Protein AF-A0A5M3N1U2-F1 (afdb_monomer_lite)

Organism: Coniophora puteana (strain RWD-64-598) (NCBI:txid741705)

Sequence (709 aa):
MCRMTLAVAVQCENNKEIIERIQKLNESDQHHLMKAIEQVMTKIDSTTSRRDASETGMTEDDHYYLLQSERSQALTQKDTLEKVYQSLLEEHRTLQTNYDDAVSEKDDALAQLRDTQRHIDTLRSDKADVMMRAEIDRLRSELQKSEDNLAMAEAELDKNVSLVSDMKRRIDELQSKADEAVRLKDQVDEYRHAADKLQKTENVMEKYKKKLQESADLRQHVKSLENQNADLVDKNASLEEEYRKVAAFKPLMESYRSQISDMENKASTRNQELESLKFELEQCRTKLRITTEERTKDSEALELYQERVRELELMSTRPIPSAKPAEETKDESGNQTEMTEAELLGEHESFNLGGELDDAITGTTTTDLKLQIRKLERELEAVKKNEADASRILVLENMLEDANRMKARYESDYLSAHREKLVLQRDLEEIRSGKSLGDGAEAAIALRQRLNETVDELDTLHKAHTELEVQHETQSKELTIAKSDLNLVNKDQLDILSSLRESVNEDKAGLQTEIDRLQDQLKEIKEKNRMQLEQINALLLEKVNLQSDGIGQREKMLQRERDFGDLRASISGKDLPEDIKARLLAMHEDNLNLREQVKSAQEKLNKAKQLLKTQDKLYKEAQAKLASGILTDISELGAGGAQTKEEVERLKRVINEMTQRYAREQELMLSAIHSISMPRLRDGSLGSRAGPTAWLGQQRKNLGHALKR

Radius of gyration: 107.98 Å; chains: 1; bounding box: 199×145×326 Å

Structure (mmCIF, N/CA/C/O backbone):
data_AF-A0A5M3N1U2-F1
#
_entry.id   AF-A0A5M3N1U2-F1
#
loop_
_atom_site.group_PDB
_atom_site.id
_atom_site.type_symbol
_atom_site.label_atom_id
_atom_site.label_alt_id
_atom_site.label_comp_id
_atom_site.label_asym_id
_atom_site.label_entity_id
_atom_site.label_seq_id
_atom_site.pdbx_PDB_ins_code
_atom_site.Cartn_x
_atom_site.Cartn_y
_atom_site.Cartn_z
_atom_site.occupancy
_atom_site.B_iso_or_equiv
_atom_site.auth_seq_id
_atom_site.auth_comp_id
_atom_site.auth_asym_id
_atom_site.auth_atom_id
_atom_site.pdbx_PDB_model_num
ATOM 1 N N . MET A 1 1 ? 58.509 3.065 -141.464 1.00 53.53 1 MET A N 1
ATOM 2 C CA . MET A 1 1 ? 57.093 3.066 -141.903 1.00 53.53 1 MET A CA 1
ATOM 3 C C . MET A 1 1 ? 56.447 4.424 -141.644 1.00 53.53 1 MET A C 1
ATOM 5 O O . MET A 1 1 ? 56.924 5.365 -142.258 1.00 53.53 1 MET A O 1
ATOM 9 N N . CYS A 1 2 ? 55.466 4.582 -140.744 1.00 60.47 2 CYS A N 1
ATOM 10 C CA . CYS A 1 2 ? 54.511 5.711 -140.743 1.00 60.47 2 CYS A CA 1
ATOM 11 C C . CYS A 1 2 ? 55.105 7.130 -140.902 1.00 60.47 2 CYS A C 1
ATOM 13 O O . CYS A 1 2 ? 54.559 7.931 -141.653 1.00 60.47 2 CYS A O 1
ATOM 15 N N . ARG A 1 3 ? 56.249 7.439 -140.268 1.00 66.44 3 ARG A N 1
ATOM 16 C CA . ARG A 1 3 ? 56.920 8.752 -140.411 1.00 66.44 3 ARG A CA 1
ATOM 17 C C . ARG A 1 3 ? 57.450 9.041 -141.828 1.00 66.44 3 ARG A C 1
ATOM 19 O O . ARG A 1 3 ? 57.422 10.188 -142.251 1.00 66.44 3 ARG A O 1
ATOM 26 N N . MET A 1 4 ? 57.883 8.023 -142.580 1.00 65.94 4 MET A N 1
ATOM 27 C CA . MET A 1 4 ? 58.267 8.188 -143.994 1.00 65.94 4 MET A CA 1
ATOM 28 C C . MET A 1 4 ? 57.043 8.416 -144.880 1.00 65.94 4 MET A C 1
ATOM 30 O O . MET A 1 4 ? 57.079 9.271 -145.754 1.00 65.94 4 MET A O 1
ATOM 34 N N . THR A 1 5 ? 55.948 7.690 -144.631 1.00 68.88 5 THR A N 1
ATOM 35 C CA . THR A 1 5 ? 54.677 7.878 -145.347 1.00 68.88 5 THR A CA 1
ATOM 36 C C . THR A 1 5 ? 54.161 9.312 -145.186 1.00 68.88 5 THR A C 1
ATOM 38 O O . THR A 1 5 ? 53.691 9.903 -146.152 1.00 68.88 5 THR A O 1
ATOM 41 N N . LEU A 1 6 ? 54.327 9.892 -143.991 1.00 69.88 6 LEU A N 1
ATOM 42 C CA . LEU A 1 6 ? 54.026 11.296 -143.699 1.00 69.88 6 LEU A CA 1
ATOM 43 C C . LEU A 1 6 ? 54.898 12.279 -144.498 1.00 69.88 6 LEU A C 1
ATOM 45 O O . LEU A 1 6 ? 54.361 13.208 -145.091 1.00 69.88 6 LEU A O 1
ATOM 49 N N . ALA A 1 7 ? 56.216 12.064 -144.560 1.00 68.00 7 ALA A N 1
ATOM 50 C CA . ALA A 1 7 ? 57.114 12.925 -145.334 1.00 68.00 7 ALA A CA 1
ATOM 51 C C . ALA A 1 7 ? 56.817 12.874 -146.845 1.00 68.00 7 ALA A C 1
ATOM 53 O O . ALA A 1 7 ? 56.691 13.919 -147.480 1.00 68.00 7 ALA A O 1
ATOM 54 N N . VAL A 1 8 ? 56.606 11.672 -147.400 1.00 70.50 8 VAL A N 1
ATOM 55 C CA . VAL A 1 8 ? 56.216 11.490 -148.810 1.00 70.50 8 VAL A CA 1
ATOM 56 C C . VAL A 1 8 ? 54.889 12.194 -149.108 1.00 70.50 8 VAL A C 1
ATOM 58 O O . VAL A 1 8 ? 54.798 12.914 -150.096 1.00 70.50 8 VAL A O 1
ATOM 61 N N . ALA A 1 9 ? 53.885 12.073 -148.232 1.00 66.69 9 ALA A N 1
ATOM 62 C CA . ALA A 1 9 ? 52.587 12.729 -148.413 1.00 66.69 9 ALA A CA 1
ATOM 63 C C . ALA A 1 9 ? 52.666 14.270 -148.452 1.00 66.69 9 ALA A C 1
ATOM 65 O O . ALA A 1 9 ? 51.847 14.902 -149.115 1.00 66.69 9 ALA A O 1
ATOM 66 N N . VAL A 1 10 ? 53.653 14.882 -147.787 1.00 66.31 10 VAL A N 1
ATOM 67 C CA . VAL A 1 10 ? 53.887 16.341 -147.822 1.00 66.31 10 VAL A CA 1
ATOM 68 C C . VAL A 1 10 ? 54.634 16.782 -149.095 1.00 66.31 10 VAL A C 1
ATOM 70 O O . VAL A 1 10 ? 54.482 17.926 -149.523 1.00 66.31 10 VAL A O 1
ATOM 73 N N . GLN A 1 11 ? 55.391 15.884 -149.735 1.00 66.44 11 GLN A N 1
ATOM 74 C CA . GLN A 1 11 ? 56.151 16.143 -150.970 1.00 66.44 11 GLN A CA 1
ATOM 75 C C . GLN A 1 11 ? 55.405 15.799 -152.278 1.00 66.44 11 GLN A C 1
ATOM 77 O O . GLN A 1 11 ? 55.940 16.043 -153.357 1.00 66.44 11 GLN A O 1
ATOM 82 N N . CYS A 1 12 ? 54.175 15.280 -152.217 1.00 72.12 12 CYS A N 1
ATOM 83 C CA . CYS A 1 12 ? 53.344 15.035 -153.403 1.00 72.12 12 CYS A CA 1
ATOM 84 C C . CYS A 1 12 ? 52.827 16.333 -154.057 1.00 72.12 12 CYS A C 1
ATOM 86 O O . CYS A 1 12 ? 52.555 17.324 -153.381 1.00 72.12 12 CYS A O 1
ATOM 88 N N . GLU A 1 13 ? 52.566 16.298 -155.368 1.00 70.19 13 GLU A N 1
ATOM 89 C CA . GLU A 1 13 ? 52.073 17.452 -156.149 1.00 70.19 13 GLU A CA 1
ATOM 90 C C . GLU A 1 13 ? 50.703 17.985 -155.665 1.00 70.19 13 GLU A C 1
ATOM 92 O O . GLU A 1 13 ? 50.433 19.182 -155.751 1.00 70.19 13 GLU A O 1
ATOM 97 N N . ASN A 1 14 ? 49.877 17.131 -155.044 1.00 63.38 14 ASN A N 1
ATOM 98 C CA . ASN A 1 14 ? 48.603 17.500 -154.402 1.00 63.38 14 ASN A CA 1
ATOM 99 C C . ASN A 1 14 ? 48.749 17.975 -152.933 1.00 63.38 14 ASN A C 1
ATOM 101 O O . ASN A 1 14 ? 47.792 17.893 -152.158 1.00 63.38 14 ASN A O 1
ATOM 105 N N . ASN A 1 15 ? 49.920 18.478 -152.520 1.00 67.12 15 ASN A N 1
ATOM 106 C CA . ASN A 1 15 ? 50.201 18.866 -151.126 1.00 67.12 15 ASN A CA 1
ATOM 107 C C . ASN A 1 15 ? 49.144 19.793 -150.486 1.00 67.12 15 ASN A C 1
ATOM 109 O O . ASN A 1 15 ? 48.862 19.659 -149.295 1.00 67.12 15 ASN A O 1
ATOM 113 N N . LYS A 1 16 ? 48.501 20.674 -151.264 1.00 68.38 16 LYS A N 1
ATOM 114 C CA . LYS A 1 16 ? 47.466 21.608 -150.786 1.00 68.38 16 LYS A CA 1
ATOM 115 C C . LYS A 1 16 ? 46.272 20.906 -150.133 1.00 68.38 16 LYS A C 1
ATOM 117 O O . LYS A 1 16 ? 45.894 21.296 -149.034 1.00 68.38 16 LYS A O 1
ATOM 122 N N . GLU A 1 17 ? 45.725 19.847 -150.738 1.00 71.62 17 GLU A N 1
ATOM 123 C CA . GLU A 1 17 ? 44.604 19.104 -150.131 1.00 71.62 17 GLU A CA 1
ATOM 124 C C . GLU A 1 17 ? 45.004 18.412 -148.822 1.00 71.62 17 GLU A C 1
ATOM 126 O O . GLU A 1 17 ? 44.190 18.237 -147.916 1.00 71.62 17 GLU A O 1
ATOM 131 N N . ILE A 1 18 ? 46.256 17.958 -148.738 1.00 68.81 18 ILE A N 1
ATOM 132 C CA . ILE A 1 18 ? 46.769 17.219 -147.583 1.00 68.81 18 ILE A CA 1
ATOM 133 C C . ILE A 1 18 ? 46.996 18.193 -146.422 1.00 68.81 18 ILE A C 1
ATOM 135 O O . ILE A 1 18 ? 46.564 17.918 -145.305 1.00 68.81 18 ILE A O 1
ATOM 139 N N . ILE A 1 19 ? 47.561 19.373 -146.697 1.00 70.06 19 ILE A N 1
ATOM 140 C CA . ILE A 1 19 ? 47.695 20.468 -145.727 1.00 70.06 19 ILE A CA 1
ATOM 141 C C . ILE A 1 19 ? 46.314 20.949 -145.251 1.00 70.06 19 ILE A C 1
ATOM 143 O O . ILE A 1 19 ? 46.110 21.094 -144.049 1.00 70.06 19 ILE A O 1
ATOM 147 N N . GLU A 1 20 ? 45.338 21.120 -146.149 1.00 75.50 20 GLU A N 1
ATOM 148 C CA . GLU A 1 20 ? 43.981 21.552 -145.777 1.00 75.50 20 GLU A CA 1
ATOM 149 C C . GLU A 1 20 ? 43.231 20.501 -144.931 1.00 75.50 20 GLU A C 1
ATOM 151 O O . GLU A 1 20 ? 42.446 20.852 -144.049 1.00 75.50 20 GLU A O 1
ATOM 156 N N . ARG A 1 21 ? 43.489 19.201 -145.147 1.00 71.06 21 ARG A N 1
ATOM 157 C CA . ARG A 1 21 ? 42.991 18.125 -144.269 1.00 71.06 21 ARG A CA 1
ATOM 158 C C . ARG A 1 21 ? 43.683 18.130 -142.901 1.00 71.06 21 ARG A C 1
ATOM 160 O O . ARG A 1 21 ? 43.006 17.929 -141.899 1.00 71.06 21 ARG A O 1
ATOM 167 N N . ILE A 1 22 ? 44.990 18.401 -142.837 1.00 70.31 22 ILE A N 1
ATOM 168 C CA . ILE A 1 22 ? 45.738 18.515 -141.570 1.00 70.31 22 ILE A CA 1
ATOM 169 C C . ILE A 1 22 ? 45.249 19.722 -140.749 1.00 70.31 22 ILE A C 1
ATOM 171 O O . ILE A 1 22 ? 45.037 19.589 -139.548 1.00 70.31 22 ILE A O 1
ATOM 175 N N . GLN A 1 23 ? 44.975 20.863 -141.389 1.00 72.06 23 GLN A N 1
ATOM 176 C CA . GLN A 1 23 ? 44.434 22.065 -140.733 1.00 72.06 23 GLN A CA 1
ATOM 177 C C . GLN A 1 23 ? 43.015 21.890 -140.157 1.00 72.06 23 GLN A C 1
ATOM 179 O O . GLN A 1 23 ? 42.589 22.701 -139.339 1.00 72.06 23 GLN A O 1
ATOM 184 N N . LYS A 1 24 ? 42.284 20.839 -140.555 1.00 77.69 24 LYS A N 1
ATOM 185 C CA . LYS A 1 24 ? 40.948 20.494 -140.029 1.00 77.69 24 LYS A CA 1
ATOM 186 C C . LYS A 1 24 ? 40.991 19.497 -138.859 1.00 77.69 24 LYS A C 1
ATOM 188 O O . LYS A 1 24 ? 39.938 19.089 -138.377 1.00 77.69 24 LYS A O 1
ATOM 193 N N . LEU A 1 25 ? 42.185 19.095 -138.414 1.00 78.12 25 LEU A N 1
ATOM 194 C CA . LEU A 1 25 ? 42.403 18.194 -137.277 1.00 78.12 25 LEU A CA 1
ATOM 195 C C . LEU A 1 25 ? 42.622 18.984 -135.970 1.00 78.12 25 LEU A C 1
ATOM 197 O O . LEU A 1 25 ? 42.949 20.168 -136.012 1.00 78.12 25 LEU A O 1
ATOM 201 N N . ASN A 1 26 ? 42.478 18.344 -134.807 1.00 78.06 26 ASN A N 1
ATOM 202 C CA . ASN A 1 26 ? 42.688 18.984 -133.500 1.00 78.06 26 ASN A CA 1
ATOM 203 C C . ASN A 1 26 ? 44.134 19.489 -133.315 1.00 78.06 26 ASN A C 1
ATOM 205 O O . ASN A 1 26 ? 45.084 18.841 -133.756 1.00 78.06 26 ASN A O 1
ATOM 209 N N . GLU A 1 27 ? 44.316 20.592 -132.578 1.00 75.25 27 GLU A N 1
ATOM 210 C CA . GLU A 1 27 ? 45.625 21.236 -132.341 1.00 75.25 27 GLU A CA 1
ATOM 211 C C . GLU A 1 27 ? 46.684 20.283 -131.754 1.00 75.25 27 GLU A C 1
ATOM 213 O O . GLU A 1 27 ? 47.841 20.306 -132.177 1.00 75.25 27 GLU A O 1
ATOM 218 N N . SER A 1 28 ? 46.273 19.394 -130.836 1.00 77.25 28 SER A N 1
ATOM 219 C CA . SER A 1 28 ? 47.089 18.282 -130.312 1.00 77.25 28 SER A CA 1
ATOM 220 C C . SER A 1 28 ? 47.786 17.515 -131.434 1.00 77.25 28 SER A C 1
ATOM 222 O O . SER A 1 28 ? 48.995 17.275 -131.406 1.00 77.25 28 SER A O 1
ATOM 224 N N . ASP A 1 29 ? 47.013 17.133 -132.441 1.00 77.06 29 ASP A N 1
ATOM 225 C CA . ASP A 1 29 ? 47.415 16.142 -133.426 1.00 77.06 29 ASP A CA 1
ATOM 226 C C . ASP A 1 29 ? 48.164 16.833 -134.571 1.00 77.06 29 ASP A C 1
ATOM 228 O O . ASP A 1 29 ? 49.155 16.298 -135.072 1.00 77.06 29 ASP A O 1
ATOM 232 N N . GLN A 1 30 ? 47.793 18.084 -134.884 1.00 73.75 30 GLN A N 1
ATOM 233 C CA . GLN A 1 30 ? 48.606 18.989 -135.702 1.00 73.75 30 GLN A CA 1
ATOM 234 C C . GLN A 1 30 ? 50.018 19.160 -135.114 1.00 73.75 30 GLN A C 1
ATOM 236 O O . GLN A 1 30 ? 51.006 19.029 -135.838 1.00 73.75 30 GLN A O 1
ATOM 241 N N . HIS A 1 31 ? 50.144 19.386 -133.800 1.00 75.56 31 HIS A N 1
ATOM 242 C CA . HIS A 1 31 ? 51.443 19.572 -133.143 1.00 75.56 31 HIS A CA 1
ATOM 243 C C . HIS A 1 31 ? 52.302 18.292 -133.149 1.00 75.56 31 HIS A C 1
ATOM 245 O O . HIS A 1 31 ? 53.521 18.357 -133.347 1.00 75.56 31 HIS A O 1
ATOM 251 N N . HIS A 1 32 ? 51.676 17.118 -133.001 1.00 78.31 32 HIS A N 1
ATOM 252 C CA . HIS A 1 32 ? 52.353 15.827 -133.152 1.00 78.31 32 HIS A CA 1
ATOM 253 C C . HIS A 1 32 ? 52.799 15.560 -134.601 1.00 78.31 32 HIS A C 1
ATOM 255 O O . HIS A 1 32 ? 53.921 15.087 -134.804 1.00 78.31 32 HIS A O 1
ATOM 261 N N . LEU A 1 33 ? 51.986 15.905 -135.611 1.00 78.06 33 LEU A N 1
ATOM 262 C CA . LEU A 1 33 ? 52.391 15.835 -137.023 1.00 78.06 33 LEU A CA 1
ATOM 263 C C . LEU A 1 33 ? 53.558 16.783 -137.330 1.00 78.06 33 LEU A C 1
ATOM 265 O O . LEU A 1 33 ? 54.525 16.365 -137.964 1.00 78.06 33 LEU A O 1
ATOM 269 N N . MET A 1 34 ? 53.499 18.030 -136.855 1.00 77.75 34 MET A N 1
ATOM 270 C CA . MET A 1 34 ? 54.531 19.045 -137.090 1.00 77.75 34 MET A CA 1
ATOM 271 C C . MET A 1 34 ? 55.907 18.564 -136.606 1.00 77.75 34 MET A C 1
ATOM 273 O O . MET A 1 34 ? 56.852 18.497 -137.393 1.00 77.75 34 MET A O 1
ATOM 277 N N . LYS A 1 35 ? 55.991 18.101 -135.350 1.00 78.56 35 LYS A N 1
ATOM 278 C CA . LYS A 1 35 ? 57.215 17.513 -134.776 1.00 78.56 35 LYS A CA 1
ATOM 279 C C . LYS A 1 35 ? 57.673 16.245 -135.508 1.00 78.56 35 LYS A C 1
ATOM 281 O O . LYS A 1 35 ? 58.870 15.968 -135.567 1.00 78.56 35 LYS A O 1
ATOM 286 N N . ALA A 1 36 ? 56.753 15.461 -136.075 1.00 76.44 36 ALA A N 1
ATOM 287 C CA . ALA A 1 36 ? 57.100 14.274 -136.855 1.00 76.44 36 ALA A CA 1
ATOM 288 C C . ALA A 1 36 ? 57.699 14.610 -138.235 1.00 76.44 36 ALA A C 1
ATOM 290 O O . ALA A 1 36 ? 58.565 13.867 -138.696 1.00 76.44 36 ALA A O 1
ATOM 291 N N . ILE A 1 37 ? 57.273 15.709 -138.869 1.00 72.75 37 ILE A N 1
ATOM 292 C CA . ILE A 1 37 ? 57.802 16.202 -140.154 1.00 72.75 37 ILE A CA 1
ATOM 293 C C . ILE A 1 37 ? 59.180 16.855 -139.955 1.00 72.75 37 ILE A C 1
ATOM 295 O O . ILE A 1 37 ? 60.134 16.528 -140.663 1.00 72.75 37 ILE A O 1
ATOM 299 N N . GLU A 1 38 ? 59.311 17.717 -138.945 1.00 75.56 38 GLU A N 1
ATOM 300 C CA . GLU A 1 38 ? 60.553 18.416 -138.581 1.00 75.56 38 GLU A CA 1
ATOM 301 C C . GLU A 1 38 ? 61.714 17.439 -138.299 1.00 75.56 38 GLU A C 1
ATOM 303 O O . GLU A 1 38 ? 62.823 17.601 -138.815 1.00 75.56 38 GLU A O 1
ATOM 308 N N . GLN A 1 39 ? 61.437 16.346 -137.574 1.00 73.69 39 GLN A N 1
ATOM 309 C CA . GLN A 1 39 ? 62.396 15.266 -137.285 1.00 73.69 39 GLN A CA 1
ATOM 310 C C . GLN A 1 39 ? 62.784 14.396 -138.500 1.00 73.69 39 GLN A C 1
ATOM 312 O O . GLN A 1 39 ? 63.638 13.513 -138.362 1.00 73.69 39 GLN A O 1
ATOM 317 N N . VAL A 1 40 ? 62.153 14.591 -139.665 1.00 72.69 40 VAL A N 1
ATOM 318 C CA . VAL A 1 40 ? 62.513 13.911 -140.921 1.00 72.69 40 VAL A CA 1
ATOM 319 C C . VAL A 1 40 ? 63.254 14.856 -141.866 1.00 72.69 40 VAL A C 1
ATOM 321 O O . VAL A 1 40 ? 64.302 14.459 -142.370 1.00 72.69 40 VAL A O 1
ATOM 324 N N . MET A 1 41 ? 62.794 16.102 -142.043 1.00 66.88 41 MET A N 1
ATOM 325 C CA . MET A 1 41 ? 63.491 17.098 -142.878 1.00 66.88 41 MET A CA 1
ATOM 326 C C . MET A 1 41 ? 64.941 17.307 -142.417 1.00 66.88 41 MET A C 1
ATOM 328 O O . MET A 1 41 ? 65.874 17.127 -143.196 1.00 66.88 41 MET A O 1
ATOM 332 N N . THR A 1 42 ? 65.137 17.523 -141.112 1.00 72.12 42 THR A N 1
ATOM 333 C CA . THR A 1 42 ? 66.465 17.690 -140.485 1.00 72.12 42 THR A CA 1
ATOM 334 C C . THR A 1 42 ? 67.436 16.528 -140.731 1.00 72.12 42 THR A C 1
ATOM 336 O O . THR A 1 42 ? 68.648 16.732 -140.698 1.00 72.12 42 THR A O 1
ATOM 339 N N . LYS A 1 43 ? 66.936 15.313 -141.003 1.00 67.06 43 LYS A N 1
ATOM 340 C CA . LYS A 1 43 ? 67.769 14.144 -141.338 1.00 67.06 43 LYS A CA 1
ATOM 341 C C . LYS A 1 43 ? 68.099 14.034 -142.824 1.00 67.06 43 LYS A C 1
ATOM 343 O O . LYS A 1 43 ? 69.109 13.422 -143.162 1.00 67.06 43 LYS A O 1
ATOM 348 N N . ILE A 1 44 ? 67.273 14.602 -143.699 1.00 63.09 44 ILE A N 1
ATOM 349 C CA . ILE A 1 44 ? 67.529 14.635 -145.143 1.00 63.09 44 ILE A CA 1
ATOM 350 C C . ILE A 1 44 ? 68.638 15.656 -145.424 1.00 63.09 44 ILE A C 1
ATOM 352 O O . ILE A 1 44 ? 69.665 15.290 -145.997 1.00 63.09 44 ILE A O 1
ATOM 356 N N . ASP A 1 45 ? 68.513 16.880 -144.902 1.00 60.34 45 ASP A N 1
ATOM 357 C CA . ASP A 1 45 ? 69.524 17.935 -145.079 1.00 60.34 45 ASP A CA 1
ATOM 358 C C . ASP A 1 45 ? 70.906 17.514 -144.549 1.00 60.34 45 ASP A C 1
ATOM 360 O O . ASP A 1 45 ? 71.933 17.764 -145.186 1.00 60.34 45 ASP A O 1
ATOM 364 N N . SER A 1 46 ? 70.950 16.778 -143.428 1.00 58.12 46 SER A N 1
ATOM 365 C CA . SER A 1 46 ? 72.209 16.298 -142.838 1.00 58.12 46 SER A CA 1
ATOM 366 C C . SER A 1 46 ? 72.979 15.292 -143.704 1.00 58.12 46 SER A C 1
ATOM 368 O O . SER A 1 46 ? 74.155 15.047 -143.440 1.00 58.12 46 SER A O 1
ATOM 370 N N . THR A 1 47 ? 72.338 14.677 -144.707 1.00 54.19 47 THR A N 1
ATOM 371 C CA . THR A 1 47 ? 72.976 13.663 -145.571 1.00 54.19 47 THR A CA 1
ATOM 372 C C . THR A 1 47 ? 73.630 14.217 -146.838 1.00 54.19 47 THR A C 1
ATOM 374 O O . THR A 1 47 ? 74.421 13.506 -147.455 1.00 54.19 47 THR A O 1
ATOM 377 N N . THR A 1 48 ? 73.375 15.478 -147.198 1.00 51.72 48 THR A N 1
ATOM 378 C CA . THR A 1 48 ? 73.886 16.081 -148.443 1.00 51.72 48 THR A CA 1
ATOM 379 C C . THR A 1 48 ? 75.282 16.697 -148.272 1.00 51.72 48 THR A C 1
ATOM 381 O O . THR A 1 48 ? 76.159 16.501 -149.109 1.00 51.72 48 THR A O 1
ATOM 384 N N . SER A 1 49 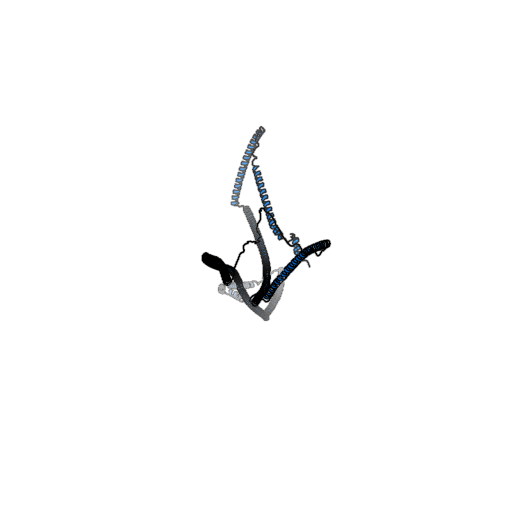? 75.539 17.391 -147.160 1.00 47.09 49 SER A N 1
ATOM 385 C CA . SER A 1 49 ? 76.724 18.255 -146.985 1.00 47.09 49 SER A CA 1
ATOM 386 C C . SER A 1 49 ? 77.980 17.546 -146.446 1.00 47.09 49 SER A C 1
ATOM 388 O O . SER A 1 49 ? 78.680 18.094 -145.594 1.00 47.09 49 SER A O 1
ATOM 390 N N . ARG A 1 50 ? 78.263 16.307 -146.878 1.00 44.59 50 ARG A N 1
ATOM 391 C CA . ARG A 1 50 ? 79.412 15.520 -146.365 1.00 44.59 50 ARG A CA 1
ATOM 392 C C . ARG A 1 50 ? 80.227 14.738 -147.402 1.00 44.59 50 ARG A C 1
ATOM 394 O O . ARG A 1 50 ? 80.983 13.841 -147.033 1.00 44.59 50 ARG A O 1
ATOM 401 N N . ARG A 1 51 ? 80.111 15.102 -148.679 1.00 42.59 51 ARG A N 1
ATOM 402 C CA . ARG A 1 51 ? 81.014 14.681 -149.759 1.00 42.59 51 ARG A CA 1
ATOM 403 C C . ARG A 1 51 ? 81.448 15.909 -150.548 1.00 42.59 51 ARG A C 1
ATOM 405 O O . ARG A 1 51 ? 80.647 16.470 -151.283 1.00 42.59 51 ARG A O 1
ATOM 412 N N . ASP A 1 52 ? 82.652 16.392 -150.273 1.00 36.69 52 ASP A N 1
ATOM 413 C CA . ASP A 1 52 ? 83.787 16.290 -151.200 1.00 36.69 52 ASP A CA 1
ATOM 414 C C . ASP A 1 52 ? 84.993 17.028 -150.597 1.00 36.69 52 ASP A C 1
ATOM 416 O O . ASP A 1 52 ? 84.856 18.085 -149.979 1.00 36.69 52 ASP A O 1
ATOM 420 N N . ALA A 1 53 ? 86.179 16.429 -150.713 1.00 39.41 53 ALA A N 1
ATOM 421 C CA . ALA A 1 53 ? 87.427 17.023 -150.244 1.00 39.41 53 ALA A CA 1
ATOM 422 C C . ALA A 1 53 ? 88.065 17.848 -151.369 1.00 39.41 53 ALA A C 1
ATOM 424 O O . ALA A 1 53 ? 88.057 17.432 -152.525 1.00 39.41 53 ALA A O 1
ATOM 425 N N . SER A 1 54 ? 88.643 18.999 -151.025 1.00 35.56 54 SER A N 1
ATOM 426 C CA . SER A 1 54 ? 89.378 19.849 -151.964 1.00 35.56 54 SER A CA 1
ATOM 427 C C . SER A 1 54 ? 90.871 19.783 -151.660 1.00 35.56 54 SER A C 1
ATOM 429 O O . SER A 1 54 ? 91.388 20.596 -150.896 1.00 35.56 54 SER A O 1
ATOM 431 N N . GLU A 1 55 ? 91.566 18.824 -152.266 1.00 38.38 55 GLU A N 1
ATOM 432 C CA . GLU A 1 55 ? 93.028 18.824 -152.305 1.00 38.38 55 GLU A CA 1
ATOM 433 C C . GLU A 1 55 ? 93.518 19.978 -153.194 1.00 38.38 55 GLU A C 1
ATOM 435 O O . GLU A 1 55 ? 93.240 20.027 -154.392 1.00 38.38 55 GLU A O 1
ATOM 440 N N . THR A 1 56 ? 94.279 20.908 -152.620 1.00 42.34 56 THR A N 1
ATOM 441 C CA . THR A 1 56 ? 95.064 21.900 -153.370 1.00 42.34 56 THR A CA 1
ATOM 442 C C . THR A 1 56 ? 96.498 21.839 -152.873 1.00 42.34 56 THR A C 1
ATOM 444 O O . THR A 1 56 ? 96.730 21.953 -151.671 1.00 42.34 56 THR A O 1
ATOM 447 N N . GLY A 1 57 ? 97.437 21.594 -153.790 1.00 43.03 57 GLY A N 1
ATOM 448 C CA . GLY A 1 57 ? 98.783 21.125 -153.460 1.00 43.03 57 GLY A CA 1
ATOM 449 C C . GLY A 1 57 ? 99.587 22.068 -152.564 1.00 43.03 57 GLY A C 1
ATOM 450 O O . GLY A 1 57 ? 99.744 23.246 -152.878 1.00 43.03 57 GLY A O 1
ATOM 451 N N . MET A 1 58 ? 100.145 21.496 -151.498 1.00 39.62 58 MET A N 1
ATOM 452 C CA . MET A 1 58 ? 101.122 22.115 -150.602 1.00 39.62 58 MET A CA 1
ATOM 453 C C . MET A 1 58 ? 102.453 21.357 -150.725 1.00 39.62 58 MET A C 1
ATOM 455 O O . MET A 1 58 ? 102.470 20.176 -151.080 1.00 39.62 58 MET A O 1
ATOM 459 N N . THR A 1 59 ? 103.570 22.041 -150.496 1.00 53.06 59 THR A N 1
ATOM 460 C CA . THR A 1 59 ? 104.928 21.508 -150.713 1.00 53.06 59 THR A CA 1
ATOM 461 C C . THR A 1 59 ? 105.363 20.505 -149.635 1.00 53.06 59 THR A C 1
ATOM 463 O O . THR A 1 59 ? 104.737 20.406 -148.585 1.00 53.06 59 THR A O 1
ATOM 466 N N . GLU A 1 60 ? 106.429 19.734 -149.889 1.00 57.25 60 GLU A N 1
ATOM 467 C CA . GLU A 1 60 ? 106.796 18.549 -149.083 1.00 57.25 60 GLU A CA 1
ATOM 468 C C . GLU A 1 60 ? 106.951 18.817 -147.567 1.00 57.25 60 GLU A C 1
ATOM 470 O O . GLU A 1 60 ? 106.570 17.962 -146.766 1.00 57.25 60 GLU A O 1
ATOM 475 N N . ASP A 1 61 ? 107.410 20.009 -147.158 1.00 56.84 61 ASP A N 1
ATOM 476 C CA . ASP A 1 61 ? 107.496 20.406 -145.740 1.00 56.84 61 ASP A CA 1
ATOM 477 C C . ASP A 1 61 ? 106.117 20.514 -145.053 1.00 56.84 61 ASP A C 1
ATOM 479 O O . ASP A 1 61 ? 105.954 20.066 -143.914 1.00 56.84 61 ASP A O 1
ATOM 483 N N . ASP A 1 62 ? 105.092 21.045 -145.733 1.00 57.50 62 ASP A N 1
ATOM 484 C CA . ASP A 1 62 ? 103.726 21.139 -145.189 1.00 57.50 62 ASP A CA 1
ATOM 485 C C . ASP A 1 62 ? 103.140 19.742 -144.928 1.00 57.50 62 ASP A C 1
ATOM 487 O O . ASP A 1 62 ? 102.422 19.512 -143.949 1.00 57.50 62 ASP A O 1
ATOM 491 N N . HIS A 1 63 ? 103.494 18.783 -145.787 1.00 62.41 63 HIS A N 1
ATOM 492 C CA . HIS A 1 63 ? 103.003 17.410 -145.734 1.00 62.41 63 HIS A CA 1
ATOM 493 C C . HIS A 1 63 ? 103.476 16.663 -144.473 1.00 62.41 63 HIS A C 1
ATOM 495 O O . HIS A 1 63 ? 102.753 15.803 -143.956 1.00 62.41 63 HIS A O 1
ATOM 501 N N . TYR A 1 64 ? 104.654 17.017 -143.942 1.00 73.19 64 TYR A N 1
ATOM 502 C CA . TYR A 1 64 ? 105.175 16.489 -142.678 1.00 73.19 64 TYR A CA 1
ATOM 503 C C . TYR A 1 64 ? 104.383 17.018 -141.470 1.00 73.19 64 TYR A C 1
ATOM 505 O O . TYR A 1 64 ? 103.973 16.241 -140.601 1.00 73.19 64 TYR A O 1
ATOM 513 N N . TYR A 1 65 ? 104.104 18.327 -141.431 1.00 73.12 65 TYR A N 1
ATOM 514 C CA . TYR A 1 65 ? 103.315 18.937 -140.355 1.00 73.12 65 TYR A CA 1
ATOM 515 C C . TYR A 1 65 ? 101.862 18.446 -140.344 1.00 73.12 65 TYR A C 1
ATOM 517 O O . TYR A 1 65 ? 101.321 18.187 -139.264 1.00 73.12 65 TYR A O 1
ATOM 525 N N . LEU A 1 66 ? 101.248 18.246 -141.517 1.00 73.94 66 LEU A N 1
ATOM 526 C CA . LEU A 1 66 ? 99.903 17.672 -141.618 1.00 73.94 66 LEU A CA 1
ATOM 527 C C . LEU A 1 66 ? 99.859 16.245 -141.052 1.00 73.94 66 LEU A C 1
ATOM 529 O O . LEU A 1 66 ? 99.042 15.956 -140.178 1.00 73.94 66 LEU A O 1
ATOM 533 N N . LEU A 1 67 ? 100.793 15.380 -141.461 1.00 73.56 67 LEU A N 1
ATOM 534 C CA . LEU A 1 67 ? 100.855 13.989 -141.004 1.00 73.56 67 LEU A CA 1
ATOM 535 C C . LEU A 1 67 ? 101.152 13.880 -139.494 1.00 73.56 67 LEU A C 1
ATOM 537 O O . LEU A 1 67 ? 100.628 12.998 -138.808 1.00 73.56 67 LEU A O 1
ATOM 541 N N . GLN A 1 68 ? 101.954 14.797 -138.938 1.00 77.12 68 GLN A N 1
ATOM 542 C CA . GLN A 1 68 ? 102.169 14.879 -137.491 1.00 77.12 68 GLN A CA 1
ATOM 543 C C . GLN A 1 68 ? 100.910 15.365 -136.742 1.00 77.12 68 GLN A C 1
ATOM 545 O O . GLN A 1 68 ? 100.628 14.864 -135.647 1.00 77.12 68 GLN A O 1
ATOM 550 N N . SER A 1 69 ? 100.126 16.273 -137.335 1.00 77.62 69 SER A N 1
ATOM 551 C CA . SER A 1 69 ? 98.824 16.704 -136.811 1.00 77.62 69 SER A CA 1
ATOM 552 C C . SER A 1 69 ? 97.821 15.547 -136.786 1.00 77.62 69 SER A C 1
ATOM 554 O O . SER A 1 69 ? 97.318 15.205 -135.713 1.00 77.62 69 SER A O 1
ATOM 556 N N . GLU A 1 70 ? 97.620 14.853 -137.911 1.00 79.00 70 GLU A N 1
ATOM 557 C CA . GLU A 1 70 ? 96.739 13.679 -138.004 1.00 79.00 70 GLU A CA 1
ATOM 558 C C . GLU A 1 70 ? 97.145 12.575 -137.023 1.00 79.00 70 GLU A C 1
ATOM 560 O O . GLU A 1 70 ? 96.296 12.017 -136.329 1.00 79.00 70 GLU A O 1
ATOM 565 N N . ARG A 1 71 ? 98.448 12.299 -136.873 1.00 78.88 71 ARG A N 1
ATOM 566 C CA . ARG A 1 71 ? 98.941 11.328 -135.885 1.00 78.88 71 ARG A CA 1
ATOM 567 C C . ARG A 1 71 ? 98.589 11.734 -134.448 1.00 78.88 71 ARG A C 1
ATOM 569 O O . ARG A 1 71 ? 98.266 10.865 -133.638 1.00 78.88 71 ARG A O 1
ATOM 576 N N . SER A 1 72 ? 98.630 13.027 -134.120 1.00 79.12 72 SER A N 1
ATOM 577 C CA . SER A 1 72 ? 98.205 13.535 -132.807 1.00 79.12 72 SER A CA 1
ATOM 578 C C . SER A 1 72 ? 96.685 13.435 -132.607 1.00 79.12 72 SER A C 1
ATOM 580 O O . SER A 1 72 ? 96.218 13.083 -131.519 1.00 79.12 72 SER A O 1
ATOM 582 N N . GLN A 1 73 ? 95.910 13.641 -133.674 1.00 82.69 73 GLN A N 1
ATOM 583 C CA . GLN A 1 73 ? 94.457 13.499 -133.671 1.00 82.69 73 GLN A CA 1
ATOM 584 C C . GLN A 1 73 ? 94.033 12.028 -133.533 1.00 82.69 73 GLN A C 1
ATOM 586 O O . GLN A 1 73 ? 93.150 11.716 -132.741 1.00 82.69 73 GLN A O 1
ATOM 591 N N . ALA A 1 74 ? 94.709 11.102 -134.215 1.00 80.12 74 ALA A N 1
ATOM 592 C CA . ALA A 1 74 ? 94.476 9.666 -134.083 1.00 80.12 74 ALA A CA 1
ATOM 593 C C . ALA A 1 74 ? 94.849 9.143 -132.683 1.00 80.12 74 ALA A C 1
ATOM 595 O O . ALA A 1 74 ? 94.139 8.308 -132.122 1.00 80.12 74 ALA A O 1
ATOM 596 N N . LEU A 1 75 ? 95.931 9.656 -132.082 1.00 84.94 75 LEU A N 1
ATOM 597 C CA . LEU A 1 75 ? 96.315 9.310 -130.708 1.00 84.94 75 LEU A CA 1
ATOM 598 C C . LEU A 1 75 ? 95.323 9.848 -129.669 1.00 84.94 75 LEU A C 1
ATOM 600 O O . LEU A 1 75 ? 94.964 9.111 -128.754 1.00 84.94 75 LEU A O 1
ATOM 604 N N . THR A 1 76 ? 94.839 11.084 -129.816 1.00 86.12 76 THR A N 1
ATOM 605 C CA . THR A 1 76 ? 93.805 11.631 -128.918 1.00 86.12 76 THR A CA 1
ATOM 606 C C . THR A 1 76 ? 92.459 10.930 -129.107 1.00 86.12 76 THR A C 1
ATOM 608 O O . THR A 1 76 ? 91.813 10.601 -128.117 1.00 86.12 76 THR A O 1
ATOM 611 N N . GLN A 1 77 ? 92.069 10.581 -130.339 1.00 85.44 77 GLN A N 1
ATOM 612 C CA . GLN A 1 77 ? 90.898 9.733 -130.592 1.00 85.44 77 GLN A CA 1
ATOM 613 C C . GLN A 1 77 ? 91.037 8.355 -129.925 1.00 85.44 77 GLN A C 1
ATOM 615 O O . GLN A 1 77 ? 90.111 7.931 -129.233 1.00 85.44 77 GLN A O 1
ATOM 620 N N . LYS A 1 78 ? 92.194 7.687 -130.049 1.00 86.19 78 LYS A N 1
ATOM 621 C CA . LYS A 1 78 ? 92.468 6.414 -129.359 1.00 86.19 78 LYS A CA 1
ATOM 622 C C . LYS A 1 78 ? 92.347 6.552 -127.840 1.00 86.19 78 LYS A C 1
ATOM 624 O O . LYS A 1 78 ? 91.660 5.748 -127.225 1.00 86.19 78 LYS A O 1
ATOM 629 N N . ASP A 1 79 ? 92.969 7.570 -127.251 1.00 87.50 79 ASP A N 1
ATOM 630 C CA . ASP A 1 79 ? 92.912 7.845 -125.809 1.00 87.50 79 ASP A CA 1
ATOM 631 C C . ASP A 1 79 ? 91.470 8.126 -125.333 1.00 87.50 79 ASP A C 1
ATOM 633 O O . ASP A 1 79 ? 91.043 7.591 -124.310 1.00 87.50 79 ASP A O 1
ATOM 637 N N . THR A 1 80 ? 90.660 8.863 -126.107 1.00 89.25 80 THR A N 1
ATOM 638 C CA . THR A 1 80 ? 89.226 9.027 -125.796 1.00 89.25 80 THR A CA 1
ATOM 639 C C . THR A 1 80 ? 88.428 7.728 -125.932 1.00 89.25 80 THR A C 1
ATOM 641 O O . THR A 1 80 ? 87.557 7.475 -125.104 1.00 89.25 80 THR A O 1
ATOM 644 N N . LEU A 1 81 ? 88.734 6.871 -126.913 1.00 84.81 81 LEU A N 1
ATOM 645 C CA . LEU A 1 81 ? 88.082 5.567 -127.075 1.00 84.81 81 LEU A CA 1
ATOM 646 C C . LEU A 1 81 ? 88.469 4.585 -125.963 1.00 84.81 81 LEU A C 1
ATOM 648 O O . LEU A 1 81 ? 87.603 3.871 -125.468 1.00 84.81 81 LEU A O 1
ATOM 652 N N . GLU A 1 82 ? 89.729 4.572 -125.525 1.00 88.69 82 GLU A N 1
ATOM 653 C CA . GLU A 1 82 ? 90.167 3.763 -124.382 1.00 88.69 82 GLU A CA 1
ATOM 654 C C . GLU A 1 82 ? 89.505 4.236 -123.082 1.00 88.69 82 GLU A C 1
ATOM 656 O O . GLU A 1 82 ? 89.058 3.398 -122.302 1.00 88.69 82 GLU A O 1
ATOM 661 N N . LYS A 1 83 ? 89.333 5.551 -122.886 1.00 90.44 83 LYS A N 1
ATOM 662 C CA . LYS A 1 83 ? 88.586 6.115 -121.746 1.00 90.44 83 LYS A CA 1
ATOM 663 C C . LYS A 1 83 ? 87.097 5.769 -121.780 1.00 90.44 83 LYS A C 1
ATOM 665 O O . LYS A 1 83 ? 86.565 5.345 -120.762 1.00 90.44 83 LYS A O 1
ATOM 670 N N . VAL A 1 84 ? 86.437 5.876 -122.937 1.00 92.19 84 VAL A N 1
ATOM 671 C CA . VAL A 1 84 ? 85.021 5.483 -123.100 1.00 92.19 84 VAL A CA 1
ATOM 672 C C . VAL A 1 84 ? 84.831 3.970 -122.933 1.00 92.19 84 VAL A C 1
ATOM 674 O O . VAL A 1 84 ? 83.834 3.531 -122.367 1.00 92.19 84 VAL A O 1
ATOM 677 N N . TYR A 1 85 ? 85.788 3.151 -123.374 1.00 89.94 85 TYR A N 1
ATOM 678 C CA . TYR A 1 85 ? 85.743 1.702 -123.161 1.00 89.94 85 TYR A CA 1
ATOM 679 C C . TYR A 1 85 ? 85.976 1.321 -121.689 1.00 89.94 85 TYR A C 1
ATOM 681 O O . TYR A 1 85 ? 85.340 0.397 -121.185 1.00 89.94 85 TYR A O 1
ATOM 689 N N . GLN A 1 86 ? 86.844 2.051 -120.979 1.00 90.94 86 GLN A N 1
ATOM 690 C CA . GLN A 1 86 ? 87.037 1.902 -119.533 1.00 90.94 86 GLN A CA 1
ATOM 691 C C . GLN A 1 86 ? 85.776 2.302 -118.756 1.00 90.94 86 GLN A C 1
ATOM 693 O O . GLN A 1 86 ? 85.300 1.498 -117.956 1.00 90.94 86 GLN A O 1
ATOM 698 N N . SER A 1 87 ? 85.174 3.463 -119.047 1.00 91.06 87 SER A N 1
ATOM 699 C CA . SER A 1 87 ? 83.936 3.886 -118.379 1.00 91.06 87 SER A CA 1
ATOM 700 C C . SER A 1 87 ? 82.774 2.934 -118.668 1.00 91.06 87 SER A C 1
ATOM 702 O O . SER A 1 87 ? 82.043 2.585 -117.751 1.00 91.06 87 SER A O 1
ATOM 704 N N . LEU A 1 88 ? 82.643 2.419 -119.897 1.00 91.25 88 LEU A N 1
ATOM 705 C CA . LEU A 1 88 ? 81.616 1.425 -120.237 1.00 91.25 88 LEU A CA 1
ATOM 706 C C . LEU A 1 88 ? 81.831 0.078 -119.511 1.00 91.25 88 LEU A C 1
ATOM 708 O O . LEU A 1 88 ? 80.866 -0.598 -119.158 1.00 91.25 88 LEU A O 1
ATOM 712 N N . LEU A 1 89 ? 83.084 -0.313 -119.246 1.00 92.69 89 LEU A N 1
ATOM 713 C CA . LEU A 1 89 ? 83.408 -1.477 -118.408 1.00 92.69 89 LEU A CA 1
ATOM 714 C C . LEU A 1 89 ? 83.098 -1.244 -116.922 1.00 92.69 89 LEU A C 1
ATOM 716 O O . LEU A 1 89 ? 82.740 -2.188 -116.219 1.00 92.69 89 LEU A O 1
ATOM 720 N N . GLU A 1 90 ? 83.239 -0.017 -116.429 1.00 92.31 90 GLU A N 1
ATOM 721 C CA . GLU A 1 90 ? 82.871 0.369 -115.061 1.00 92.31 90 GLU A CA 1
ATOM 722 C C . GLU A 1 90 ? 81.345 0.469 -114.895 1.00 92.31 90 GLU A C 1
ATOM 724 O O . GLU A 1 90 ? 80.795 -0.068 -113.930 1.00 92.31 90 GLU A O 1
ATOM 729 N N . GLU A 1 91 ? 80.640 1.030 -115.880 1.00 92.69 91 GLU A N 1
ATOM 730 C CA . GLU A 1 91 ? 79.175 1.015 -115.974 1.00 92.69 91 GLU A CA 1
ATOM 731 C C . GLU A 1 91 ? 78.633 -0.420 -116.036 1.00 92.69 91 GLU A C 1
ATOM 733 O O . GLU A 1 91 ? 77.734 -0.760 -115.275 1.00 92.69 91 GLU A O 1
ATOM 738 N N . HIS A 1 92 ? 79.209 -1.313 -116.851 1.00 91.88 92 HIS A N 1
ATOM 739 C CA . HIS A 1 92 ? 78.777 -2.716 -116.879 1.00 91.88 92 HIS A CA 1
ATOM 740 C C . HIS A 1 92 ? 79.022 -3.429 -115.537 1.00 91.88 92 HIS A C 1
ATOM 742 O O . HIS A 1 92 ? 78.198 -4.241 -115.114 1.00 91.88 92 HIS A O 1
ATOM 748 N N . ARG A 1 93 ? 80.134 -3.149 -114.843 1.00 93.12 93 ARG A N 1
ATOM 749 C CA . ARG A 1 93 ? 80.410 -3.739 -113.519 1.00 93.12 93 ARG A CA 1
ATOM 750 C C . ARG A 1 93 ? 79.419 -3.257 -112.466 1.00 93.12 93 ARG A C 1
ATOM 752 O O . ARG A 1 93 ? 78.860 -4.085 -111.760 1.00 93.12 93 ARG A O 1
ATOM 759 N N . THR A 1 94 ? 79.181 -1.949 -112.392 1.00 92.62 94 THR A N 1
ATOM 760 C CA . THR A 1 94 ? 78.226 -1.360 -111.437 1.00 92.62 94 THR A CA 1
ATOM 761 C C . THR A 1 94 ? 76.783 -1.757 -111.741 1.00 92.62 94 THR A C 1
ATOM 763 O O . THR A 1 94 ? 76.028 -2.069 -110.827 1.00 92.62 94 THR A O 1
ATOM 766 N N . LEU A 1 95 ? 76.392 -1.843 -113.016 1.00 92.31 95 LEU A N 1
ATOM 767 C CA . LEU A 1 95 ? 75.070 -2.340 -113.397 1.00 92.31 95 LEU A CA 1
ATOM 768 C C . LEU A 1 95 ? 74.893 -3.827 -113.046 1.00 92.31 95 LEU A C 1
ATOM 770 O O . LEU A 1 95 ? 73.792 -4.229 -112.677 1.00 92.31 95 LEU A O 1
ATOM 774 N N . GLN A 1 96 ? 75.962 -4.629 -113.119 1.00 92.88 96 GLN A N 1
ATOM 775 C CA . GLN A 1 96 ? 75.919 -6.034 -112.720 1.00 92.88 96 GLN A CA 1
ATOM 776 C C . GLN A 1 96 ? 75.858 -6.211 -111.196 1.00 92.88 96 GLN A C 1
ATOM 778 O O . GLN A 1 96 ? 75.024 -6.986 -110.741 1.00 92.88 96 GLN A O 1
ATOM 783 N N . THR A 1 97 ? 76.635 -5.463 -110.398 1.00 93.06 97 THR A N 1
ATOM 784 C CA . THR A 1 97 ? 76.489 -5.510 -108.928 1.00 93.06 97 THR A CA 1
ATOM 785 C C . THR A 1 97 ? 75.087 -5.086 -108.504 1.00 93.06 97 THR A C 1
ATOM 787 O O . THR A 1 97 ? 74.435 -5.812 -107.768 1.00 93.06 97 THR A O 1
ATOM 790 N N . ASN A 1 98 ? 74.559 -3.997 -109.076 1.00 94.06 98 ASN A N 1
ATOM 791 C CA . ASN A 1 98 ? 73.199 -3.534 -108.791 1.00 94.06 98 ASN A CA 1
ATOM 792 C C . ASN A 1 98 ? 72.119 -4.563 -109.190 1.00 94.06 98 ASN A C 1
ATOM 794 O O . ASN A 1 98 ? 71.037 -4.574 -108.606 1.00 94.06 98 ASN A O 1
ATOM 798 N N . TYR A 1 99 ? 72.379 -5.408 -110.196 1.00 93.50 99 TYR A N 1
ATOM 799 C CA . TYR A 1 99 ? 71.486 -6.506 -110.573 1.00 93.50 99 TYR A CA 1
ATOM 800 C C . TYR A 1 99 ? 71.551 -7.659 -109.565 1.00 93.50 99 TYR A C 1
ATOM 802 O O . TYR A 1 99 ? 70.504 -8.138 -109.132 1.00 93.50 99 TYR A O 1
ATOM 810 N N . ASP A 1 100 ? 72.755 -8.079 -109.172 1.00 92.81 100 ASP A N 1
ATOM 811 C CA . ASP A 1 100 ? 72.955 -9.160 -108.202 1.00 92.81 100 ASP A CA 1
ATOM 812 C C . ASP A 1 100 ? 72.400 -8.768 -106.811 1.00 92.81 100 ASP A C 1
ATOM 814 O O . ASP A 1 100 ? 71.694 -9.562 -106.183 1.00 92.81 100 ASP A O 1
ATOM 818 N N . ASP A 1 101 ? 72.596 -7.513 -106.387 1.00 93.62 101 ASP A N 1
ATOM 819 C CA . ASP A 1 101 ? 72.002 -6.931 -105.174 1.00 93.62 101 ASP A CA 1
ATOM 820 C C . ASP A 1 101 ? 70.460 -6.957 -105.238 1.00 93.62 101 ASP A C 1
ATOM 822 O O . ASP A 1 101 ? 69.802 -7.483 -104.337 1.00 93.62 101 ASP A O 1
ATOM 826 N N . ALA A 1 102 ? 69.863 -6.476 -106.337 1.00 90.81 102 ALA A N 1
ATOM 827 C CA . ALA A 1 102 ? 68.408 -6.480 -106.527 1.00 90.81 102 ALA A CA 1
ATOM 828 C C . ALA A 1 102 ? 67.809 -7.899 -106.623 1.00 90.81 102 ALA A C 1
ATOM 830 O O . ALA A 1 102 ? 66.649 -8.120 -106.259 1.00 90.81 102 ALA A O 1
ATOM 831 N N . VAL A 1 103 ? 68.579 -8.888 -107.096 1.00 93.19 103 VAL A N 1
ATOM 832 C CA . VAL A 1 103 ? 68.183 -10.303 -107.051 1.00 93.19 103 VAL A CA 1
ATOM 833 C C . VAL A 1 103 ? 68.150 -10.809 -105.607 1.00 93.19 103 VAL A C 1
ATOM 835 O O . VAL A 1 103 ? 67.167 -11.474 -105.256 1.00 93.19 103 VAL A O 1
ATOM 838 N N . SER A 1 104 ? 69.147 -10.449 -104.785 1.00 91.94 104 SER A N 1
ATOM 839 C CA . SER A 1 104 ? 69.203 -10.786 -103.355 1.00 91.94 104 SER A CA 1
ATOM 840 C C . SER A 1 104 ? 68.039 -10.168 -102.581 1.00 91.94 104 SER A C 1
ATOM 842 O O . SER A 1 104 ? 67.280 -10.907 -101.957 1.00 91.94 104 SER A O 1
ATOM 844 N N . GLU A 1 105 ? 67.808 -8.853 -102.702 1.00 93.44 105 GLU A N 1
ATOM 845 C CA . GLU A 1 105 ? 66.678 -8.167 -102.047 1.00 93.44 105 GLU A CA 1
ATOM 846 C C . GLU A 1 105 ? 65.330 -8.826 -102.388 1.00 93.44 105 GLU A C 1
ATOM 848 O O . GLU A 1 105 ? 64.470 -9.021 -101.523 1.00 93.44 105 GLU A O 1
ATOM 853 N N . LYS A 1 106 ? 65.152 -9.226 -103.654 1.00 92.38 106 LYS A N 1
ATOM 854 C CA . LYS A 1 106 ? 63.946 -9.915 -104.129 1.00 92.38 106 LYS A CA 1
ATOM 855 C C . LYS A 1 106 ? 63.788 -11.313 -103.516 1.00 92.38 106 LYS A C 1
ATOM 857 O O . LYS A 1 106 ? 62.659 -11.717 -103.237 1.00 92.38 106 LYS A O 1
ATOM 862 N N . ASP A 1 107 ? 64.869 -12.068 -103.317 1.00 92.00 107 ASP A N 1
ATOM 863 C CA . ASP A 1 107 ? 64.792 -13.402 -102.703 1.00 92.00 107 ASP A CA 1
ATOM 864 C C . ASP A 1 107 ? 64.647 -13.345 -101.173 1.00 92.00 107 ASP A C 1
ATOM 866 O O . ASP A 1 107 ? 63.869 -14.128 -100.620 1.00 92.00 107 ASP A O 1
ATOM 870 N N . ASP A 1 108 ? 65.258 -12.364 -100.503 1.00 92.38 108 ASP A N 1
ATOM 871 C CA . ASP A 1 108 ? 65.032 -12.081 -99.079 1.00 92.38 108 ASP A CA 1
ATOM 872 C C . ASP A 1 108 ? 63.577 -11.661 -98.808 1.00 92.38 108 ASP A C 1
ATOM 874 O O . ASP A 1 108 ? 62.928 -12.183 -97.894 1.00 92.38 108 ASP A O 1
ATOM 878 N N . ALA A 1 109 ? 63.006 -10.787 -99.645 1.00 90.56 109 ALA A N 1
ATOM 879 C CA . ALA A 1 109 ? 61.593 -10.413 -99.560 1.00 90.56 109 ALA A CA 1
ATOM 880 C C . ALA A 1 109 ? 60.655 -11.624 -99.760 1.00 90.56 109 ALA A C 1
ATOM 882 O O . ALA A 1 109 ? 59.648 -11.763 -99.059 1.00 90.56 109 ALA A O 1
ATOM 883 N N . LEU A 1 110 ? 60.997 -12.544 -100.672 1.00 91.31 110 LEU A N 1
ATOM 884 C CA . LEU A 1 110 ? 60.252 -13.793 -100.875 1.00 91.31 110 LEU A CA 1
ATOM 885 C C . LEU A 1 110 ? 60.410 -14.784 -99.710 1.00 91.31 110 LEU A C 1
ATOM 887 O O . LEU A 1 110 ? 59.482 -15.556 -99.451 1.00 91.31 110 LEU A O 1
ATOM 891 N N . ALA A 1 111 ? 61.538 -14.781 -98.997 1.00 91.62 111 ALA A N 1
ATOM 892 C CA . ALA A 1 111 ? 61.712 -15.562 -97.774 1.00 91.62 111 ALA A CA 1
ATOM 893 C C . ALA A 1 111 ? 60.818 -15.023 -96.642 1.00 91.62 111 ALA A C 1
ATOM 895 O O . ALA A 1 111 ? 60.016 -15.774 -96.082 1.00 91.62 111 ALA A O 1
ATOM 896 N N . GLN A 1 112 ? 60.856 -13.710 -96.388 1.00 91.94 112 GLN A N 1
ATOM 897 C CA . GLN A 1 112 ? 60.017 -13.055 -95.374 1.00 91.94 112 GLN A CA 1
ATOM 898 C C . GLN A 1 112 ? 58.514 -13.238 -95.649 1.00 91.94 112 GLN A C 1
ATOM 900 O O . GLN A 1 112 ? 57.737 -13.491 -94.723 1.00 91.94 112 GLN A O 1
ATOM 905 N N . LEU A 1 113 ? 58.089 -13.191 -96.918 1.00 87.94 113 LEU A N 1
ATOM 906 C CA . LEU A 1 113 ? 56.701 -13.464 -97.306 1.00 87.94 113 LEU A CA 1
ATOM 907 C C . LEU A 1 113 ? 56.273 -14.904 -96.966 1.00 87.94 113 LEU A C 1
ATOM 909 O O . LEU A 1 113 ? 55.164 -15.122 -96.484 1.00 87.94 113 LEU A O 1
ATOM 913 N N . ARG A 1 114 ? 57.149 -15.894 -97.180 1.00 89.44 114 ARG A N 1
ATOM 914 C CA . ARG A 1 114 ? 56.855 -17.307 -96.877 1.00 89.44 114 ARG A CA 1
ATOM 915 C C . ARG A 1 114 ? 56.772 -17.575 -95.378 1.00 89.44 114 ARG A C 1
ATOM 917 O O . ARG A 1 114 ? 55.903 -18.332 -94.951 1.00 89.44 114 ARG A O 1
ATOM 924 N N . ASP A 1 115 ? 57.639 -16.963 -94.576 1.00 86.44 115 ASP A N 1
ATOM 925 C CA . ASP A 1 115 ? 57.630 -17.169 -93.124 1.00 86.44 115 ASP A CA 1
ATOM 926 C C . ASP A 1 115 ? 56.501 -16.403 -92.424 1.00 86.44 115 ASP A C 1
ATOM 928 O O . ASP A 1 115 ? 55.880 -16.938 -91.504 1.00 86.44 115 ASP A O 1
ATOM 932 N N . THR A 1 116 ? 56.120 -15.221 -92.922 1.00 84.69 116 THR A N 1
ATOM 933 C CA . THR A 1 116 ? 54.890 -14.546 -92.470 1.00 84.69 116 THR A CA 1
ATOM 934 C C . THR A 1 116 ? 53.628 -15.324 -92.856 1.00 84.69 116 THR A C 1
ATOM 936 O O . THR A 1 116 ? 52.738 -15.462 -92.018 1.00 84.69 116 THR A O 1
ATOM 939 N N . GLN A 1 117 ? 53.565 -15.923 -94.053 1.00 84.38 117 GLN A N 1
ATOM 940 C CA . GLN A 1 117 ? 52.487 -16.852 -94.432 1.00 84.38 117 GLN A CA 1
ATOM 941 C C . GLN A 1 117 ? 52.424 -18.068 -93.496 1.00 84.38 117 GLN A C 1
ATOM 943 O O . GLN A 1 117 ? 51.378 -18.318 -92.903 1.00 84.38 117 GLN A O 1
ATOM 948 N N . ARG A 1 118 ? 53.548 -18.761 -93.261 1.00 83.19 118 ARG A N 1
ATOM 949 C CA . ARG A 1 118 ? 53.630 -19.888 -92.308 1.00 83.19 118 ARG A CA 1
ATOM 950 C C . ARG A 1 118 ? 53.173 -19.504 -90.901 1.00 83.19 118 ARG A C 1
ATOM 952 O O . ARG A 1 118 ? 52.497 -20.294 -90.243 1.00 83.19 118 ARG A O 1
ATOM 959 N N . HIS A 1 119 ? 53.528 -18.310 -90.427 1.00 79.31 119 HIS A N 1
ATOM 960 C CA . HIS A 1 119 ? 53.094 -17.824 -89.119 1.00 79.31 119 HIS A CA 1
ATOM 961 C C . HIS A 1 119 ? 51.580 -17.565 -89.084 1.00 79.31 119 HIS A C 1
ATOM 963 O O . HIS A 1 119 ? 50.910 -18.007 -88.153 1.00 79.31 119 HIS A O 1
ATOM 969 N N . ILE A 1 120 ? 51.023 -16.940 -90.128 1.00 77.31 120 ILE A N 1
ATOM 970 C CA . ILE A 1 120 ? 49.576 -16.733 -90.285 1.00 77.31 120 ILE A CA 1
ATOM 971 C C . ILE A 1 120 ? 48.828 -18.070 -90.341 1.00 77.31 120 ILE A C 1
ATOM 973 O O . ILE A 1 120 ? 47.816 -18.213 -89.662 1.00 77.31 120 ILE A O 1
ATOM 977 N N . ASP A 1 121 ? 49.328 -19.062 -91.075 1.00 76.81 121 ASP A N 1
ATOM 978 C CA . ASP A 1 121 ? 48.706 -20.389 -91.176 1.00 76.81 121 ASP A CA 1
ATOM 979 C C . ASP A 1 121 ? 48.841 -21.199 -89.872 1.00 76.81 121 ASP A C 1
ATOM 981 O O . ASP A 1 121 ? 47.967 -21.996 -89.538 1.00 76.81 121 ASP A O 1
ATOM 985 N N . THR A 1 122 ? 49.886 -20.945 -89.076 1.00 74.38 122 THR A N 1
ATOM 986 C CA . THR A 1 122 ? 50.034 -21.512 -87.723 1.00 74.38 122 THR A CA 1
ATOM 987 C C . THR A 1 122 ? 49.058 -20.870 -86.731 1.00 74.38 122 THR A C 1
ATOM 989 O O . THR A 1 122 ? 48.475 -21.574 -85.909 1.00 74.38 122 THR A O 1
ATOM 992 N N . LEU A 1 123 ? 48.833 -19.553 -86.818 1.00 66.38 123 LEU A N 1
ATOM 993 C CA . LEU A 1 123 ? 47.823 -18.844 -86.020 1.00 66.38 123 LEU A CA 1
ATOM 994 C C . LEU A 1 123 ? 46.392 -19.225 -86.433 1.00 66.38 123 LEU A C 1
ATOM 996 O O . LEU A 1 123 ? 45.534 -19.392 -85.574 1.00 66.38 123 LEU A O 1
ATOM 1000 N N . ARG A 1 124 ? 46.156 -19.435 -87.734 1.00 65.19 124 ARG A N 1
ATOM 1001 C CA . ARG A 1 124 ? 44.917 -19.988 -88.311 1.00 65.19 124 ARG A CA 1
ATOM 1002 C C . ARG A 1 124 ? 44.789 -21.506 -88.163 1.00 65.19 124 ARG A C 1
ATOM 1004 O O . ARG A 1 124 ? 43.901 -22.095 -88.770 1.00 65.19 124 ARG A O 1
ATOM 1011 N N . SER A 1 125 ? 45.648 -22.159 -87.381 1.00 67.81 125 SER A N 1
ATOM 1012 C CA . SER A 1 125 ? 45.461 -23.571 -87.062 1.00 67.81 125 SER A CA 1
ATOM 1013 C C . SER A 1 125 ? 44.127 -23.733 -86.338 1.00 67.81 125 SER A C 1
ATOM 1015 O O . SER A 1 125 ? 43.987 -23.270 -85.204 1.00 67.81 125 SER A O 1
ATOM 1017 N N . ASP A 1 126 ? 43.157 -24.403 -86.973 1.00 67.44 126 ASP A N 1
ATOM 1018 C CA . ASP A 1 126 ? 41.781 -24.551 -86.468 1.00 67.44 126 ASP A CA 1
ATOM 1019 C C . ASP A 1 126 ? 41.739 -25.022 -85.008 1.00 67.44 126 ASP A C 1
ATOM 1021 O O . ASP A 1 126 ? 40.842 -24.665 -84.253 1.00 67.44 126 ASP A O 1
ATOM 1025 N N . LYS A 1 127 ? 42.746 -25.790 -84.573 1.00 76.94 127 LYS A N 1
ATOM 1026 C CA . LYS A 1 127 ? 42.889 -26.251 -83.190 1.00 76.94 127 LYS A CA 1
ATOM 1027 C C . LYS A 1 127 ? 43.048 -25.105 -82.182 1.00 76.94 127 LYS A C 1
ATOM 1029 O O . LYS A 1 127 ? 42.476 -25.194 -81.099 1.00 76.94 127 LYS A O 1
ATOM 1034 N N . ALA A 1 128 ? 43.808 -24.057 -82.503 1.00 79.25 128 ALA A N 1
ATOM 1035 C CA . ALA A 1 128 ? 43.971 -22.895 -81.628 1.00 79.25 128 ALA A CA 1
ATOM 1036 C C . ALA A 1 128 ? 42.656 -22.108 -81.528 1.00 79.25 128 ALA A C 1
ATOM 1038 O O . ALA A 1 128 ? 42.192 -21.814 -80.427 1.00 79.25 128 ALA A O 1
ATOM 1039 N N . ASP A 1 129 ? 42.012 -21.866 -82.669 1.00 82.75 129 ASP A N 1
ATOM 1040 C CA . ASP A 1 129 ? 40.731 -21.162 -82.759 1.00 82.75 129 ASP A CA 1
ATOM 1041 C C . ASP A 1 129 ? 39.597 -21.931 -82.053 1.00 82.75 129 ASP A C 1
ATOM 1043 O O . ASP A 1 129 ? 38.809 -21.345 -81.313 1.00 82.75 129 ASP A O 1
ATOM 1047 N N . VAL A 1 130 ? 39.548 -23.260 -82.200 1.00 86.88 130 VAL A N 1
ATOM 1048 C CA . VAL A 1 130 ? 38.609 -24.145 -81.487 1.00 86.88 130 VAL A CA 1
ATOM 1049 C C . VAL A 1 130 ? 38.880 -24.160 -79.983 1.00 86.88 130 VAL A C 1
ATOM 1051 O O . VAL A 1 130 ? 37.926 -24.118 -79.211 1.00 86.88 130 VAL A O 1
ATOM 1054 N N . MET A 1 131 ? 40.142 -24.170 -79.537 1.00 86.81 131 MET A N 1
ATOM 1055 C CA . MET A 1 131 ? 40.464 -24.086 -78.105 1.00 86.81 131 MET A CA 1
ATOM 1056 C C . MET A 1 131 ? 40.086 -22.722 -77.508 1.00 86.81 131 MET A C 1
ATOM 1058 O O . MET A 1 131 ? 39.521 -22.684 -76.417 1.00 86.81 131 MET A O 1
ATOM 1062 N N . MET A 1 132 ? 40.309 -21.615 -78.225 1.00 86.38 132 MET A N 1
ATOM 1063 C CA . MET A 1 132 ? 39.866 -20.286 -77.785 1.00 86.38 132 MET A CA 1
ATOM 1064 C C . MET A 1 132 ? 38.337 -20.173 -77.742 1.00 86.38 132 MET A C 1
ATOM 1066 O O . MET A 1 132 ? 37.798 -19.643 -76.775 1.00 86.38 132 MET A O 1
ATOM 1070 N N . ARG A 1 133 ? 37.619 -20.713 -78.737 1.00 89.94 133 ARG A N 1
ATOM 1071 C CA . ARG A 1 133 ? 36.144 -20.772 -78.735 1.00 89.94 133 ARG A CA 1
ATOM 1072 C C . ARG A 1 133 ? 35.614 -21.612 -77.574 1.00 89.94 133 ARG A C 1
ATOM 1074 O O . ARG A 1 133 ? 34.722 -21.158 -76.868 1.00 89.94 133 ARG A O 1
ATOM 1081 N N . ALA A 1 134 ? 36.205 -22.782 -77.334 1.00 92.19 134 ALA A N 1
ATOM 1082 C CA . ALA A 1 134 ? 35.838 -23.643 -76.215 1.00 92.19 134 ALA A CA 1
ATOM 1083 C C . ALA A 1 134 ? 36.045 -22.950 -74.859 1.00 92.19 134 ALA A C 1
ATOM 1085 O O . ALA A 1 134 ? 35.174 -23.055 -74.001 1.00 92.19 134 ALA A O 1
ATOM 1086 N N . GLU A 1 135 ? 37.138 -22.202 -74.670 1.00 93.56 135 GLU A N 1
ATOM 1087 C CA . GLU A 1 135 ? 37.359 -21.435 -73.436 1.00 93.56 135 GLU A CA 1
ATOM 1088 C C . GLU A 1 135 ? 36.413 -20.23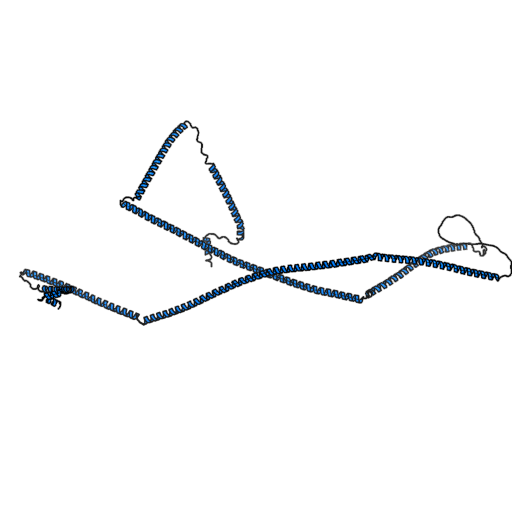0 -73.320 1.00 93.56 135 GLU A C 1
ATOM 1090 O O . GLU A 1 135 ? 35.885 -19.976 -72.243 1.00 93.56 135 GLU A O 1
ATOM 1095 N N . ILE A 1 136 ? 36.112 -19.529 -74.420 1.00 94.38 136 ILE A N 1
ATOM 1096 C CA . ILE A 1 136 ? 35.097 -18.461 -74.442 1.00 94.38 136 ILE A CA 1
ATOM 1097 C C . ILE A 1 136 ? 33.722 -19.006 -74.030 1.00 94.38 136 ILE A C 1
ATOM 1099 O O . ILE A 1 136 ? 33.040 -18.386 -73.216 1.00 94.38 136 ILE A O 1
ATOM 1103 N N . ASP A 1 137 ? 33.314 -20.167 -74.542 1.00 95.38 137 ASP A N 1
ATOM 1104 C CA . ASP A 1 137 ? 32.027 -20.779 -74.197 1.00 95.38 137 ASP A CA 1
ATOM 1105 C C . ASP A 1 137 ? 32.035 -21.410 -72.788 1.00 95.38 137 ASP A C 1
ATOM 1107 O O . ASP A 1 137 ? 31.011 -21.384 -72.097 1.00 95.38 137 ASP A O 1
ATOM 1111 N N . ARG A 1 138 ? 33.198 -21.868 -72.297 1.00 96.06 138 ARG A N 1
ATOM 1112 C CA . ARG A 1 138 ? 33.412 -22.258 -70.891 1.00 96.06 138 ARG A CA 1
ATOM 1113 C C . ARG A 1 138 ? 33.204 -21.060 -69.961 1.00 96.06 138 ARG A C 1
ATOM 1115 O O . ARG A 1 138 ? 32.371 -21.137 -69.061 1.00 96.06 138 ARG A O 1
ATOM 1122 N N . LEU A 1 139 ? 33.878 -19.940 -70.232 1.00 95.62 139 LEU A N 1
ATOM 1123 C CA . LEU A 1 139 ? 33.775 -18.693 -69.468 1.00 95.62 139 LEU A CA 1
ATOM 1124 C C . LEU A 1 139 ? 32.370 -18.080 -69.539 1.00 95.62 139 LEU A C 1
ATOM 1126 O O . LEU A 1 139 ? 31.882 -17.588 -68.529 1.00 95.62 139 LEU A O 1
ATOM 1130 N N . ARG A 1 140 ? 31.674 -18.166 -70.681 1.00 96.56 140 ARG A N 1
ATOM 1131 C CA . ARG A 1 140 ? 30.249 -17.791 -70.792 1.00 96.56 140 ARG A CA 1
ATOM 1132 C C . ARG A 1 140 ? 29.357 -18.653 -69.902 1.00 96.56 140 ARG A C 1
ATOM 1134 O O . ARG A 1 140 ? 28.473 -18.123 -69.239 1.00 96.56 140 ARG A O 1
ATOM 1141 N N . SER A 1 141 ? 29.586 -19.968 -69.858 1.00 96.50 141 SER A N 1
ATOM 1142 C CA . SER A 1 141 ? 28.831 -20.866 -68.976 1.00 96.50 141 SER A CA 1
ATOM 1143 C C . SER A 1 141 ? 29.130 -20.617 -67.495 1.00 96.50 141 SER A C 1
ATOM 1145 O O . SER A 1 141 ? 28.233 -20.757 -66.669 1.00 96.50 141 SER A O 1
ATOM 1147 N N . GLU A 1 142 ? 30.365 -20.257 -67.143 1.00 95.62 142 GLU A N 1
ATOM 1148 C CA . GLU A 1 142 ? 30.733 -19.875 -65.774 1.00 95.62 142 GLU A CA 1
ATOM 1149 C C . GLU A 1 142 ? 30.156 -18.512 -65.379 1.00 95.62 142 GLU A C 1
ATOM 1151 O O . GLU A 1 142 ? 29.624 -18.394 -64.276 1.00 95.62 142 GLU A O 1
ATOM 1156 N N . LEU A 1 143 ? 30.170 -17.529 -66.287 1.00 96.44 143 LEU A N 1
ATOM 1157 C CA . LEU A 1 143 ? 29.534 -16.228 -66.090 1.00 96.44 143 LEU A CA 1
ATOM 1158 C C . LEU A 1 143 ? 28.028 -16.389 -65.858 1.00 96.44 143 LEU A C 1
ATOM 1160 O O . LEU A 1 143 ? 27.561 -15.989 -64.797 1.00 96.44 143 LEU A O 1
ATOM 1164 N N . GLN A 1 144 ? 27.309 -17.075 -66.756 1.00 97.38 144 GLN A N 1
ATOM 1165 C CA . GLN A 1 144 ? 25.872 -17.339 -66.601 1.00 97.38 144 GLN A CA 1
ATOM 1166 C C . GLN A 1 144 ? 25.570 -18.020 -65.260 1.00 97.38 144 GLN A C 1
ATOM 1168 O O . GLN A 1 144 ? 24.698 -17.571 -64.532 1.00 97.38 144 GLN A O 1
ATOM 1173 N N . LYS A 1 145 ? 26.337 -19.049 -64.866 1.00 97.69 145 LYS A N 1
ATOM 1174 C CA . LYS A 1 145 ? 26.168 -19.694 -63.550 1.00 97.69 145 LYS A CA 1
ATOM 1175 C C . LYS A 1 145 ? 26.431 -18.740 -62.384 1.00 97.69 145 LYS A C 1
ATOM 1177 O O . LYS A 1 145 ? 25.805 -18.885 -61.340 1.00 97.69 145 LYS A O 1
ATOM 1182 N N . SER A 1 146 ? 27.370 -17.803 -62.515 1.00 95.44 146 SER A N 1
ATOM 1183 C CA . SER A 1 146 ? 27.628 -16.793 -61.482 1.00 95.44 146 SER A CA 1
ATOM 1184 C C . SER A 1 146 ? 26.512 -15.747 -61.402 1.00 95.44 146 SER A C 1
ATOM 1186 O O . SER A 1 146 ? 26.147 -15.355 -60.299 1.00 95.44 146 SER A O 1
ATOM 1188 N N . GLU A 1 147 ? 25.918 -15.374 -62.538 1.00 96.94 147 GLU A N 1
ATOM 1189 C CA . GLU A 1 147 ? 24.768 -14.468 -62.638 1.00 96.94 147 GLU A CA 1
ATOM 1190 C C . GLU A 1 147 ? 23.489 -15.136 -62.103 1.00 96.94 147 GLU A C 1
ATOM 1192 O O . GLU A 1 147 ? 22.791 -14.542 -61.287 1.00 96.94 147 GLU A O 1
ATOM 1197 N N . ASP A 1 148 ? 23.237 -16.403 -62.453 1.00 97.56 148 ASP A N 1
ATOM 1198 C CA . ASP A 1 148 ? 22.138 -17.218 -61.917 1.00 97.56 148 ASP A CA 1
ATOM 1199 C C . ASP A 1 148 ? 22.256 -17.366 -60.385 1.00 97.56 148 ASP A C 1
ATOM 1201 O O . ASP A 1 148 ? 21.288 -17.155 -59.653 1.00 97.56 148 ASP A O 1
ATOM 1205 N N . ASN A 1 149 ? 23.459 -17.682 -59.881 1.00 97.50 149 ASN A N 1
ATOM 1206 C CA . ASN A 1 149 ? 23.731 -17.781 -58.442 1.00 97.50 149 ASN A CA 1
ATOM 1207 C C . ASN A 1 149 ? 23.587 -16.427 -57.725 1.00 97.50 149 ASN A C 1
ATOM 1209 O O . ASN A 1 149 ? 23.095 -16.391 -56.596 1.00 97.50 149 ASN A O 1
ATOM 1213 N N . LEU A 1 150 ? 24.001 -15.321 -58.356 1.00 96.56 150 LEU A N 1
ATOM 1214 C CA . LEU A 1 150 ? 23.832 -13.973 -57.812 1.00 96.56 150 LEU A CA 1
ATOM 1215 C C . LEU A 1 150 ? 22.347 -13.609 -57.725 1.00 96.56 150 LEU A C 1
ATOM 1217 O O . LEU A 1 150 ? 21.891 -13.227 -56.653 1.00 96.56 150 LEU A O 1
ATOM 1221 N N . ALA A 1 151 ? 21.576 -13.830 -58.791 1.00 97.44 151 ALA A N 1
ATOM 1222 C CA . ALA A 1 151 ? 20.134 -13.590 -58.807 1.00 97.44 151 ALA A CA 1
ATOM 1223 C C . ALA A 1 151 ? 19.385 -14.459 -57.777 1.00 97.44 151 ALA A C 1
ATOM 1225 O O . ALA A 1 151 ? 18.430 -13.999 -57.150 1.00 97.44 151 ALA A O 1
ATOM 1226 N N . MET A 1 152 ? 19.831 -15.701 -57.543 1.00 97.19 152 MET A N 1
ATOM 1227 C CA . MET A 1 152 ? 19.321 -16.530 -56.443 1.00 97.19 152 MET A CA 1
ATOM 1228 C C . MET A 1 152 ? 19.652 -15.935 -55.067 1.00 97.19 152 MET A C 1
ATOM 1230 O O . MET A 1 152 ? 18.764 -15.864 -54.218 1.00 97.19 152 MET A O 1
ATOM 1234 N N . ALA A 1 153 ? 20.888 -15.476 -54.849 1.00 95.94 153 ALA A N 1
ATOM 1235 C CA . ALA A 1 153 ? 21.311 -14.863 -53.590 1.00 95.94 153 ALA A CA 1
ATOM 1236 C C . ALA A 1 153 ? 20.602 -13.522 -53.315 1.00 95.94 153 ALA A C 1
ATOM 1238 O O . ALA A 1 153 ? 20.200 -13.266 -52.182 1.00 95.94 153 ALA A O 1
ATOM 1239 N N . GLU A 1 154 ? 20.379 -12.697 -54.340 1.00 97.00 154 GLU A N 1
ATOM 1240 C CA . GLU A 1 154 ? 19.579 -11.467 -54.266 1.00 97.00 154 GLU A CA 1
ATOM 1241 C C . GLU A 1 154 ? 18.112 -11.789 -53.936 1.00 97.00 154 GLU A C 1
ATOM 1243 O O . GLU A 1 154 ? 17.550 -11.237 -52.990 1.00 97.00 154 GLU A O 1
ATOM 1248 N N . ALA A 1 155 ? 17.516 -12.779 -54.609 1.00 97.50 155 ALA A N 1
ATOM 1249 C CA . ALA A 1 155 ? 16.158 -13.235 -54.318 1.00 97.50 155 ALA A CA 1
ATOM 1250 C C . ALA A 1 155 ? 16.012 -13.945 -52.956 1.00 97.50 155 ALA A C 1
ATOM 1252 O O . ALA A 1 155 ? 14.889 -14.156 -52.493 1.00 97.50 155 ALA A O 1
ATOM 1253 N N . GLU A 1 156 ? 17.094 -14.378 -52.308 1.00 97.88 156 GLU A N 1
ATOM 1254 C CA . GLU A 1 156 ? 17.091 -14.816 -50.905 1.00 97.88 156 GLU A CA 1
ATOM 1255 C C . GLU A 1 156 ? 17.315 -13.648 -49.940 1.00 97.88 156 GLU A C 1
ATOM 1257 O O . GLU A 1 156 ? 16.663 -13.592 -48.894 1.00 97.88 156 GLU A O 1
ATOM 1262 N N . LEU A 1 157 ? 18.160 -12.678 -50.296 1.00 96.75 157 LEU A N 1
ATOM 1263 C CA . LEU A 1 157 ? 18.351 -11.447 -49.536 1.00 96.75 157 LEU A CA 1
ATOM 1264 C C . LEU A 1 157 ? 17.035 -10.667 -49.410 1.00 96.75 157 LEU A C 1
ATOM 1266 O O . LEU A 1 157 ? 16.665 -10.316 -48.292 1.00 96.75 157 LEU A O 1
ATOM 1270 N N . ASP A 1 158 ? 16.281 -10.493 -50.496 1.00 97.75 158 ASP A N 1
ATOM 1271 C CA . ASP A 1 158 ? 14.977 -9.815 -50.483 1.00 97.75 158 ASP A CA 1
ATOM 1272 C C . ASP A 1 158 ? 13.962 -10.513 -49.563 1.00 97.75 158 ASP A C 1
ATOM 1274 O O . ASP A 1 158 ? 13.298 -9.856 -48.758 1.00 97.75 158 ASP A O 1
ATOM 1278 N N . LYS A 1 159 ? 13.884 -11.853 -49.601 1.00 98.00 159 LYS A N 1
ATOM 1279 C CA . LYS A 1 159 ? 13.019 -12.639 -48.694 1.00 98.00 159 LYS A CA 1
ATOM 1280 C C . LYS A 1 159 ? 13.419 -12.446 -47.231 1.00 98.00 159 LYS A C 1
ATOM 1282 O O . LYS A 1 159 ? 12.555 -12.305 -46.363 1.00 98.00 159 LYS A O 1
ATOM 1287 N N . ASN A 1 160 ? 14.723 -12.424 -46.954 1.00 96.62 160 ASN A N 1
ATOM 1288 C CA . ASN A 1 160 ? 15.255 -12.181 -45.616 1.00 96.62 160 ASN A CA 1
ATOM 1289 C C . ASN A 1 160 ? 14.983 -10.737 -45.158 1.00 96.62 160 ASN A C 1
ATOM 1291 O O . ASN A 1 160 ? 14.612 -10.527 -44.005 1.00 96.62 160 ASN A O 1
ATOM 1295 N N . VAL A 1 161 ? 15.077 -9.747 -46.051 1.00 98.06 161 VAL A N 1
ATOM 1296 C CA . VAL A 1 161 ? 14.719 -8.345 -45.778 1.00 98.06 161 VAL A CA 1
ATOM 1297 C C . VAL A 1 161 ? 13.223 -8.204 -45.484 1.00 98.06 161 VAL A C 1
ATOM 1299 O O . VAL A 1 161 ? 12.871 -7.561 -44.491 1.00 98.06 161 VAL A O 1
ATOM 1302 N N . SER A 1 162 ? 12.336 -8.849 -46.254 1.00 97.88 162 SER A N 1
ATOM 1303 C CA . SER A 1 162 ? 10.896 -8.845 -45.958 1.00 97.88 162 SER A CA 1
ATOM 1304 C C . SER A 1 162 ? 10.579 -9.543 -44.634 1.00 97.88 162 SER A C 1
ATOM 1306 O O . SER A 1 162 ? 9.834 -8.998 -43.823 1.00 97.88 162 SER A O 1
ATOM 1308 N N . LEU A 1 163 ? 11.214 -10.687 -44.347 1.00 98.19 163 LEU A N 1
ATOM 1309 C CA . LEU A 1 163 ? 11.033 -11.405 -43.083 1.00 98.19 163 LEU A CA 1
ATOM 1310 C C . LEU A 1 163 ? 11.509 -10.572 -41.882 1.00 98.19 163 LEU A C 1
ATOM 1312 O O . LEU A 1 163 ? 10.821 -10.506 -40.867 1.00 98.19 163 LEU A O 1
ATOM 1316 N N . VAL A 1 164 ? 12.649 -9.885 -41.997 1.00 97.69 164 VAL A N 1
ATOM 1317 C CA . VAL A 1 164 ? 13.139 -8.954 -40.967 1.00 97.69 164 VAL A CA 1
ATOM 1318 C C . VAL A 1 164 ? 12.207 -7.747 -40.809 1.00 97.69 164 VAL A C 1
ATOM 1320 O O . VAL A 1 164 ? 12.051 -7.252 -39.694 1.00 97.69 164 VAL A O 1
ATOM 1323 N N . SER A 1 165 ? 11.560 -7.279 -41.881 1.00 97.88 165 SER A N 1
ATOM 1324 C CA . SER A 1 165 ? 10.559 -6.207 -41.814 1.00 97.88 165 SER A CA 1
ATOM 1325 C C . SER A 1 165 ? 9.298 -6.646 -41.057 1.00 97.88 165 SER A C 1
ATOM 1327 O O . SER A 1 165 ? 8.899 -5.969 -40.108 1.00 97.88 165 SER A O 1
ATOM 1329 N N . ASP A 1 166 ? 8.730 -7.811 -41.383 1.00 97.88 166 ASP A N 1
ATOM 1330 C CA . ASP A 1 166 ? 7.567 -8.358 -40.671 1.00 97.88 166 ASP A CA 1
ATOM 1331 C C . ASP A 1 166 ? 7.885 -8.707 -39.210 1.00 97.88 166 ASP A C 1
ATOM 1333 O O . ASP A 1 166 ? 7.073 -8.438 -38.324 1.00 97.88 166 ASP A O 1
ATOM 1337 N N . MET A 1 167 ? 9.078 -9.240 -38.920 1.00 97.06 167 MET A N 1
ATOM 1338 C CA . MET A 1 167 ? 9.500 -9.517 -37.541 1.00 97.06 167 MET A CA 1
ATOM 1339 C C . MET A 1 167 ? 9.689 -8.233 -36.725 1.00 97.06 167 MET A C 1
ATOM 1341 O O . MET A 1 167 ? 9.293 -8.206 -35.562 1.00 97.06 167 MET A O 1
ATOM 1345 N N . LYS A 1 168 ? 10.211 -7.149 -37.319 1.00 97.44 168 LYS A N 1
ATOM 1346 C CA . LYS A 1 168 ? 10.255 -5.824 -36.670 1.00 97.44 168 LYS A CA 1
ATOM 1347 C C . LYS A 1 168 ? 8.853 -5.294 -36.391 1.00 97.44 168 LYS A C 1
ATOM 1349 O O . LYS A 1 168 ? 8.541 -5.031 -35.236 1.00 97.44 168 LYS A O 1
ATOM 1354 N N . ARG A 1 169 ? 7.971 -5.277 -37.398 1.00 98.00 169 ARG A N 1
ATOM 1355 C CA . ARG A 1 169 ? 6.564 -4.879 -37.223 1.00 98.00 169 ARG A CA 1
ATOM 1356 C C . ARG A 1 169 ? 5.870 -5.705 -36.136 1.00 98.00 169 ARG A C 1
ATOM 1358 O O . ARG A 1 169 ? 5.066 -5.173 -35.376 1.00 98.00 169 ARG A O 1
ATOM 1365 N N . ARG A 1 170 ? 6.197 -6.997 -36.016 1.00 98.00 170 ARG A N 1
ATOM 1366 C CA . ARG A 1 170 ? 5.665 -7.857 -34.955 1.00 98.00 170 ARG A CA 1
ATOM 1367 C C . ARG A 1 170 ? 6.251 -7.554 -33.573 1.00 98.00 170 ARG A C 1
ATOM 1369 O O . ARG A 1 170 ? 5.529 -7.692 -32.590 1.00 98.00 170 ARG A O 1
ATOM 1376 N N . ILE A 1 171 ? 7.513 -7.139 -33.479 1.00 97.38 171 ILE A N 1
ATOM 1377 C CA . ILE A 1 171 ? 8.099 -6.624 -32.234 1.00 97.38 171 ILE A CA 1
ATOM 1378 C C . ILE A 1 171 ? 7.382 -5.331 -31.824 1.00 97.38 171 ILE A C 1
ATOM 1380 O O . ILE A 1 171 ? 6.946 -5.240 -30.681 1.00 97.38 171 ILE A O 1
ATOM 1384 N N . ASP A 1 172 ? 7.145 -4.403 -32.754 1.00 97.81 172 ASP A N 1
ATOM 1385 C CA . ASP A 1 172 ? 6.421 -3.150 -32.488 1.00 97.81 172 ASP A CA 1
ATOM 1386 C C . ASP A 1 172 ? 4.967 -3.413 -32.025 1.00 97.81 172 ASP A C 1
ATOM 1388 O O . ASP A 1 172 ? 4.503 -2.848 -31.032 1.00 97.81 172 ASP A O 1
ATOM 1392 N N . GLU A 1 173 ? 4.258 -4.349 -32.676 1.00 97.81 173 GLU A N 1
ATOM 1393 C CA . GLU A 1 173 ? 2.923 -4.824 -32.262 1.00 97.81 173 GLU A CA 1
ATOM 1394 C C . GLU A 1 173 ? 2.899 -5.462 -30.861 1.00 97.81 173 GLU A C 1
ATOM 1396 O O . GLU A 1 173 ? 1.859 -5.442 -30.196 1.00 97.81 173 GLU A O 1
ATOM 1401 N N . LEU A 1 174 ? 3.995 -6.099 -30.437 1.00 97.12 174 LEU A N 1
ATOM 1402 C CA . LEU A 1 174 ? 4.115 -6.726 -29.119 1.00 97.12 174 LEU A CA 1
ATOM 1403 C C . LEU A 1 174 ? 4.521 -5.707 -28.050 1.00 97.12 174 LEU A C 1
ATOM 1405 O O . LEU A 1 174 ? 3.962 -5.749 -26.956 1.00 97.12 174 LEU A O 1
ATOM 1409 N N . GLN A 1 175 ? 5.404 -4.760 -28.377 1.00 97.62 175 GLN A N 1
ATOM 1410 C CA . GLN A 1 175 ? 5.779 -3.656 -27.496 1.00 97.62 175 GLN A CA 1
ATOM 1411 C C . GLN A 1 175 ? 4.557 -2.795 -27.166 1.00 97.62 175 GLN A C 1
ATOM 1413 O O . GLN A 1 175 ? 4.230 -2.639 -25.995 1.00 97.62 175 GLN A O 1
ATOM 1418 N N . SER A 1 176 ? 3.784 -2.375 -28.175 1.00 97.44 176 SER A N 1
ATOM 1419 C CA . SER A 1 176 ? 2.554 -1.599 -27.960 1.00 97.44 176 SER A CA 1
ATOM 1420 C C . SER A 1 176 ? 1.533 -2.312 -27.059 1.00 97.44 176 SER A C 1
ATOM 1422 O O . SER A 1 176 ? 0.760 -1.644 -26.373 1.00 97.44 176 SER A O 1
ATOM 1424 N N . LYS A 1 177 ? 1.519 -3.653 -27.038 1.00 97.69 177 LYS A N 1
ATOM 1425 C CA . LYS A 1 177 ? 0.662 -4.454 -26.144 1.00 97.69 177 LYS A CA 1
ATOM 1426 C C . LYS A 1 177 ? 1.251 -4.620 -24.748 1.00 97.69 177 LYS A C 1
ATOM 1428 O O . LYS A 1 177 ? 0.488 -4.716 -23.793 1.00 97.69 177 LYS A O 1
ATOM 1433 N N . ALA A 1 178 ? 2.575 -4.648 -24.614 1.00 96.56 178 ALA A N 1
ATOM 1434 C CA . ALA A 1 178 ? 3.239 -4.585 -23.317 1.00 96.56 178 ALA A CA 1
ATOM 1435 C C . ALA A 1 178 ? 2.983 -3.222 -22.651 1.00 96.56 178 ALA A C 1
ATOM 1437 O O . ALA A 1 178 ? 2.577 -3.182 -21.492 1.00 96.56 178 ALA A O 1
ATOM 1438 N N . ASP A 1 179 ? 3.106 -2.130 -23.408 1.00 96.88 179 ASP A N 1
ATOM 1439 C CA . ASP A 1 179 ? 2.824 -0.766 -22.950 1.00 96.88 179 ASP A CA 1
ATOM 1440 C C . ASP A 1 179 ? 1.346 -0.606 -22.542 1.00 96.88 179 ASP A C 1
ATOM 1442 O O . ASP A 1 179 ? 1.041 -0.051 -21.484 1.00 96.88 179 ASP A O 1
ATOM 1446 N N . GLU A 1 180 ? 0.408 -1.158 -23.325 1.00 97.50 180 GLU A N 1
ATOM 1447 C CA . GLU A 1 180 ? -1.012 -1.196 -22.950 1.00 97.50 180 GLU A CA 1
ATOM 1448 C C . GLU A 1 180 ? -1.263 -2.051 -21.696 1.00 97.50 180 GLU A C 1
ATOM 1450 O O . GLU A 1 180 ? -2.032 -1.639 -20.827 1.00 97.50 180 GLU A O 1
ATOM 1455 N N . ALA A 1 181 ? -0.605 -3.206 -21.556 1.00 96.38 181 ALA A N 1
ATOM 1456 C CA . ALA A 1 181 ? -0.740 -4.062 -20.378 1.00 96.38 181 ALA A CA 1
ATOM 1457 C C . ALA A 1 181 ? -0.197 -3.397 -19.100 1.00 96.38 181 ALA A C 1
ATOM 1459 O O . ALA A 1 181 ? -0.811 -3.539 -18.041 1.00 96.38 181 ALA A O 1
ATOM 1460 N N . VAL A 1 182 ? 0.897 -2.629 -19.192 1.00 97.62 182 VAL A N 1
ATOM 1461 C CA . VAL A 1 182 ? 1.389 -1.776 -18.095 1.00 97.62 182 VAL A CA 1
ATOM 1462 C C . VAL A 1 182 ? 0.347 -0.710 -17.758 1.00 97.62 182 VAL A C 1
ATOM 1464 O O . VAL A 1 182 ? -0.115 -0.655 -16.622 1.00 97.62 182 VAL A O 1
ATOM 1467 N N . ARG A 1 183 ? -0.138 0.044 -18.754 1.00 97.44 183 ARG A N 1
ATOM 1468 C CA . ARG A 1 183 ? -1.157 1.088 -18.554 1.00 97.44 183 ARG A CA 1
ATOM 1469 C C . ARG A 1 183 ? -2.455 0.548 -17.928 1.00 97.44 183 ARG A C 1
ATOM 1471 O O . ARG A 1 183 ? -3.086 1.232 -17.127 1.00 97.44 183 ARG A O 1
ATOM 1478 N N . LEU A 1 184 ? -2.871 -0.669 -18.286 1.00 97.00 184 LEU A N 1
ATOM 1479 C CA . LEU A 1 184 ? -4.034 -1.344 -17.696 1.00 97.00 184 LEU A CA 1
ATOM 1480 C C . LEU A 1 184 ? -3.761 -1.838 -16.269 1.00 97.00 184 LEU A C 1
ATOM 1482 O O . LEU A 1 184 ? -4.654 -1.755 -15.426 1.00 97.00 184 LEU A O 1
ATOM 1486 N N . LYS A 1 185 ? -2.545 -2.315 -15.973 1.00 97.94 185 LYS A N 1
ATOM 1487 C CA . LYS A 1 185 ? -2.131 -2.665 -14.608 1.00 97.94 185 LYS A CA 1
ATOM 1488 C C . LYS A 1 185 ? -2.163 -1.433 -13.700 1.00 97.94 185 LYS A C 1
ATOM 1490 O O . LYS A 1 185 ? -2.753 -1.508 -12.626 1.00 97.94 185 LYS A O 1
ATOM 1495 N N . ASP A 1 186 ? -1.614 -0.308 -14.153 1.00 97.75 186 ASP A N 1
ATOM 1496 C CA . ASP A 1 186 ? -1.602 0.943 -13.390 1.00 97.75 186 ASP A CA 1
ATOM 1497 C C . ASP A 1 186 ? -3.036 1.397 -13.060 1.00 97.75 186 ASP A C 1
ATOM 1499 O O . ASP A 1 186 ? -3.334 1.711 -11.910 1.00 97.75 186 ASP A O 1
ATOM 1503 N N . GLN A 1 187 ? -3.969 1.308 -14.020 1.00 97.69 187 GLN A N 1
ATOM 1504 C CA . GLN A 1 187 ? -5.394 1.568 -13.767 1.00 97.69 187 GLN A CA 1
ATOM 1505 C C . GLN A 1 187 ? -6.021 0.585 -12.761 1.00 97.69 187 GLN A C 1
ATOM 1507 O O . GLN A 1 187 ? -6.833 0.989 -11.930 1.00 97.69 187 GLN A O 1
ATOM 1512 N N . VAL A 1 188 ? -5.659 -0.702 -12.790 1.00 97.31 188 VAL A N 1
ATOM 1513 C CA . VAL A 1 188 ? -6.125 -1.682 -11.789 1.00 97.31 188 VAL A CA 1
ATOM 1514 C C . VAL A 1 188 ? -5.599 -1.345 -10.390 1.00 97.31 188 VAL A C 1
ATOM 1516 O O . VAL A 1 188 ? -6.349 -1.464 -9.420 1.00 97.31 188 VAL A O 1
ATOM 1519 N N . ASP A 1 189 ? -4.353 -0.889 -10.269 1.00 97.44 189 ASP A N 1
ATOM 1520 C CA . ASP A 1 189 ? -3.758 -0.488 -8.991 1.00 97.44 189 ASP A CA 1
ATOM 1521 C C . ASP A 1 189 ? -4.317 0.867 -8.489 1.00 97.44 189 ASP A C 1
ATOM 1523 O O . ASP A 1 189 ? -4.595 1.012 -7.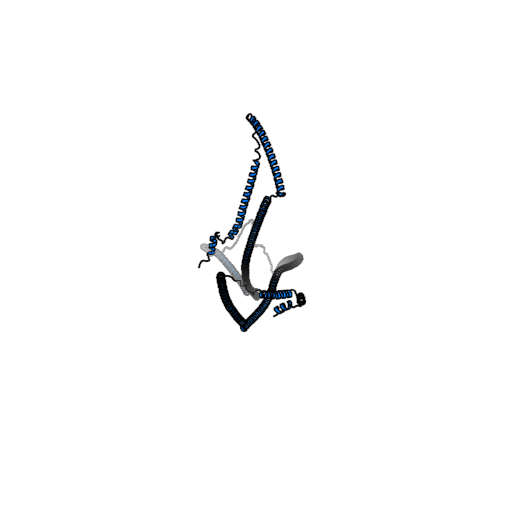294 1.00 97.44 189 ASP A O 1
ATOM 1527 N N . GLU A 1 190 ? -4.655 1.808 -9.381 1.00 97.06 190 GLU A N 1
ATOM 1528 C CA . GLU A 1 190 ? -5.473 2.990 -9.054 1.00 97.06 190 GLU A CA 1
ATOM 1529 C C . GLU A 1 190 ? -6.857 2.600 -8.505 1.00 97.06 190 GLU A C 1
ATOM 1531 O O . GLU A 1 190 ? -7.274 3.109 -7.456 1.00 97.06 190 GLU A O 1
ATOM 1536 N N . TYR A 1 191 ? -7.567 1.674 -9.164 1.00 96.94 191 TYR A N 1
ATOM 1537 C CA . TYR A 1 191 ? -8.879 1.203 -8.705 1.00 96.94 191 TYR A CA 1
ATOM 1538 C C . TYR A 1 191 ? -8.799 0.436 -7.378 1.00 96.94 191 TYR A C 1
ATOM 1540 O O . TYR A 1 191 ? -9.682 0.606 -6.535 1.00 96.94 191 TYR A O 1
ATOM 1548 N N . ARG A 1 192 ? -7.732 -0.338 -7.132 1.00 97.94 192 ARG A N 1
ATOM 1549 C CA . ARG A 1 192 ? -7.456 -0.955 -5.820 1.00 97.94 192 ARG A CA 1
ATOM 1550 C C . ARG A 1 192 ? -7.293 0.107 -4.737 1.00 97.94 192 ARG A C 1
ATOM 1552 O O . ARG A 1 192 ? -7.989 0.057 -3.727 1.00 97.94 192 ARG A O 1
ATOM 1559 N N . HIS A 1 193 ? -6.473 1.130 -4.972 1.00 96.88 193 HIS A N 1
ATOM 1560 C CA . HIS A 1 193 ? -6.310 2.231 -4.020 1.00 96.88 193 HIS A CA 1
ATOM 1561 C C . HIS A 1 193 ? -7.574 3.087 -3.839 1.00 96.88 193 HIS A C 1
ATOM 1563 O O . HIS A 1 193 ? -7.747 3.699 -2.782 1.00 96.88 193 HIS A O 1
ATOM 1569 N N . ALA A 1 194 ? -8.467 3.149 -4.830 1.00 96.81 194 ALA A N 1
ATOM 1570 C CA . ALA A 1 194 ? -9.791 3.749 -4.678 1.00 96.81 194 ALA A CA 1
ATOM 1571 C C . ALA A 1 194 ? -10.712 2.878 -3.802 1.00 96.81 194 ALA A C 1
ATOM 1573 O O . ALA A 1 194 ? -11.351 3.404 -2.889 1.00 96.81 194 ALA A O 1
ATOM 1574 N N . ALA A 1 195 ? -10.720 1.558 -4.013 1.00 95.94 195 ALA A N 1
ATOM 1575 C CA . ALA A 1 195 ? -11.465 0.602 -3.196 1.00 95.94 195 ALA A CA 1
ATOM 1576 C C . ALA A 1 195 ? -10.979 0.593 -1.734 1.00 95.94 195 ALA A C 1
ATOM 1578 O O . ALA A 1 195 ? -11.801 0.711 -0.831 1.00 95.94 195 ALA A O 1
ATOM 1579 N N . ASP A 1 196 ? -9.663 0.589 -1.489 1.00 97.31 196 ASP A N 1
ATOM 1580 C CA . ASP A 1 196 ? -9.069 0.707 -0.147 1.00 97.31 196 ASP A CA 1
ATOM 1581 C C . ASP A 1 196 ? -9.559 1.958 0.596 1.00 97.31 196 ASP A C 1
ATOM 1583 O O . ASP A 1 196 ? -9.829 1.922 1.799 1.00 97.31 196 ASP A O 1
ATOM 1587 N N . LYS A 1 197 ? -9.631 3.099 -0.105 1.00 97.56 197 LYS A N 1
ATOM 1588 C CA . LYS A 1 197 ? -10.115 4.370 0.455 1.00 97.56 197 LYS A CA 1
ATOM 1589 C C . LYS A 1 197 ? -11.608 4.289 0.766 1.00 97.56 197 LYS A C 1
ATOM 1591 O O . LYS A 1 197 ? -12.008 4.718 1.846 1.00 97.56 197 LYS A O 1
ATOM 1596 N N . LEU A 1 198 ? -12.404 3.715 -0.137 1.00 96.06 198 LEU A N 1
ATOM 1597 C CA . LEU A 1 198 ? -13.846 3.552 0.042 1.00 96.06 198 LEU A CA 1
ATOM 1598 C C . LEU A 1 198 ? -14.172 2.584 1.187 1.00 96.06 198 LEU A C 1
ATOM 1600 O O . LEU A 1 198 ? -14.980 2.912 2.046 1.00 96.06 198 LEU A O 1
ATOM 1604 N N . GLN A 1 199 ? -13.478 1.452 1.292 1.00 97.31 199 GLN A N 1
ATOM 1605 C CA . GLN A 1 199 ? -13.652 0.519 2.406 1.00 97.31 199 GLN A CA 1
ATOM 1606 C C . GLN A 1 199 ? -13.215 1.147 3.743 1.00 97.31 199 GLN A C 1
ATOM 1608 O O . GLN A 1 199 ? -13.809 0.880 4.790 1.00 97.31 199 GLN A O 1
ATOM 1613 N N . LYS A 1 200 ? -12.209 2.035 3.747 1.00 96.75 200 LYS A N 1
ATOM 1614 C CA . LYS A 1 200 ? -11.834 2.817 4.941 1.00 96.75 200 LYS A CA 1
ATOM 1615 C C . LYS A 1 200 ? -12.916 3.832 5.329 1.00 96.75 200 LYS A C 1
ATOM 1617 O O . LYS A 1 200 ? -13.184 3.966 6.523 1.00 96.75 200 LYS A O 1
ATOM 1622 N N . THR A 1 201 ? -13.569 4.509 4.379 1.00 94.31 201 THR A N 1
ATOM 1623 C CA . THR A 1 201 ? -14.697 5.409 4.694 1.00 94.31 201 THR A CA 1
ATOM 1624 C C . THR A 1 201 ? -15.956 4.642 5.099 1.00 94.31 201 THR A C 1
ATOM 1626 O O . THR A 1 201 ? -16.632 5.060 6.035 1.00 94.31 201 THR A O 1
ATOM 1629 N N . GLU A 1 202 ? -16.229 3.484 4.502 1.00 95.12 202 GLU A N 1
ATOM 1630 C CA . GLU A 1 202 ? -17.308 2.566 4.884 1.00 95.12 202 GLU A CA 1
ATOM 1631 C C . GLU A 1 202 ? -17.141 2.064 6.327 1.00 95.12 202 GLU A C 1
ATOM 1633 O O . GLU A 1 202 ? -18.042 2.235 7.144 1.00 95.12 202 GLU A O 1
ATOM 1638 N N . ASN A 1 203 ? -15.948 1.589 6.702 1.00 95.38 203 ASN A N 1
ATOM 1639 C CA . ASN A 1 203 ? -15.613 1.223 8.086 1.00 95.38 203 ASN A CA 1
ATOM 1640 C C . ASN A 1 203 ? -15.775 2.383 9.090 1.00 95.38 203 ASN A C 1
ATOM 1642 O O . ASN A 1 203 ? -15.967 2.151 10.287 1.00 95.38 203 ASN A O 1
ATOM 1646 N N . VAL A 1 204 ? -15.668 3.635 8.638 1.00 97.19 204 VAL A N 1
ATOM 1647 C CA . VAL A 1 204 ? -15.933 4.827 9.458 1.00 97.19 204 VAL A CA 1
ATOM 1648 C C . VAL A 1 204 ? -17.437 5.114 9.533 1.00 97.19 204 VAL A C 1
ATOM 1650 O O . VAL A 1 204 ? -17.942 5.366 10.627 1.00 97.19 204 VAL A O 1
ATOM 1653 N N . MET A 1 205 ? -18.175 5.004 8.424 1.00 95.12 205 MET A N 1
ATOM 1654 C CA . MET A 1 205 ? -19.637 5.132 8.408 1.00 95.12 205 MET A CA 1
ATOM 1655 C C . MET A 1 205 ? -20.317 4.063 9.269 1.00 95.12 205 MET A C 1
ATOM 1657 O O . MET A 1 205 ? -21.200 4.403 10.051 1.00 95.12 205 MET A O 1
ATOM 1661 N N . GLU A 1 206 ? -19.869 2.808 9.217 1.00 96.44 206 GLU A N 1
ATOM 1662 C CA . GLU A 1 206 ? -20.420 1.714 10.025 1.00 96.44 206 GLU A CA 1
ATOM 1663 C C . GLU A 1 206 ? -20.208 1.969 11.531 1.00 96.44 206 GLU A C 1
ATOM 1665 O O . GLU A 1 206 ? -21.109 1.750 12.340 1.00 96.44 206 GLU A O 1
ATOM 1670 N N . LYS A 1 207 ? -19.068 2.564 11.921 1.00 97.06 207 LYS A N 1
ATOM 1671 C CA . LYS A 1 207 ? -18.819 3.020 13.304 1.00 97.06 207 LYS A CA 1
ATOM 1672 C C . LYS A 1 207 ? -19.731 4.179 13.720 1.00 97.06 207 LYS A C 1
ATOM 1674 O O . LYS A 1 207 ? -20.197 4.192 14.858 1.00 97.06 207 LYS A O 1
ATOM 1679 N N . TYR A 1 208 ? -20.009 5.140 12.836 1.00 96.00 208 TYR A N 1
ATOM 1680 C CA . TYR A 1 208 ? -20.965 6.220 13.122 1.00 96.00 208 TYR A CA 1
ATOM 1681 C C . TYR A 1 208 ? -22.411 5.710 13.206 1.00 96.00 208 TYR A C 1
ATOM 1683 O O . TYR A 1 208 ? -23.138 6.094 14.118 1.00 96.00 208 TYR A O 1
ATOM 1691 N N . LYS A 1 209 ? -22.804 4.798 12.313 1.00 97.25 209 LYS A N 1
ATOM 1692 C CA . LYS A 1 209 ? -24.097 4.101 12.299 1.00 97.25 209 LYS A CA 1
ATOM 1693 C C . LYS A 1 209 ? -24.305 3.283 13.576 1.00 97.25 209 LYS A C 1
ATOM 1695 O O . LYS A 1 209 ? -25.344 3.433 14.213 1.00 97.25 209 LYS A O 1
ATOM 1700 N N . LYS A 1 210 ? -23.297 2.519 14.022 1.00 97.50 210 LYS A N 1
ATOM 1701 C CA . LYS A 1 210 ? -23.341 1.804 15.308 1.00 97.50 210 LYS A CA 1
ATOM 1702 C C . LYS A 1 210 ? -23.504 2.766 16.486 1.00 97.50 210 LYS A C 1
ATOM 1704 O O . LYS A 1 210 ? -24.404 2.565 17.289 1.00 97.50 210 LYS A O 1
ATOM 1709 N N . LYS A 1 211 ? -22.731 3.859 16.546 1.00 96.75 211 LYS A N 1
ATOM 1710 C CA . LYS A 1 211 ? -22.896 4.896 17.586 1.00 96.75 211 LYS A CA 1
ATOM 1711 C C . LYS A 1 211 ? -24.273 5.563 17.564 1.00 96.75 211 LYS A C 1
ATOM 1713 O O . LYS A 1 211 ? -24.793 5.920 18.617 1.00 96.75 211 LYS A O 1
ATOM 1718 N N . LEU A 1 212 ? -24.869 5.750 16.386 1.00 95.12 212 LEU A N 1
ATOM 1719 C CA . LEU A 1 212 ? -26.216 6.307 16.254 1.00 95.12 212 LEU A CA 1
ATOM 1720 C C . LEU A 1 212 ? -27.284 5.328 16.766 1.00 95.12 212 LEU A C 1
ATOM 1722 O O . LEU A 1 212 ? -28.218 5.772 17.434 1.00 95.12 212 LEU A O 1
ATOM 1726 N N . GLN A 1 213 ? -27.105 4.026 16.512 1.00 96.94 213 GLN A N 1
ATOM 1727 C CA . GLN A 1 213 ? -27.939 2.953 17.059 1.00 96.94 213 GLN A CA 1
ATOM 1728 C C . GLN A 1 213 ? -27.791 2.857 18.584 1.00 96.94 213 GLN A C 1
ATOM 1730 O O . GLN A 1 213 ? -28.777 3.038 19.283 1.00 96.94 213 GLN A O 1
ATOM 1735 N N . GLU A 1 214 ? -26.565 2.740 19.107 1.00 96.31 214 GLU A N 1
ATOM 1736 C CA . GLU A 1 214 ? -26.266 2.752 20.551 1.00 96.31 214 GLU A CA 1
ATOM 1737 C C . GLU A 1 214 ? -26.885 3.985 21.243 1.00 96.31 214 GLU A C 1
ATOM 1739 O O . GLU A 1 214 ? -27.462 3.893 22.323 1.00 96.31 214 GLU A O 1
ATOM 1744 N N . SER A 1 215 ? -26.840 5.151 20.590 1.00 95.50 215 SER A N 1
ATOM 1745 C CA . SER A 1 215 ? -27.475 6.384 21.069 1.00 95.50 215 SER A CA 1
ATOM 1746 C C . SER A 1 215 ? -29.013 6.347 21.015 1.00 95.50 215 SER A C 1
ATOM 1748 O O . SER A 1 215 ? -29.668 6.996 21.833 1.00 95.50 215 SER A O 1
ATOM 1750 N N . ALA A 1 216 ? -29.613 5.618 20.070 1.00 96.38 216 ALA A N 1
ATOM 1751 C CA . ALA A 1 216 ? -31.058 5.405 19.996 1.00 96.38 216 ALA A CA 1
ATOM 1752 C C . ALA A 1 216 ? -31.540 4.399 21.050 1.00 96.38 216 ALA A C 1
ATOM 1754 O O . ALA A 1 216 ? -32.538 4.667 21.717 1.00 96.38 216 ALA A O 1
ATOM 1755 N N . ASP A 1 217 ? -30.796 3.315 21.256 1.00 96.81 217 ASP A N 1
ATOM 1756 C CA . ASP A 1 217 ? -31.071 2.293 22.267 1.00 96.81 217 ASP A CA 1
ATOM 1757 C C . ASP A 1 217 ? -30.964 2.895 23.677 1.00 96.81 217 ASP A C 1
ATOM 1759 O O . ASP A 1 217 ? -31.872 2.742 24.492 1.00 96.81 217 ASP A O 1
ATOM 1763 N N . LEU A 1 218 ? -29.939 3.722 23.933 1.00 95.69 218 LEU A N 1
ATOM 1764 C CA . LEU A 1 218 ? -29.831 4.514 25.164 1.00 95.69 218 LEU A CA 1
ATOM 1765 C C . LEU A 1 218 ? -31.033 5.450 25.375 1.00 95.69 218 LEU A C 1
ATOM 1767 O O . LEU A 1 218 ? -31.528 5.546 26.495 1.00 95.69 218 LEU A O 1
ATOM 1771 N N . ARG A 1 219 ? -31.556 6.106 24.326 1.00 96.56 219 ARG A N 1
ATOM 1772 C CA . ARG A 1 219 ? -32.791 6.913 24.439 1.00 96.56 219 ARG A CA 1
ATOM 1773 C C . ARG A 1 219 ? -34.019 6.057 24.765 1.00 96.56 219 ARG A C 1
ATOM 1775 O O . ARG A 1 219 ? -34.880 6.515 25.513 1.00 96.56 219 ARG A O 1
ATOM 1782 N N . GLN A 1 220 ? -34.109 4.832 24.243 1.00 97.38 220 GLN A N 1
ATOM 1783 C CA . GLN A 1 220 ? -35.188 3.900 24.592 1.00 97.38 220 GLN A CA 1
ATOM 1784 C C . GLN A 1 220 ? -35.062 3.407 26.040 1.00 97.38 220 GLN A C 1
ATOM 1786 O O . GLN A 1 220 ? -36.064 3.374 26.750 1.00 97.38 220 GLN A O 1
ATOM 1791 N N . HIS A 1 221 ? -33.852 3.092 26.511 1.00 95.62 221 HIS A N 1
ATOM 1792 C CA . HIS A 1 221 ? -33.605 2.722 27.907 1.00 95.62 221 HIS A CA 1
ATOM 1793 C C . HIS A 1 221 ? -33.919 3.868 28.875 1.00 95.62 221 HIS A C 1
ATOM 1795 O O . HIS A 1 221 ? -34.617 3.637 29.858 1.00 95.62 221 HIS A O 1
ATOM 1801 N N . VAL A 1 222 ? -33.498 5.104 28.573 1.00 96.62 222 VAL A N 1
ATOM 1802 C CA . VAL A 1 222 ? -33.873 6.294 29.361 1.00 96.62 222 VAL A CA 1
ATOM 1803 C C . VAL A 1 222 ? -35.393 6.433 29.425 1.00 96.62 222 VAL A C 1
ATOM 1805 O O . VAL A 1 222 ? -35.936 6.472 30.523 1.00 96.62 222 VAL A O 1
ATOM 1808 N N . LYS A 1 223 ? -36.099 6.369 28.288 1.00 97.50 223 LYS A N 1
ATOM 1809 C CA . LYS A 1 223 ? -37.569 6.437 28.271 1.00 97.50 223 LYS A CA 1
ATOM 1810 C C . LYS A 1 223 ? -38.240 5.285 29.036 1.00 97.50 223 LYS A C 1
ATOM 1812 O O . LYS A 1 223 ? -39.280 5.474 29.661 1.00 97.50 223 LYS A O 1
ATOM 1817 N N . SER A 1 224 ? -37.657 4.087 29.014 1.00 97.50 224 SER A N 1
ATOM 1818 C CA . SER A 1 224 ? -38.148 2.950 29.800 1.00 97.50 224 SER A CA 1
ATOM 1819 C C . SER A 1 224 ? -37.974 3.171 31.305 1.00 97.50 224 SER A C 1
ATOM 1821 O O . SER A 1 224 ? -38.853 2.786 32.071 1.00 97.50 224 SER A O 1
ATOM 1823 N N . LEU A 1 225 ? -36.872 3.794 31.731 1.00 95.75 225 LEU A N 1
ATOM 1824 C CA . LEU A 1 225 ? -36.630 4.158 33.130 1.00 95.75 225 LEU A CA 1
ATOM 1825 C C . LEU A 1 225 ? -37.514 5.335 33.570 1.00 95.75 225 LEU A C 1
ATOM 1827 O O . LEU A 1 225 ? -38.030 5.314 34.681 1.00 95.75 225 LEU A O 1
ATOM 1831 N N . GLU A 1 226 ? -37.754 6.321 32.700 1.00 96.06 226 GLU A N 1
ATOM 1832 C CA . GLU A 1 226 ? -38.713 7.412 32.929 1.00 96.06 226 GLU A CA 1
ATOM 1833 C C . GLU A 1 226 ? -40.130 6.864 33.157 1.00 96.06 226 GLU A C 1
ATOM 1835 O O . GLU A 1 226 ? -40.765 7.213 34.152 1.00 96.06 226 GLU A O 1
ATOM 1840 N N . ASN A 1 227 ? -40.591 5.941 32.303 1.00 96.88 227 ASN A N 1
ATOM 1841 C CA . ASN A 1 227 ? -41.871 5.250 32.479 1.00 96.88 227 ASN A CA 1
ATOM 1842 C C . ASN A 1 227 ? -41.921 4.453 33.797 1.00 96.88 227 ASN A C 1
ATOM 1844 O O . ASN A 1 227 ? -42.883 4.576 34.547 1.00 96.88 227 ASN A O 1
ATOM 1848 N N . GLN A 1 228 ? -40.887 3.663 34.111 1.00 97.31 228 GLN A N 1
ATOM 1849 C CA . GLN A 1 228 ? -40.828 2.891 35.363 1.00 97.31 228 GLN A CA 1
ATOM 1850 C C . GLN A 1 228 ? -40.807 3.788 36.608 1.00 97.31 228 GLN A C 1
ATOM 1852 O O . GLN A 1 228 ? -41.370 3.425 37.638 1.00 97.31 228 GLN A O 1
ATOM 1857 N N . ASN A 1 229 ? -40.182 4.964 36.525 1.00 94.81 229 ASN A N 1
ATOM 1858 C CA . ASN A 1 229 ? -40.173 5.937 37.610 1.00 94.81 229 ASN A CA 1
ATOM 1859 C C . ASN A 1 229 ? -41.553 6.599 37.778 1.00 94.81 229 ASN A C 1
ATOM 1861 O O . ASN A 1 229 ? -42.013 6.752 38.905 1.00 94.81 229 ASN A O 1
ATOM 1865 N N . ALA A 1 230 ? -42.258 6.907 36.682 1.00 96.75 230 ALA A N 1
ATOM 1866 C CA . ALA A 1 230 ? -43.650 7.362 36.733 1.00 96.75 230 ALA A CA 1
ATOM 1867 C C . ALA A 1 230 ? -44.573 6.299 37.361 1.00 96.75 230 ALA A C 1
ATOM 1869 O O . ALA A 1 230 ? -45.277 6.596 38.323 1.00 96.75 230 ALA A O 1
ATOM 1870 N N . ASP A 1 231 ? -44.473 5.039 36.922 1.00 97.44 231 ASP A N 1
ATOM 1871 C CA . ASP A 1 231 ? -45.183 3.897 37.515 1.00 97.44 231 ASP A CA 1
ATOM 1872 C C . ASP A 1 231 ? -44.921 3.755 39.029 1.00 97.44 231 ASP A C 1
ATOM 1874 O O . ASP A 1 231 ? -45.800 3.319 39.773 1.00 97.44 231 ASP A O 1
ATOM 1878 N N . LEU A 1 232 ? -43.699 4.046 39.492 1.00 96.00 232 LEU A N 1
ATOM 1879 C CA . LEU A 1 232 ? -43.329 4.003 40.911 1.00 96.00 232 LEU A CA 1
ATOM 1880 C C . LEU A 1 232 ? -43.866 5.209 41.690 1.00 96.00 232 LEU A C 1
ATOM 1882 O O . LEU A 1 232 ? -44.303 5.031 42.826 1.00 96.00 232 LEU A O 1
ATOM 1886 N N . VAL A 1 233 ? -43.884 6.402 41.092 1.00 97.25 233 VAL A N 1
ATOM 1887 C CA . VAL A 1 233 ? -44.499 7.603 41.679 1.00 97.25 233 VAL A CA 1
ATOM 1888 C C . VAL A 1 233 ? -46.009 7.414 41.837 1.00 97.25 233 VAL A C 1
ATOM 1890 O O . VAL A 1 233 ? -46.524 7.655 42.926 1.00 97.25 233 VAL A O 1
ATOM 1893 N N . ASP A 1 234 ? -46.703 6.897 40.820 1.00 96.31 234 ASP A N 1
ATOM 1894 C CA . ASP A 1 234 ? -48.145 6.621 40.884 1.00 96.31 234 ASP A CA 1
ATOM 1895 C C . ASP A 1 234 ? -48.471 5.545 41.937 1.00 96.31 234 ASP A C 1
ATOM 1897 O O . ASP A 1 234 ? -49.398 5.708 42.738 1.00 96.31 234 ASP A O 1
ATOM 1901 N N . LYS A 1 235 ? -47.666 4.474 42.018 1.00 96.50 235 LYS A N 1
ATOM 1902 C CA . LYS A 1 235 ? -47.790 3.458 43.081 1.00 96.50 235 LYS A CA 1
ATOM 1903 C C . LYS A 1 235 ? -47.555 4.062 44.463 1.00 96.50 235 LYS A C 1
ATOM 1905 O O . LYS A 1 235 ? -48.357 3.818 45.363 1.00 96.50 235 LYS A O 1
ATOM 1910 N N . ASN A 1 236 ? -46.520 4.881 44.641 1.00 93.62 236 ASN A N 1
ATOM 1911 C CA . ASN A 1 236 ? -46.246 5.528 45.923 1.00 93.62 236 ASN A CA 1
ATOM 1912 C C . ASN A 1 236 ? -47.372 6.501 46.315 1.00 93.62 236 ASN A C 1
ATOM 1914 O O . ASN A 1 236 ? -47.837 6.461 47.449 1.00 93.62 236 ASN A O 1
ATOM 1918 N N . ALA A 1 237 ? -47.907 7.281 45.371 1.00 96.06 237 ALA A N 1
ATOM 1919 C CA . ALA A 1 237 ? -49.072 8.134 45.600 1.00 96.06 237 ALA A CA 1
ATOM 1920 C C . ALA A 1 237 ? -50.324 7.326 45.999 1.00 96.06 237 ALA A C 1
ATOM 1922 O O . ALA A 1 237 ? -51.063 7.744 46.895 1.00 96.06 237 ALA A O 1
ATOM 1923 N N . SER A 1 238 ? -50.546 6.143 45.406 1.00 95.19 238 SER A N 1
ATOM 1924 C CA . SER A 1 238 ? -51.634 5.248 45.835 1.00 95.19 238 SER A CA 1
ATOM 1925 C C . SER A 1 238 ? -51.414 4.669 47.239 1.00 95.19 238 SER A C 1
ATOM 1927 O O . SER A 1 238 ? -52.360 4.614 48.023 1.00 95.19 238 SER A O 1
ATOM 1929 N N . LEU A 1 239 ? -50.172 4.335 47.605 1.00 95.06 239 LEU A N 1
ATOM 1930 C CA . LEU A 1 239 ? -49.822 3.849 48.943 1.00 95.06 239 LEU A CA 1
ATOM 1931 C C . LEU A 1 239 ? -49.916 4.960 50.000 1.00 95.06 239 LEU A C 1
ATOM 1933 O O . LEU A 1 239 ? -50.360 4.704 51.114 1.00 95.06 239 LEU A O 1
ATOM 1937 N N . GLU A 1 240 ? -49.578 6.207 49.664 1.00 93.88 240 GLU A N 1
ATOM 1938 C CA . GLU A 1 240 ? -49.790 7.373 50.533 1.00 93.88 240 GLU A CA 1
ATOM 1939 C C . GLU A 1 240 ? -51.280 7.691 50.734 1.00 93.88 240 GLU A C 1
ATOM 1941 O O . GLU A 1 240 ? -51.685 8.151 51.804 1.00 93.88 240 GLU A O 1
ATOM 1946 N N . GLU A 1 241 ? -52.110 7.448 49.719 1.00 94.81 241 GLU A N 1
ATOM 1947 C CA . GLU A 1 241 ? -53.567 7.560 49.795 1.00 94.81 241 GLU A CA 1
ATOM 1948 C C . GLU A 1 241 ? -54.177 6.447 50.668 1.00 94.81 241 GLU A C 1
ATOM 1950 O O . GLU A 1 241 ? -55.017 6.720 51.527 1.00 94.81 241 GLU A O 1
ATOM 1955 N N . GLU A 1 242 ? -53.721 5.201 50.525 1.00 93.75 242 GLU A N 1
ATOM 1956 C CA . GLU A 1 242 ? -54.092 4.101 51.425 1.00 93.75 242 GLU A CA 1
ATOM 1957 C C . GLU A 1 242 ? -53.603 4.333 52.858 1.00 93.75 242 GLU A C 1
ATOM 1959 O O . GLU A 1 242 ? -54.374 4.167 53.805 1.00 93.75 242 GLU A O 1
ATOM 1964 N N . TYR A 1 243 ? -52.375 4.822 53.041 1.00 93.19 243 TYR A N 1
ATOM 1965 C CA . TYR A 1 243 ? -51.851 5.183 54.354 1.00 93.19 243 TYR A CA 1
ATOM 1966 C C . TYR A 1 243 ? -52.654 6.321 54.998 1.00 93.19 243 TYR A C 1
ATOM 1968 O O . TYR A 1 243 ? -52.930 6.259 56.196 1.00 93.19 243 TYR A O 1
ATOM 1976 N N . ARG A 1 244 ? -53.114 7.322 54.230 1.00 93.50 244 ARG A N 1
ATOM 1977 C CA . ARG A 1 244 ? -54.032 8.362 54.736 1.00 93.50 244 ARG A CA 1
ATOM 1978 C C . ARG A 1 244 ? -55.391 7.792 55.151 1.00 93.50 244 ARG A C 1
ATOM 1980 O O . ARG A 1 244 ? -55.885 8.168 56.214 1.00 93.50 244 ARG A O 1
ATOM 1987 N N . LYS A 1 245 ? -55.956 6.835 54.405 1.00 93.75 245 LYS A N 1
ATOM 1988 C CA . LYS A 1 245 ? -57.185 6.114 54.806 1.00 93.75 245 LYS A CA 1
ATOM 1989 C C . LYS A 1 245 ? -56.977 5.319 56.101 1.00 93.75 245 LYS A C 1
ATOM 1991 O O . LYS A 1 245 ? -57.774 5.445 57.025 1.00 93.75 245 LYS A O 1
ATOM 1996 N N . VAL A 1 246 ? -55.881 4.566 56.221 1.00 91.44 246 VAL A N 1
ATOM 1997 C CA . VAL A 1 246 ? -55.533 3.818 57.447 1.00 91.44 246 VAL A CA 1
ATOM 1998 C C . VAL A 1 246 ? -55.273 4.762 58.629 1.00 91.44 246 VAL A C 1
ATOM 2000 O O . VAL A 1 246 ? -55.723 4.500 59.745 1.00 91.44 246 VAL A O 1
ATOM 2003 N N . ALA A 1 247 ? -54.609 5.897 58.403 1.00 90.69 247 ALA A N 1
ATOM 2004 C CA . ALA A 1 247 ? -54.386 6.916 59.425 1.00 90.69 247 ALA A CA 1
ATOM 2005 C C . ALA A 1 247 ? -55.700 7.548 59.918 1.00 90.69 247 ALA A C 1
ATOM 2007 O O . ALA A 1 247 ? -55.832 7.783 61.118 1.00 90.69 247 ALA A O 1
ATOM 2008 N N . ALA A 1 248 ? -56.694 7.741 59.043 1.00 90.75 248 ALA A N 1
ATOM 2009 C CA . ALA A 1 248 ? -58.023 8.224 59.425 1.00 90.75 248 ALA A CA 1
ATOM 2010 C C . ALA A 1 248 ? -58.787 7.252 60.351 1.00 90.75 248 ALA A C 1
ATOM 2012 O O . ALA A 1 248 ? -59.641 7.692 61.120 1.00 90.75 248 ALA A O 1
ATOM 2013 N N . PHE A 1 249 ? -58.446 5.957 60.358 1.00 91.19 249 PHE A N 1
ATOM 2014 C CA . PHE A 1 249 ? -58.990 4.985 61.315 1.00 91.19 249 PHE A CA 1
ATOM 2015 C C . PHE A 1 249 ? -58.247 4.944 62.664 1.00 91.19 249 PHE A C 1
ATOM 2017 O O . PHE A 1 249 ? -58.788 4.389 63.623 1.00 91.19 249 PHE A O 1
ATOM 2024 N N . LYS A 1 250 ? -57.055 5.553 62.807 1.00 91.81 250 LYS A N 1
ATOM 2025 C CA . LYS A 1 250 ? -56.327 5.571 64.096 1.00 91.81 250 LYS A CA 1
ATOM 2026 C C . LYS A 1 250 ? -57.136 6.199 65.247 1.00 91.81 250 LYS A C 1
ATOM 2028 O O . LYS A 1 250 ? -57.181 5.566 66.298 1.00 91.81 250 LYS A O 1
ATOM 2033 N N . PRO A 1 251 ? -57.823 7.353 65.092 1.00 90.94 251 PRO A N 1
ATOM 2034 C CA . PRO A 1 251 ? -58.666 7.910 66.155 1.00 90.94 251 PRO A CA 1
ATOM 2035 C C . PRO A 1 251 ? -59.821 6.988 66.569 1.00 90.94 251 PRO A C 1
ATOM 2037 O O . PRO A 1 251 ? -60.178 6.944 67.743 1.00 90.94 251 PRO A O 1
ATOM 2040 N N . LEU A 1 252 ? -60.381 6.217 65.628 1.00 90.00 252 LEU A N 1
ATOM 2041 C CA . LEU A 1 252 ? -61.436 5.245 65.921 1.00 90.00 252 LEU A CA 1
ATOM 2042 C C . LEU A 1 252 ? -60.884 4.031 66.684 1.00 90.00 252 LEU A C 1
ATOM 2044 O O . LEU A 1 252 ? -61.478 3.618 67.676 1.00 90.00 252 LEU A O 1
ATOM 2048 N N . MET A 1 253 ? -59.724 3.500 66.282 1.00 90.31 253 MET A N 1
ATOM 2049 C CA . MET A 1 253 ? -59.059 2.423 67.028 1.00 90.31 253 MET A CA 1
ATOM 2050 C C . MET A 1 253 ? -58.617 2.866 68.427 1.00 90.31 253 MET A C 1
ATOM 2052 O O . MET A 1 253 ? -58.742 2.090 69.370 1.00 90.31 253 MET A O 1
ATOM 2056 N N . GLU A 1 254 ? -58.154 4.108 68.588 1.00 93.00 254 GLU A N 1
ATOM 2057 C CA . GLU A 1 254 ? -57.806 4.656 69.902 1.00 93.00 254 GLU A CA 1
ATOM 2058 C C . GLU A 1 254 ? -59.054 4.889 70.766 1.00 93.00 254 GLU A C 1
ATOM 2060 O O . GLU A 1 254 ? -59.039 4.597 71.959 1.00 93.00 254 GLU A O 1
ATOM 2065 N N . SER A 1 255 ? -60.176 5.306 70.166 1.00 93.12 255 SER A N 1
ATOM 2066 C CA . SER A 1 255 ? -61.465 5.359 70.863 1.00 93.12 255 SER A CA 1
ATOM 2067 C C . SER A 1 255 ? -61.924 3.973 71.323 1.00 93.12 255 SER A C 1
ATOM 2069 O O . SER A 1 255 ? -62.353 3.838 72.466 1.00 93.12 255 SER A O 1
ATOM 2071 N N . TYR A 1 256 ? -61.786 2.927 70.499 1.00 93.31 256 TYR A N 1
ATOM 2072 C CA . TYR A 1 256 ? -62.099 1.558 70.925 1.00 93.31 256 TYR A CA 1
ATOM 2073 C C . TYR A 1 256 ? -61.139 1.041 72.005 1.00 93.31 256 TYR A C 1
ATOM 2075 O O . TYR A 1 256 ? -61.601 0.440 72.970 1.00 93.31 256 TYR A O 1
ATOM 2083 N N . ARG A 1 257 ? -59.831 1.322 71.914 1.00 94.62 257 ARG A N 1
ATOM 2084 C CA . ARG A 1 257 ? -58.853 1.016 72.976 1.00 94.62 257 ARG A CA 1
ATOM 2085 C C . ARG A 1 257 ? -59.228 1.697 74.295 1.00 94.62 257 ARG A C 1
ATOM 2087 O O . ARG A 1 257 ? -59.235 1.045 75.335 1.00 94.62 257 ARG A O 1
ATOM 2094 N N . SER A 1 258 ? -59.578 2.981 74.242 1.00 94.44 258 SER A N 1
ATOM 2095 C CA . SER A 1 258 ? -60.037 3.741 75.404 1.00 94.44 258 SER A CA 1
ATOM 2096 C C . SER A 1 258 ? -61.330 3.157 75.976 1.00 94.44 258 SER A C 1
ATOM 2098 O O . SER A 1 258 ? -61.380 2.927 77.176 1.00 94.44 258 SER A O 1
ATOM 2100 N N . GLN A 1 259 ? -62.325 2.826 75.143 1.00 94.69 259 GLN A N 1
ATOM 2101 C CA . GLN A 1 259 ? -63.577 2.184 75.571 1.00 94.69 259 GLN A CA 1
ATOM 2102 C C . GLN A 1 259 ? -63.357 0.804 76.209 1.00 94.69 259 GLN A C 1
ATOM 2104 O O . GLN A 1 259 ? -64.022 0.485 77.192 1.00 94.69 259 GLN A O 1
ATOM 2109 N N . ILE A 1 260 ? -62.428 -0.002 75.683 1.00 94.12 260 ILE A N 1
ATOM 2110 C CA . ILE A 1 260 ? -62.044 -1.294 76.272 1.00 94.12 260 ILE A CA 1
ATOM 2111 C C . ILE A 1 260 ? -61.443 -1.068 77.660 1.00 94.12 260 ILE A C 1
ATOM 2113 O O . ILE A 1 260 ? -61.970 -1.614 78.625 1.00 94.12 260 ILE A O 1
ATOM 2117 N N . SER A 1 261 ? -60.441 -0.191 77.790 1.00 94.62 261 SER A N 1
ATOM 2118 C CA . SER A 1 261 ? -59.824 0.115 79.088 1.00 94.62 261 SER A CA 1
ATOM 2119 C C . SER A 1 261 ? -60.836 0.685 80.091 1.00 94.62 261 SER A C 1
ATOM 2121 O O . SER A 1 261 ? -60.862 0.288 81.252 1.00 94.62 261 SER A O 1
ATOM 2123 N N . ASP A 1 262 ? -61.749 1.546 79.642 1.00 93.69 262 ASP A N 1
ATOM 2124 C CA . ASP A 1 262 ? -62.867 2.062 80.435 1.00 93.69 262 ASP A CA 1
ATOM 2125 C C . ASP A 1 262 ? -63.788 0.949 80.961 1.00 93.69 262 ASP A C 1
ATOM 2127 O O . ASP A 1 262 ? -64.284 1.032 82.085 1.00 93.69 262 ASP A O 1
ATOM 2131 N N . MET A 1 263 ? -64.056 -0.073 80.146 1.00 92.31 263 MET A N 1
ATOM 2132 C CA . MET A 1 263 ? -64.898 -1.215 80.511 1.00 92.31 263 MET A CA 1
ATOM 2133 C C . MET A 1 263 ? -64.161 -2.216 81.405 1.00 92.31 263 MET A C 1
ATOM 2135 O O . MET A 1 263 ? -64.767 -2.730 82.341 1.00 92.31 263 MET A O 1
ATOM 2139 N N . GLU A 1 264 ? -62.865 -2.438 81.184 1.00 93.75 264 GLU A N 1
ATOM 2140 C CA . GLU A 1 264 ? -61.986 -3.220 82.063 1.00 93.75 264 GLU A CA 1
ATOM 2141 C C . GLU A 1 264 ? -61.872 -2.566 83.448 1.00 93.75 264 GLU A C 1
ATOM 2143 O O . GLU A 1 264 ? -62.058 -3.235 84.465 1.00 93.75 264 GLU A O 1
ATOM 2148 N N . ASN A 1 265 ? -61.684 -1.243 83.501 1.00 94.56 265 ASN A N 1
ATOM 2149 C CA . ASN A 1 265 ? -61.693 -0.465 84.739 1.00 94.56 265 ASN A CA 1
ATOM 2150 C C . ASN A 1 265 ? -63.044 -0.589 85.464 1.00 94.56 265 ASN A C 1
ATOM 2152 O O . ASN A 1 265 ? -63.075 -0.946 86.640 1.00 94.56 265 ASN A O 1
ATOM 2156 N N . LYS A 1 266 ? -64.173 -0.388 84.765 1.00 94.50 266 LYS A N 1
ATOM 2157 C CA . LYS A 1 266 ? -65.525 -0.550 85.344 1.00 94.50 266 LYS A CA 1
ATOM 2158 C C . LYS A 1 266 ? -65.782 -1.978 85.835 1.00 94.50 266 LYS A C 1
ATOM 2160 O O . LYS A 1 266 ? -66.417 -2.146 86.875 1.00 94.50 266 LYS A O 1
ATOM 2165 N N . ALA A 1 267 ? -65.295 -2.997 85.126 1.00 92.25 267 ALA A N 1
ATOM 2166 C CA . ALA A 1 267 ? -65.393 -4.394 85.545 1.00 92.25 267 ALA A CA 1
ATOM 2167 C C . ALA A 1 267 ? -64.543 -4.676 86.795 1.00 92.25 267 ALA A C 1
ATOM 2169 O O . ALA A 1 267 ? -65.023 -5.337 87.714 1.00 92.25 267 ALA A O 1
ATOM 2170 N N . SER A 1 268 ? -63.331 -4.118 86.869 1.00 94.25 268 SER A N 1
ATOM 2171 C CA . SER A 1 268 ? -62.451 -4.195 88.040 1.00 94.25 268 SER A CA 1
ATOM 2172 C C . SER A 1 268 ? -63.095 -3.549 89.274 1.00 94.25 268 SER A C 1
ATOM 2174 O O . SER A 1 268 ? -63.249 -4.211 90.301 1.00 94.25 268 SER A O 1
ATOM 2176 N N . THR A 1 269 ? -63.598 -2.312 89.156 1.00 94.56 269 THR A N 1
ATOM 2177 C CA . THR A 1 269 ? -64.333 -1.636 90.241 1.00 94.56 269 THR A CA 1
ATOM 2178 C C . THR A 1 269 ? -65.578 -2.421 90.655 1.00 94.56 269 THR A C 1
ATOM 2180 O O . THR A 1 269 ? -65.814 -2.610 91.843 1.00 94.56 269 THR A O 1
ATOM 2183 N N . ARG A 1 270 ? -66.349 -2.965 89.703 1.00 91.06 270 ARG A N 1
ATOM 2184 C CA . ARG A 1 270 ? -67.518 -3.809 90.009 1.00 91.06 270 ARG A CA 1
ATOM 2185 C C . ARG A 1 270 ? -67.153 -5.121 90.698 1.00 91.06 270 ARG A C 1
ATOM 2187 O O . ARG A 1 270 ? -67.924 -5.588 91.531 1.00 91.06 270 ARG A O 1
ATOM 2194 N N . ASN A 1 271 ? -65.999 -5.709 90.391 1.00 94.00 271 ASN A N 1
ATOM 2195 C CA . ASN A 1 271 ? -65.518 -6.883 91.110 1.00 94.00 271 ASN A CA 1
ATOM 2196 C C . ASN A 1 271 ? -65.101 -6.529 92.550 1.00 94.00 271 ASN A C 1
ATOM 2198 O O . ASN A 1 271 ? -65.475 -7.251 93.469 1.00 94.00 271 ASN A O 1
ATOM 2202 N N . GLN A 1 272 ? -64.437 -5.387 92.758 1.00 94.81 272 GLN A N 1
ATOM 2203 C CA . GLN A 1 272 ? -64.107 -4.865 94.094 1.00 94.81 272 GLN A CA 1
ATOM 2204 C C . GLN A 1 272 ? -65.368 -4.549 94.922 1.00 94.81 272 GLN A C 1
ATOM 2206 O O . GLN A 1 272 ? -65.457 -4.950 96.080 1.00 94.81 272 GLN A O 1
ATOM 2211 N N . GLU A 1 273 ? -66.383 -3.908 94.326 1.00 94.31 273 GLU A N 1
ATOM 2212 C CA . GLU A 1 273 ? -67.701 -3.692 94.950 1.00 94.31 273 GLU A CA 1
ATOM 2213 C C . GLU A 1 273 ? -68.354 -5.029 95.354 1.00 94.31 273 GLU A C 1
ATOM 2215 O O . GLU A 1 273 ? -68.843 -5.177 96.476 1.00 94.31 273 GLU A O 1
ATOM 2220 N N . LEU A 1 274 ? -68.323 -6.037 94.472 1.00 93.06 274 LEU A N 1
ATOM 2221 C CA . LEU A 1 274 ? -68.842 -7.379 94.761 1.00 93.06 274 LEU A CA 1
ATOM 2222 C C . LEU A 1 274 ? -68.034 -8.116 95.838 1.00 93.06 274 LEU A C 1
ATOM 2224 O O . LEU A 1 274 ? -68.607 -8.923 96.565 1.00 93.06 274 LEU A O 1
ATOM 2228 N N . GLU A 1 275 ? -66.729 -7.885 95.950 1.00 94.81 275 GLU A N 1
ATOM 2229 C CA . GLU A 1 275 ? -65.880 -8.452 97.003 1.00 94.81 275 GLU A CA 1
ATOM 2230 C C . GLU A 1 275 ? -66.137 -7.793 98.365 1.00 94.81 275 GLU A C 1
ATOM 2232 O O . GLU A 1 275 ? -66.298 -8.522 99.346 1.00 94.81 275 GLU A O 1
ATOM 2237 N N . SER A 1 276 ? -66.319 -6.466 98.421 1.00 94.38 276 SER A N 1
ATOM 2238 C CA . SER A 1 276 ? -66.777 -5.765 99.636 1.00 94.38 276 SER A CA 1
ATOM 2239 C C . SER A 1 276 ? -68.136 -6.289 100.099 1.00 94.38 276 SER A C 1
ATOM 2241 O O . SER A 1 276 ? -68.278 -6.727 101.238 1.00 94.38 276 SER A O 1
ATOM 2243 N N . LEU A 1 277 ? -69.119 -6.363 99.193 1.00 92.62 277 LEU A N 1
ATOM 2244 C CA . LEU A 1 277 ? -70.462 -6.848 99.520 1.00 92.62 277 LEU A CA 1
ATOM 2245 C C . LEU A 1 277 ? -70.479 -8.327 99.942 1.00 92.62 277 LEU A C 1
ATOM 2247 O O . LEU A 1 277 ? -71.255 -8.694 100.823 1.00 92.62 277 LEU A O 1
ATOM 2251 N N . LYS A 1 278 ? -69.618 -9.186 99.372 1.00 93.69 278 LYS A N 1
ATOM 2252 C CA . LYS A 1 278 ? -69.431 -10.570 99.857 1.00 93.69 278 LYS A CA 1
ATOM 2253 C C . LYS A 1 278 ? -68.862 -10.587 101.278 1.00 93.69 278 LYS A C 1
ATOM 2255 O O . LYS A 1 278 ? -69.354 -11.350 102.104 1.00 93.69 278 LYS A O 1
ATOM 2260 N N . PHE A 1 279 ? -67.855 -9.760 101.566 1.00 94.56 279 PHE A N 1
ATOM 2261 C CA . PHE A 1 279 ? -67.238 -9.670 102.891 1.00 94.56 279 PHE A CA 1
ATOM 2262 C C . PHE A 1 279 ? -68.218 -9.138 103.947 1.00 94.56 279 PHE A C 1
ATOM 2264 O O . PHE A 1 279 ? -68.351 -9.732 105.014 1.00 94.56 279 PHE A O 1
ATOM 2271 N N . GLU A 1 280 ? -68.968 -8.079 103.637 1.00 93.50 280 GLU A N 1
ATOM 2272 C CA . GLU A 1 280 ? -70.032 -7.539 104.492 1.00 93.50 280 GLU A CA 1
ATOM 2273 C C . GLU A 1 280 ? -71.132 -8.577 104.752 1.00 93.50 280 GLU A C 1
ATOM 2275 O O . GLU A 1 280 ? -71.547 -8.774 105.894 1.00 93.50 280 GLU A O 1
ATOM 2280 N N . LEU A 1 281 ? -71.569 -9.298 103.714 1.00 90.38 281 LEU A N 1
ATOM 2281 C CA . LEU A 1 281 ? -72.581 -10.347 103.829 1.00 90.38 281 LEU A CA 1
ATOM 2282 C C . LEU A 1 281 ? -72.092 -11.528 104.683 1.00 90.38 281 LEU A C 1
ATOM 2284 O O . LEU A 1 281 ? -72.861 -12.048 105.493 1.00 90.38 281 LEU A O 1
ATOM 2288 N N . GLU A 1 282 ? -70.823 -11.924 104.570 1.00 93.31 282 GLU A N 1
ATOM 2289 C CA . GLU A 1 282 ? -70.233 -12.976 105.408 1.00 93.31 282 GLU A CA 1
ATOM 2290 C C . GLU A 1 282 ? -69.975 -12.499 106.851 1.00 93.31 282 GLU A C 1
ATOM 2292 O O . GLU A 1 282 ? -70.156 -13.256 107.809 1.00 93.31 282 GLU A O 1
ATOM 2297 N N . GLN A 1 283 ? -69.678 -11.212 107.051 1.00 93.62 283 GLN A N 1
ATOM 2298 C CA . GLN A 1 283 ? -69.643 -10.600 108.380 1.00 93.62 283 GLN A CA 1
ATOM 2299 C C . GLN A 1 283 ? -71.045 -10.576 109.020 1.00 93.62 283 GLN A C 1
ATOM 2301 O O . GLN A 1 283 ? -71.197 -10.857 110.209 1.00 93.62 283 GLN A O 1
ATOM 2306 N N . CYS A 1 284 ? -72.093 -10.304 108.239 1.00 88.81 284 CYS A N 1
ATOM 2307 C CA . CYS A 1 284 ? -73.480 -10.388 108.697 1.00 88.81 284 CYS A CA 1
ATOM 2308 C C . CYS A 1 284 ? -73.907 -11.834 108.996 1.00 88.81 284 CYS A C 1
ATOM 2310 O O . CYS A 1 284 ? -74.570 -12.064 110.005 1.00 88.81 284 CYS A O 1
ATOM 2312 N N . ARG A 1 285 ? -73.489 -12.821 108.190 1.00 92.56 285 ARG A N 1
ATOM 2313 C CA . ARG A 1 285 ? -73.710 -14.254 108.469 1.00 92.56 285 ARG A CA 1
ATOM 2314 C C . ARG A 1 285 ? -73.014 -14.720 109.741 1.00 92.56 285 ARG A C 1
ATOM 2316 O O . ARG A 1 285 ? -73.631 -15.419 110.536 1.00 92.56 285 ARG A O 1
ATOM 2323 N N . THR A 1 286 ? -71.757 -14.339 109.954 1.00 91.81 286 THR A N 1
ATOM 2324 C CA . THR A 1 286 ? -71.006 -14.730 111.157 1.00 91.81 286 THR A CA 1
ATOM 2325 C C . THR A 1 286 ? -71.567 -14.065 112.414 1.00 91.81 286 THR A C 1
ATOM 2327 O O . THR A 1 286 ? -71.744 -14.756 113.414 1.00 91.81 286 THR A O 1
ATOM 2330 N N . LYS A 1 287 ? -71.964 -12.785 112.350 1.00 93.75 287 LYS A N 1
ATOM 2331 C CA . LYS A 1 287 ? -72.740 -12.116 113.413 1.00 93.75 287 LYS A CA 1
ATOM 2332 C C . LYS A 1 287 ? -74.071 -12.822 113.687 1.00 93.75 287 LYS A C 1
ATOM 2334 O O . LYS A 1 287 ? -74.366 -13.113 114.840 1.00 93.75 287 LYS A O 1
ATOM 2339 N N . LEU A 1 288 ? -74.842 -13.156 112.648 1.00 89.50 288 LEU A N 1
ATOM 2340 C CA . LEU A 1 288 ? -76.100 -13.891 112.800 1.00 89.50 288 LEU A CA 1
ATOM 2341 C C . LEU A 1 288 ? -75.866 -15.249 113.475 1.00 89.50 288 LEU A C 1
ATOM 2343 O O . LEU A 1 288 ? -76.535 -15.533 114.464 1.00 89.50 288 LEU A O 1
ATOM 2347 N N . ARG A 1 289 ? -74.875 -16.027 113.010 1.00 92.88 289 ARG A N 1
ATOM 2348 C CA . ARG A 1 289 ? -74.475 -17.314 113.600 1.00 92.88 289 ARG A CA 1
ATOM 2349 C C . ARG A 1 289 ? -74.168 -17.177 115.093 1.00 92.88 289 ARG A C 1
ATOM 2351 O O . ARG A 1 289 ? -74.720 -17.938 115.882 1.00 92.88 289 ARG A O 1
ATOM 2358 N N . ILE A 1 290 ? -73.356 -16.189 115.477 1.00 92.25 290 ILE A N 1
ATOM 2359 C CA . ILE A 1 290 ? -73.034 -15.907 116.885 1.00 92.25 290 ILE A CA 1
ATOM 2360 C C . ILE A 1 290 ? -74.319 -15.618 117.672 1.00 92.25 290 ILE A C 1
ATOM 2362 O O . ILE A 1 290 ? -74.587 -16.315 118.642 1.00 92.25 290 ILE A O 1
ATOM 2366 N N . THR A 1 291 ? -75.183 -14.709 117.204 1.00 89.69 291 THR A N 1
ATOM 2367 C CA . THR A 1 291 ? -76.441 -14.406 117.917 1.00 89.69 291 THR A CA 1
ATOM 2368 C C . THR A 1 291 ? -77.443 -15.566 117.953 1.00 89.69 291 THR A C 1
ATOM 2370 O O . THR A 1 291 ? -78.283 -15.620 118.849 1.00 89.69 291 THR A O 1
ATOM 2373 N N . THR A 1 292 ? -77.378 -16.520 117.016 1.00 89.69 292 THR A N 1
ATOM 2374 C CA . THR A 1 292 ? -78.155 -17.766 117.112 1.00 89.69 292 THR A CA 1
ATOM 2375 C C . THR A 1 292 ? -77.543 -18.757 118.098 1.00 89.69 292 THR A C 1
ATOM 2377 O O . THR A 1 292 ? -78.296 -19.387 118.827 1.00 89.69 292 THR A O 1
ATOM 2380 N N . GLU A 1 293 ? -76.212 -18.853 118.179 1.00 90.75 293 GLU A N 1
ATOM 2381 C CA . GLU A 1 293 ? -75.496 -19.685 119.161 1.00 90.75 293 GLU A CA 1
ATOM 2382 C C . GLU A 1 293 ? -75.590 -19.122 120.589 1.00 90.75 293 GLU A C 1
ATOM 2384 O O . GLU A 1 293 ? -75.531 -19.874 121.556 1.00 90.75 293 GLU A O 1
ATOM 2389 N N . GLU A 1 294 ? -75.737 -17.806 120.739 1.00 89.50 294 GLU A N 1
ATOM 2390 C CA . GLU A 1 294 ? -76.097 -17.146 121.998 1.00 89.50 294 GLU A CA 1
ATOM 2391 C C . GLU A 1 294 ? -77.543 -17.485 122.373 1.00 89.50 294 GLU A C 1
ATOM 2393 O O . GLU A 1 294 ? -77.780 -18.015 123.451 1.00 89.50 294 GLU A O 1
ATOM 2398 N N . ARG A 1 295 ? -78.502 -17.326 121.449 1.00 88.62 295 ARG A N 1
ATOM 2399 C CA . ARG A 1 295 ? -79.909 -17.689 121.698 1.00 88.62 295 ARG A CA 1
ATOM 2400 C C . ARG A 1 295 ? -80.135 -19.170 122.006 1.00 88.62 295 ARG A C 1
ATOM 2402 O O . ARG A 1 295 ? -81.054 -19.468 122.763 1.00 88.62 295 ARG A O 1
ATOM 2409 N N . THR A 1 296 ? -79.358 -20.097 121.438 1.00 90.12 296 THR A N 1
ATOM 2410 C CA . THR A 1 296 ? -79.458 -21.514 121.829 1.00 90.12 296 THR A CA 1
ATOM 2411 C C . THR A 1 296 ? -78.914 -21.732 123.233 1.00 90.12 296 THR A C 1
ATOM 2413 O O . THR A 1 296 ? -79.602 -22.370 124.017 1.00 90.12 296 THR A O 1
ATOM 2416 N N . LYS A 1 297 ? -77.782 -21.118 123.609 1.00 90.25 297 LYS A N 1
ATOM 2417 C CA . LYS A 1 297 ? -77.270 -21.163 124.994 1.00 90.25 297 LYS A CA 1
ATOM 2418 C C . LYS A 1 297 ? -78.238 -20.530 125.993 1.00 90.25 297 LYS A C 1
ATOM 2420 O O . LYS A 1 297 ? -78.418 -21.070 127.076 1.00 90.25 297 LYS A O 1
ATOM 2425 N N . ASP A 1 298 ? -78.889 -19.425 125.632 1.00 87.44 298 ASP A N 1
ATOM 2426 C CA . ASP A 1 298 ? -79.926 -18.795 126.456 1.00 87.44 298 ASP A CA 1
ATOM 2427 C C . ASP A 1 298 ? -81.158 -19.708 126.598 1.00 87.44 298 ASP A C 1
ATOM 2429 O O . ASP A 1 298 ? -81.743 -19.786 127.676 1.00 87.44 298 ASP A O 1
ATOM 2433 N N . SER A 1 299 ? -81.540 -20.437 125.539 1.00 89.69 299 SER A N 1
ATOM 2434 C CA . SER A 1 299 ? -82.617 -21.441 125.586 1.00 89.69 299 SER A CA 1
ATOM 2435 C C . SER A 1 299 ? -82.234 -22.640 126.454 1.00 89.69 299 SER A C 1
ATOM 2437 O O . SER A 1 299 ? -83.003 -23.019 127.328 1.00 89.69 299 SER A O 1
ATOM 2439 N N . GLU A 1 300 ? -81.030 -23.186 126.277 1.00 87.44 300 GLU A N 1
ATOM 2440 C CA . GLU A 1 300 ? -80.461 -24.271 127.087 1.00 87.44 300 GLU A CA 1
ATOM 2441 C C . GLU A 1 300 ? -80.369 -23.860 128.567 1.00 87.44 300 GLU A C 1
ATOM 2443 O O . GLU A 1 300 ? -80.758 -24.618 129.452 1.00 87.44 300 GLU A O 1
ATOM 2448 N N . ALA A 1 301 ? -79.942 -22.627 128.857 1.00 85.38 301 ALA A N 1
ATOM 2449 C CA . ALA A 1 301 ? -79.924 -22.073 130.208 1.00 85.38 301 ALA A CA 1
ATOM 2450 C C . ALA A 1 301 ? -81.340 -21.899 130.782 1.00 85.38 301 ALA A C 1
ATOM 2452 O O . ALA A 1 301 ? -81.572 -22.231 131.943 1.00 85.38 301 ALA A O 1
ATOM 2453 N N . LEU A 1 302 ? -82.310 -21.427 129.990 1.00 84.31 302 LEU A N 1
ATOM 2454 C CA . LEU A 1 302 ? -83.717 -21.341 130.399 1.00 84.31 302 LEU A CA 1
ATOM 2455 C C . LEU A 1 302 ? -84.350 -22.720 130.628 1.00 84.31 302 LEU A C 1
ATOM 2457 O O . LEU A 1 302 ? -85.171 -22.860 131.534 1.00 84.31 302 LEU A O 1
ATOM 2461 N N . GLU A 1 303 ? -83.975 -23.734 129.852 1.00 83.62 303 GLU A N 1
ATOM 2462 C CA . GLU A 1 303 ? -84.394 -25.124 130.048 1.00 83.62 303 GLU A CA 1
ATOM 2463 C C . GLU A 1 303 ? -83.790 -25.694 131.338 1.00 83.62 303 GLU A C 1
ATOM 2465 O O . GLU A 1 303 ? -84.543 -26.182 132.181 1.00 83.62 303 GLU A O 1
ATOM 2470 N N . LEU A 1 304 ? -82.487 -25.503 131.577 1.00 84.06 304 LEU A N 1
ATOM 2471 C CA . LEU A 1 304 ? -81.821 -25.857 132.837 1.00 84.06 304 LEU A CA 1
ATOM 2472 C C . LEU A 1 304 ? -82.430 -25.130 134.048 1.00 84.06 304 LEU A C 1
ATOM 2474 O O . LEU A 1 304 ? -82.628 -25.743 135.096 1.00 84.06 304 LEU A O 1
ATOM 2478 N N . TYR A 1 305 ? -82.788 -23.846 133.930 1.00 81.25 305 TYR A N 1
ATOM 2479 C CA . TYR A 1 305 ? -83.492 -23.125 134.997 1.00 81.25 305 TYR A CA 1
ATOM 2480 C C . TYR A 1 305 ? -84.915 -23.659 135.219 1.00 81.25 305 TYR A C 1
ATOM 2482 O O . TYR A 1 305 ? -85.352 -23.747 136.366 1.00 81.25 305 TYR A O 1
ATOM 2490 N N . GLN A 1 306 ? -85.636 -24.061 134.168 1.00 83.56 306 GLN A N 1
ATOM 2491 C CA . GLN A 1 306 ? -86.944 -24.711 134.312 1.00 83.56 306 GLN A CA 1
ATOM 2492 C C . GLN A 1 306 ? -86.836 -26.098 134.952 1.00 83.56 306 GLN A C 1
ATOM 2494 O O . GLN A 1 306 ? -87.667 -26.442 135.789 1.00 83.56 306 GLN A O 1
ATOM 2499 N N . GLU A 1 307 ? -85.828 -26.896 134.600 1.00 77.69 307 GLU A N 1
ATOM 2500 C CA . GLU A 1 307 ? -85.552 -28.169 135.271 1.00 77.69 307 GLU A CA 1
ATOM 2501 C C . GLU A 1 307 ? -85.193 -27.942 136.739 1.00 77.69 307 GLU A C 1
ATOM 2503 O O . GLU A 1 307 ? -85.784 -28.578 137.608 1.00 77.69 307 GLU A O 1
ATOM 2508 N N . ARG A 1 308 ? -84.355 -26.943 137.039 1.00 74.88 308 ARG A N 1
ATOM 2509 C CA . ARG A 1 308 ? -84.018 -26.558 138.414 1.00 74.88 308 ARG A CA 1
ATOM 2510 C C . ARG A 1 308 ? -85.237 -26.110 139.227 1.00 74.88 308 ARG A C 1
ATOM 2512 O O . ARG A 1 308 ? -85.297 -26.373 140.426 1.00 74.88 308 ARG A O 1
ATOM 2519 N N . VAL A 1 309 ? -86.226 -25.472 138.597 1.00 73.62 309 VAL A N 1
ATOM 2520 C CA . VAL A 1 309 ? -87.519 -25.158 139.231 1.00 73.62 309 VAL A CA 1
ATOM 2521 C C . VAL A 1 309 ? -88.350 -26.426 139.462 1.00 73.62 309 VAL A C 1
ATOM 2523 O O . VAL A 1 309 ? -88.854 -26.601 140.567 1.00 73.62 309 VAL A O 1
ATOM 2526 N N . ARG A 1 310 ? -88.426 -27.357 138.500 1.00 73.81 310 ARG A N 1
ATOM 2527 C CA . ARG A 1 310 ? -89.124 -28.650 138.684 1.00 73.81 310 ARG A CA 1
ATOM 2528 C C . ARG A 1 310 ? -88.494 -29.503 139.792 1.00 73.81 310 ARG A C 1
ATOM 2530 O O . ARG A 1 310 ? -89.218 -30.135 140.555 1.00 73.81 310 ARG A O 1
ATOM 2537 N N . GLU A 1 311 ? -87.165 -29.499 139.924 1.00 63.34 311 GLU A N 1
ATOM 2538 C CA . GLU A 1 311 ? -86.457 -30.137 141.046 1.00 63.34 311 GLU A CA 1
ATOM 2539 C C . GLU A 1 311 ? -86.886 -29.544 142.399 1.00 63.34 311 GLU A C 1
ATOM 2541 O O . GLU A 1 311 ? -87.147 -30.285 143.348 1.00 63.34 311 GLU A O 1
ATOM 2546 N N . LEU A 1 312 ? -87.011 -28.213 142.483 1.00 55.25 312 LEU A N 1
ATOM 2547 C CA . LEU A 1 312 ? -87.469 -27.512 143.688 1.00 55.25 312 LEU A CA 1
ATOM 2548 C C . LEU A 1 312 ? -88.955 -27.775 143.995 1.00 55.25 312 LEU A C 1
ATOM 2550 O O . LEU A 1 312 ? -89.322 -27.892 145.164 1.00 55.25 312 LEU A O 1
ATOM 2554 N N . GLU A 1 313 ? -89.806 -27.930 142.977 1.00 54.00 313 GLU A N 1
ATOM 2555 C CA . GLU A 1 313 ? -91.220 -28.312 143.138 1.00 54.00 313 GLU A CA 1
ATOM 2556 C C . GLU A 1 313 ? -91.396 -29.753 143.661 1.00 54.00 313 GLU A C 1
ATOM 2558 O O . GLU A 1 313 ? -92.385 -30.052 144.333 1.00 54.00 313 GLU A O 1
ATOM 2563 N N . LEU A 1 314 ? -90.424 -30.639 143.414 1.00 49.19 314 LEU A N 1
ATOM 2564 C CA . LEU A 1 314 ? -90.427 -32.042 143.852 1.00 49.19 314 LEU A CA 1
ATOM 2565 C C . LEU A 1 314 ? -89.868 -32.277 145.271 1.00 49.19 314 LEU A C 1
ATOM 2567 O O . LEU A 1 314 ? -89.980 -33.392 145.786 1.00 49.19 314 LEU A O 1
ATOM 2571 N N . MET A 1 315 ? -89.299 -31.261 145.934 1.00 44.88 315 MET A N 1
ATOM 2572 C CA . MET A 1 315 ? -88.614 -31.405 147.231 1.00 44.88 315 MET A CA 1
ATOM 2573 C C . MET A 1 315 ? -89.127 -30.431 148.307 1.00 44.88 315 MET A C 1
ATOM 2575 O O . MET A 1 315 ? -88.462 -29.456 148.650 1.00 44.88 315 MET A O 1
ATOM 2579 N N . SER A 1 316 ? -90.285 -30.726 148.917 1.00 32.06 316 SER A N 1
ATOM 2580 C CA . SER A 1 316 ? -90.842 -29.899 150.005 1.00 32.06 316 SER A CA 1
ATOM 2581 C C . SER A 1 316 ? -91.420 -30.705 151.180 1.00 32.06 316 SER A C 1
ATOM 2583 O O . SER A 1 316 ? -92.610 -31.013 151.234 1.00 32.06 316 SER A O 1
ATOM 2585 N N . THR A 1 317 ? -90.575 -31.010 152.176 1.00 34.06 317 THR A N 1
ATOM 2586 C CA . THR A 1 317 ? -91.006 -31.480 153.508 1.00 34.06 317 THR A CA 1
ATOM 2587 C C . THR A 1 317 ? -90.101 -30.963 154.637 1.00 34.06 317 THR A C 1
ATOM 2589 O O . THR A 1 317 ? -88.927 -31.318 154.692 1.00 34.06 317 THR A O 1
ATOM 2592 N N . ARG A 1 318 ? -90.710 -30.263 155.612 1.00 31.31 318 ARG A N 1
ATOM 2593 C CA . ARG A 1 318 ? -90.146 -29.765 156.896 1.00 31.31 318 ARG A CA 1
ATOM 2594 C C . ARG A 1 318 ? -89.127 -28.587 156.838 1.00 31.31 318 ARG A C 1
ATOM 2596 O O . ARG A 1 318 ? -88.607 -28.300 155.770 1.00 31.31 318 ARG A O 1
ATOM 2603 N N . PRO A 1 319 ? -88.957 -27.816 157.950 1.00 42.44 319 PRO A N 1
ATOM 2604 C CA . PRO A 1 319 ? -88.728 -26.359 157.855 1.00 42.44 319 PRO A CA 1
ATOM 2605 C C . PRO A 1 319 ? -87.650 -25.765 158.816 1.00 42.44 319 PRO A C 1
ATOM 2607 O O . PRO A 1 319 ? -86.912 -26.496 159.471 1.00 42.44 319 PRO A O 1
ATOM 2610 N N . ILE A 1 320 ? -87.691 -24.428 158.990 1.00 33.28 320 ILE A N 1
ATOM 2611 C CA . ILE A 1 320 ? -86.981 -23.555 159.971 1.00 33.28 320 ILE A CA 1
ATOM 2612 C C . ILE A 1 320 ? -85.461 -23.290 159.646 1.00 33.28 320 ILE A C 1
ATOM 2614 O O . ILE A 1 320 ? -85.030 -23.748 158.593 1.00 33.28 320 ILE A O 1
ATOM 2618 N N . PRO A 1 321 ? -84.696 -22.372 160.308 1.00 42.47 321 PRO A N 1
ATOM 2619 C CA . PRO A 1 321 ? -84.369 -21.079 159.667 1.00 42.47 321 PRO A CA 1
ATOM 2620 C C . PRO A 1 321 ? -82.879 -20.614 159.648 1.00 42.47 321 PRO A C 1
ATOM 2622 O O . PRO A 1 321 ? -82.010 -21.191 160.290 1.00 42.47 321 PRO A O 1
ATOM 2625 N N . SER A 1 322 ? -82.669 -19.439 159.022 1.00 29.33 322 SER A N 1
ATOM 2626 C CA . SER A 1 322 ? -81.651 -18.384 159.290 1.00 29.33 322 SER A CA 1
ATOM 2627 C C . SER A 1 322 ? -80.140 -18.627 159.080 1.00 29.33 322 SER A C 1
ATOM 2629 O O . SER A 1 322 ? -79.518 -19.328 159.870 1.00 29.33 322 SER A O 1
ATOM 2631 N N . ALA A 1 323 ? -79.533 -17.850 158.160 1.00 28.59 323 ALA A N 1
ATOM 2632 C CA . ALA A 1 323 ? -78.180 -17.256 158.265 1.00 28.59 323 ALA A CA 1
ATOM 2633 C C . ALA A 1 323 ? -77.949 -16.120 157.220 1.00 28.59 323 ALA A C 1
ATOM 2635 O O . ALA A 1 323 ? -78.679 -16.023 156.235 1.00 28.59 323 ALA A O 1
ATOM 2636 N N . LYS A 1 324 ? -76.944 -15.262 157.461 1.00 32.28 324 LYS A N 1
ATOM 2637 C CA . LYS A 1 324 ? -76.355 -14.158 156.643 1.00 32.28 324 LYS A CA 1
ATOM 2638 C C . LYS A 1 324 ? -74.902 -13.931 157.158 1.00 32.28 324 LYS A C 1
ATOM 2640 O O . LYS A 1 324 ? -74.680 -14.365 158.293 1.00 32.28 324 LYS A O 1
ATOM 2645 N N . PRO A 1 325 ? -73.974 -13.173 156.511 1.00 44.75 325 PRO A N 1
ATOM 2646 C CA . PRO A 1 325 ? -73.905 -12.564 155.160 1.00 44.75 325 PRO A CA 1
ATOM 2647 C C . PRO A 1 325 ? -72.566 -12.940 154.425 1.00 44.75 325 PRO A C 1
ATOM 2649 O O . PRO A 1 325 ? -72.136 -14.075 154.598 1.00 44.75 325 PRO A O 1
ATOM 2652 N N . ALA A 1 326 ? -71.913 -11.983 153.715 1.00 26.41 326 ALA A N 1
ATOM 2653 C CA . ALA A 1 326 ? -70.565 -11.983 153.069 1.00 26.41 326 ALA A CA 1
ATOM 2654 C C . ALA A 1 326 ? -70.520 -12.524 151.607 1.00 26.41 326 ALA A C 1
ATOM 2656 O O . ALA A 1 326 ? -70.999 -13.632 151.383 1.00 26.41 326 ALA A O 1
ATOM 2657 N N . GLU A 1 327 ? -70.059 -11.849 150.528 1.00 27.97 327 GLU A N 1
ATOM 2658 C CA . GLU A 1 327 ? -69.179 -10.660 150.277 1.00 27.97 327 GLU A CA 1
ATOM 2659 C C . GLU A 1 327 ? -67.736 -10.788 150.808 1.00 27.97 327 GLU A C 1
ATOM 2661 O O . GLU A 1 327 ? -67.561 -11.066 151.987 1.00 27.97 327 GLU A O 1
ATOM 2666 N N . GLU A 1 328 ? -66.644 -10.563 150.064 1.00 29.36 328 GLU A N 1
ATOM 2667 C CA . GLU A 1 328 ? -66.381 -10.415 148.605 1.00 29.36 328 GLU A CA 1
ATOM 2668 C C . GLU A 1 328 ? -65.302 -11.481 148.200 1.00 29.36 328 GLU A C 1
ATOM 2670 O O . GLU A 1 328 ? -65.232 -12.492 148.894 1.00 29.36 328 GLU A O 1
ATOM 2675 N N . THR A 1 329 ? -64.457 -11.487 147.150 1.00 27.62 329 THR A N 1
ATOM 2676 C CA . THR A 1 329 ? -63.959 -10.594 146.059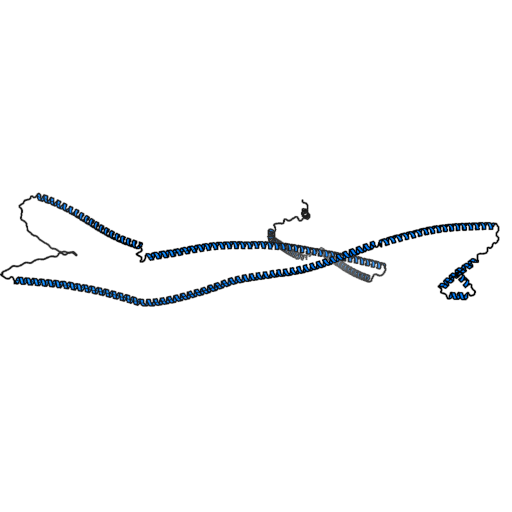 1.00 27.62 329 THR A CA 1
ATOM 2677 C C . THR A 1 329 ? -63.785 -11.450 144.762 1.00 27.62 329 THR A C 1
ATOM 2679 O O . THR A 1 329 ? -64.201 -12.607 144.765 1.00 27.62 329 THR A O 1
ATOM 2682 N N . LYS A 1 330 ? -63.324 -11.047 143.557 1.00 33.00 330 LYS A N 1
ATOM 2683 C CA . LYS A 1 330 ? -62.448 -9.974 143.008 1.00 33.00 330 LYS A CA 1
ATOM 2684 C C . LYS A 1 330 ? -60.939 -10.109 143.329 1.00 33.00 330 LYS A C 1
ATOM 2686 O O . LYS A 1 330 ? -60.587 -10.514 144.427 1.00 33.00 330 LYS A O 1
ATOM 2691 N N . ASP A 1 331 ? -59.980 -9.799 142.452 1.00 32.28 331 ASP A N 1
ATOM 2692 C CA . ASP A 1 331 ? -59.973 -9.633 140.978 1.00 32.28 331 ASP A CA 1
ATOM 2693 C C . ASP A 1 331 ? -58.933 -10.650 140.389 1.00 32.28 331 ASP A C 1
ATOM 2695 O O . ASP A 1 331 ? -58.930 -11.770 140.892 1.00 32.28 331 ASP A O 1
ATOM 2699 N N . GLU A 1 332 ? -58.074 -10.528 139.360 1.00 27.12 332 GLU A N 1
ATOM 2700 C CA . GLU A 1 332 ? -57.560 -9.481 138.449 1.00 27.12 332 GLU A CA 1
ATOM 2701 C C . GLU A 1 332 ? -57.216 -10.074 137.057 1.00 27.12 332 GLU A C 1
ATOM 2703 O O . GLU A 1 332 ? -57.336 -11.275 136.817 1.00 27.12 332 GLU A O 1
ATOM 2708 N N . SER A 1 333 ? -56.750 -9.224 136.131 1.00 43.97 333 SER A N 1
ATOM 2709 C CA . SER A 1 333 ? -56.193 -9.589 134.820 1.00 43.97 333 SER A CA 1
ATOM 2710 C C . SER A 1 333 ? -54.855 -8.872 134.605 1.00 43.97 333 SER A C 1
ATOM 2712 O O . SER A 1 333 ? -54.813 -7.644 134.602 1.00 43.97 333 SER A O 1
ATOM 2714 N N . GLY A 1 334 ? -53.770 -9.615 134.366 1.00 28.11 334 GLY A N 1
ATOM 2715 C CA . GLY A 1 334 ? -52.437 -9.051 134.116 1.00 28.11 334 GLY A CA 1
ATOM 2716 C C . GLY A 1 334 ? -52.170 -8.793 132.630 1.00 28.11 334 GLY A C 1
ATOM 2717 O O . GLY A 1 334 ? -51.921 -9.734 131.882 1.00 28.11 334 GLY A O 1
ATOM 2718 N N . ASN A 1 335 ? -52.183 -7.525 132.208 1.00 37.19 335 ASN A N 1
ATOM 2719 C CA . ASN A 1 335 ? -51.870 -7.098 130.838 1.00 37.19 335 ASN A CA 1
ATOM 2720 C C . ASN A 1 335 ? -50.645 -6.168 130.809 1.00 37.19 335 ASN A C 1
ATOM 2722 O O . ASN A 1 335 ? -50.605 -5.195 131.558 1.00 37.19 335 ASN A O 1
ATOM 2726 N N . GLN A 1 336 ? -49.701 -6.420 129.900 1.00 31.62 336 GLN A N 1
ATOM 2727 C CA . GLN A 1 336 ? -48.636 -5.496 129.487 1.00 31.62 336 GLN A CA 1
ATOM 2728 C C . GLN A 1 336 ? -48.329 -5.735 127.988 1.00 31.62 336 GLN A C 1
ATOM 2730 O O . GLN A 1 336 ? -48.554 -6.838 127.495 1.00 31.62 336 GLN A O 1
ATOM 2735 N N . THR A 1 337 ? -47.861 -4.760 127.204 1.00 30.41 337 THR A N 1
ATOM 2736 C CA . THR A 1 337 ? -47.270 -3.462 127.586 1.00 30.41 337 THR A CA 1
ATOM 2737 C C . THR A 1 337 ? -47.563 -2.394 126.531 1.00 30.41 337 THR A C 1
ATOM 2739 O O . THR A 1 337 ? -47.411 -2.687 125.351 1.00 30.41 337 THR A O 1
ATOM 2742 N N . GLU A 1 338 ? -47.814 -1.141 126.933 1.00 28.67 338 GLU A N 1
ATOM 2743 C CA . GLU A 1 338 ? -47.132 0.003 126.299 1.00 28.67 338 GLU A CA 1
ATOM 2744 C C . GLU A 1 338 ? -47.150 1.282 127.162 1.00 28.67 338 GLU A C 1
ATOM 2746 O O . GLU A 1 338 ? -48.136 1.577 127.833 1.00 28.67 338 GLU A O 1
ATOM 2751 N N . MET A 1 339 ? -46.055 2.049 127.064 1.00 27.64 339 MET A N 1
ATOM 2752 C CA . MET A 1 339 ? -45.840 3.421 127.563 1.00 27.64 339 MET A CA 1
ATOM 2753 C C . MET A 1 339 ? -45.822 3.654 129.097 1.00 27.64 339 MET A C 1
ATOM 2755 O O . MET A 1 339 ? -46.149 2.780 129.894 1.00 27.64 339 MET A O 1
ATOM 2759 N N . THR A 1 340 ? -45.289 4.812 129.512 1.00 33.88 340 THR A N 1
ATOM 2760 C CA . THR A 1 340 ? -44.634 5.023 130.821 1.00 33.88 340 THR A CA 1
ATOM 2761 C C . THR A 1 340 ? -44.968 6.356 131.512 1.00 33.88 340 THR A C 1
ATOM 2763 O O . THR A 1 340 ? -45.283 7.333 130.841 1.00 33.88 340 THR A O 1
ATOM 2766 N N . GLU A 1 341 ? -44.683 6.388 132.826 1.00 30.75 341 GLU A N 1
ATOM 2767 C CA . GLU A 1 341 ? -44.238 7.552 133.635 1.00 30.75 341 GLU A CA 1
ATOM 2768 C C . GLU A 1 341 ? -45.292 8.385 134.419 1.00 30.75 341 GLU A C 1
ATOM 2770 O O . GLU A 1 341 ? -46.424 8.556 133.982 1.00 30.75 341 GLU A O 1
ATOM 2775 N N . ALA A 1 342 ? -44.861 8.890 135.595 1.00 33.53 342 ALA A N 1
ATOM 2776 C CA . ALA A 1 342 ? -45.560 9.712 136.614 1.00 33.53 342 ALA A CA 1
ATOM 2777 C C . ALA A 1 342 ? -46.814 9.080 137.302 1.00 33.53 342 ALA A C 1
ATOM 2779 O O . ALA A 1 342 ? -47.890 9.073 136.717 1.00 33.53 342 ALA A O 1
ATOM 2780 N N . GLU A 1 343 ? -46.815 8.464 138.503 1.00 38.16 343 GLU A N 1
ATOM 2781 C CA . GLU A 1 343 ? -46.185 8.707 139.837 1.00 38.16 343 GLU A CA 1
ATOM 2782 C C . GLU A 1 343 ? -47.079 9.492 140.838 1.00 38.16 343 GLU A C 1
ATOM 2784 O O . GLU A 1 343 ? -47.261 10.690 140.649 1.00 38.16 343 GLU A O 1
ATOM 2789 N N . LEU A 1 344 ? -47.562 8.842 141.929 1.00 32.81 344 LEU A N 1
ATOM 2790 C CA . LEU A 1 344 ? -47.617 9.388 143.318 1.00 32.81 344 LEU A CA 1
ATOM 2791 C C . LEU A 1 344 ? -48.127 8.388 144.416 1.00 32.81 344 LEU A C 1
ATOM 2793 O O . LEU A 1 344 ? -49.307 8.062 144.448 1.00 32.81 344 LEU A O 1
ATOM 2797 N N . LEU A 1 345 ? -47.239 8.025 145.364 1.00 34.06 345 LEU A N 1
ATOM 2798 C CA . LEU A 1 345 ? -47.410 7.774 146.833 1.00 34.06 345 LEU A CA 1
ATOM 2799 C C . LEU A 1 345 ? -48.408 6.745 147.469 1.00 34.06 345 LEU A C 1
ATOM 2801 O O . LEU A 1 345 ? -49.606 6.771 147.215 1.00 34.06 345 LEU A O 1
ATOM 2805 N N . GLY A 1 346 ? -47.903 6.015 148.493 1.00 31.16 346 GLY A N 1
ATOM 2806 C CA . GLY A 1 346 ? -48.638 5.316 149.591 1.00 31.16 346 GLY A CA 1
ATOM 2807 C C . GLY A 1 346 ? -48.615 3.771 149.509 1.00 31.16 346 GLY A C 1
ATOM 2808 O O . GLY A 1 346 ? -49.216 3.227 148.594 1.00 31.16 346 GLY A O 1
ATOM 2809 N N . GLU A 1 347 ? -47.857 2.975 150.289 1.00 34.56 347 GLU A N 1
ATOM 2810 C CA . GLU A 1 347 ? -47.800 2.756 151.767 1.00 34.56 347 GLU A CA 1
ATOM 2811 C C . GLU A 1 347 ? -49.104 2.173 152.378 1.00 34.56 347 GLU A C 1
ATOM 2813 O O . GLU A 1 347 ? -50.168 2.724 152.127 1.00 34.56 347 GLU A O 1
ATOM 2818 N N . HIS A 1 348 ? -49.137 1.116 153.219 1.00 33.62 348 HIS A N 1
ATOM 2819 C CA . HIS A 1 348 ? -48.124 0.165 153.749 1.00 33.62 348 HIS A CA 1
ATOM 2820 C C . HIS A 1 348 ? -48.851 -1.090 154.348 1.00 33.62 348 HIS A C 1
ATOM 2822 O O . HIS A 1 348 ? -49.973 -0.945 154.819 1.00 33.62 348 HIS A O 1
ATOM 2828 N N . GLU A 1 349 ? -48.178 -2.254 154.450 1.00 33.78 349 GLU A N 1
ATOM 2829 C CA . GLU A 1 349 ? -48.451 -3.395 155.390 1.00 33.78 349 GLU A CA 1
ATOM 2830 C C . GLU A 1 349 ? -49.750 -4.259 155.305 1.00 33.78 349 GLU A C 1
ATOM 2832 O O . GLU A 1 349 ? -50.756 -3.830 154.759 1.00 33.78 349 GLU A O 1
ATOM 2837 N N . SER A 1 350 ? -49.834 -5.481 155.888 1.00 34.41 350 SER A N 1
ATOM 2838 C CA . SER A 1 350 ? -48.836 -6.578 156.049 1.00 34.41 350 SER A CA 1
ATOM 2839 C C . SER A 1 350 ? -49.426 -7.923 156.581 1.00 34.41 350 SER A C 1
ATOM 2841 O O . SER A 1 350 ? -50.437 -7.945 157.274 1.00 34.41 350 SER A O 1
ATOM 2843 N N . PHE A 1 351 ? -48.697 -9.023 156.306 1.00 34.56 351 PHE A N 1
ATOM 2844 C CA . PHE A 1 351 ? -48.464 -10.236 157.137 1.00 34.56 351 PHE A CA 1
ATOM 2845 C C . PHE A 1 351 ? -49.549 -11.281 157.539 1.00 34.56 351 PHE A C 1
ATOM 2847 O O . PHE A 1 351 ? -50.738 -11.017 157.654 1.00 34.56 351 PHE A O 1
ATOM 2854 N N . ASN A 1 352 ? -48.999 -12.459 157.916 1.00 34.91 352 ASN A N 1
ATOM 2855 C CA . ASN A 1 352 ? -49.446 -13.437 158.938 1.00 34.91 352 ASN A CA 1
ATOM 2856 C C . ASN A 1 352 ? -50.487 -14.535 158.596 1.00 34.91 352 ASN A C 1
ATOM 2858 O O . ASN A 1 352 ? -51.430 -14.296 157.857 1.00 34.91 352 ASN A O 1
ATOM 2862 N N . LEU A 1 353 ? -50.416 -15.762 159.161 1.00 40.91 353 LEU A N 1
ATOM 2863 C CA . LEU A 1 353 ? -49.342 -16.509 159.878 1.00 40.91 353 LEU A CA 1
ATOM 2864 C C . LEU A 1 353 ? -49.763 -17.996 160.047 1.00 40.91 353 LEU A C 1
ATOM 2866 O O . LEU A 1 353 ? -50.949 -18.298 159.969 1.00 40.91 353 LEU A O 1
ATOM 2870 N N . GLY A 1 354 ? -48.836 -18.879 160.447 1.00 32.47 354 GLY A N 1
ATOM 2871 C CA . GLY A 1 354 ? -49.144 -19.888 161.483 1.00 32.47 354 GLY A CA 1
ATOM 2872 C C . GLY A 1 354 ? -48.826 -21.347 161.145 1.00 32.47 354 GLY A C 1
ATOM 2873 O O . GLY A 1 354 ? -49.451 -21.927 160.265 1.00 32.47 354 GLY A O 1
ATOM 2874 N N . GLY A 1 355 ? -47.899 -21.961 161.892 1.00 36.59 355 GLY A N 1
ATOM 2875 C CA . GLY A 1 355 ? -47.555 -23.383 161.727 1.00 36.59 355 GLY A CA 1
ATOM 2876 C C . GLY A 1 355 ? -46.348 -23.882 162.532 1.00 36.59 355 GLY A C 1
ATOM 2877 O O . GLY A 1 355 ? -45.658 -24.788 162.078 1.00 36.59 355 GLY A O 1
ATOM 2878 N N . GLU A 1 356 ? -46.044 -23.278 163.685 1.00 49.09 356 GLU A N 1
ATOM 2879 C CA . GLU A 1 356 ? -45.042 -23.821 164.616 1.00 49.09 356 GLU A CA 1
ATOM 2880 C C . GLU A 1 356 ? -45.613 -25.008 165.422 1.00 49.09 356 GLU A C 1
ATOM 2882 O O . GLU A 1 356 ? -46.825 -25.217 165.446 1.00 49.09 356 GLU A O 1
ATOM 2887 N N . LEU A 1 357 ? -44.733 -25.695 166.167 1.00 43.19 357 LEU A N 1
ATOM 2888 C CA . LEU A 1 357 ? -45.037 -26.686 167.215 1.00 43.19 357 LEU A CA 1
ATOM 2889 C C . LEU A 1 357 ? -45.316 -28.141 166.771 1.00 43.19 357 LEU A C 1
ATOM 2891 O O . LEU A 1 357 ? -46.352 -28.706 167.108 1.00 43.19 357 LEU A O 1
ATOM 2895 N N . ASP A 1 358 ? -44.311 -28.797 166.180 1.00 39.19 358 ASP A N 1
ATOM 2896 C CA . ASP A 1 358 ? -43.984 -30.177 166.583 1.00 39.19 358 ASP A CA 1
ATOM 2897 C C . ASP A 1 358 ? -42.468 -30.468 166.470 1.00 39.19 358 ASP A C 1
ATOM 2899 O O . ASP A 1 358 ? -41.703 -29.653 165.950 1.00 39.19 358 ASP A O 1
ATOM 2903 N N . ASP A 1 359 ? -42.032 -31.606 167.013 1.00 46.12 359 ASP A N 1
ATOM 2904 C CA . ASP A 1 359 ? -40.681 -32.183 166.931 1.00 46.12 359 ASP A CA 1
ATOM 2905 C C . ASP A 1 359 ? -39.497 -31.327 167.433 1.00 46.12 359 ASP A C 1
ATOM 2907 O O . ASP A 1 359 ? -38.341 -31.485 167.031 1.00 46.12 359 ASP A O 1
ATOM 2911 N N . ALA A 1 360 ? -39.722 -30.588 168.522 1.00 43.78 360 ALA A N 1
ATOM 2912 C CA . ALA A 1 360 ? -38.664 -30.226 169.480 1.00 43.78 360 ALA A CA 1
ATOM 2913 C C . ALA A 1 360 ? -38.112 -31.452 170.269 1.00 43.78 360 ALA A C 1
ATOM 2915 O O . ALA A 1 360 ? -37.761 -31.341 171.445 1.00 43.78 360 ALA A O 1
ATOM 2916 N N . ILE A 1 361 ? -38.086 -32.640 169.647 1.00 46.22 361 ILE A N 1
ATOM 2917 C CA . ILE A 1 361 ? -37.995 -33.958 170.300 1.00 46.22 361 ILE A CA 1
ATOM 2918 C C . ILE A 1 361 ? -36.821 -34.799 169.754 1.00 46.22 361 ILE A C 1
ATOM 2920 O O . ILE A 1 361 ? -36.171 -35.512 170.519 1.00 46.22 361 ILE A O 1
ATOM 2924 N N . THR A 1 362 ? -36.467 -34.691 168.467 1.00 55.22 362 THR A N 1
ATOM 2925 C CA . THR A 1 362 ? -35.449 -35.546 167.812 1.00 55.22 362 THR A CA 1
ATOM 2926 C C . THR A 1 362 ? -34.061 -34.886 167.723 1.00 55.22 362 THR A C 1
ATOM 2928 O O . THR A 1 362 ? -33.485 -34.752 166.643 1.00 55.22 362 THR A O 1
ATOM 2931 N N . GLY A 1 363 ? -33.534 -34.415 168.858 1.00 51.34 363 GLY A N 1
ATOM 2932 C CA . GLY A 1 363 ? -32.411 -33.465 168.923 1.00 51.34 363 GLY A CA 1
ATOM 2933 C C . GLY A 1 363 ? -31.146 -33.809 168.112 1.00 51.34 363 GLY A C 1
ATOM 2934 O O . GLY A 1 363 ? -30.385 -34.709 168.468 1.00 51.34 363 GLY A O 1
ATOM 2935 N N . THR A 1 364 ? -30.859 -32.996 167.090 1.00 54.03 364 THR A N 1
ATOM 2936 C CA . THR A 1 364 ? -29.594 -32.963 166.334 1.00 54.03 364 THR A CA 1
ATOM 2937 C C . THR A 1 364 ? -28.767 -31.726 166.706 1.00 54.03 364 THR A C 1
ATOM 2939 O O . THR A 1 364 ? -29.294 -30.655 167.003 1.00 54.03 364 THR A O 1
ATOM 2942 N N . THR A 1 365 ? -27.440 -31.870 166.764 1.00 53.06 365 THR A N 1
ATOM 2943 C CA . THR A 1 365 ? -26.558 -30.852 167.366 1.00 53.06 365 THR A CA 1
ATOM 2944 C C . THR A 1 365 ? -26.115 -29.767 166.379 1.00 53.06 365 THR A C 1
ATOM 2946 O O . THR A 1 365 ? -26.002 -29.982 165.173 1.00 53.06 365 THR A O 1
ATOM 2949 N N . THR A 1 366 ? -25.787 -28.579 166.902 1.00 54.50 366 THR A N 1
ATOM 2950 C CA . THR A 1 366 ? -25.423 -27.372 166.123 1.00 54.50 366 THR A CA 1
ATOM 2951 C C . THR A 1 366 ? -24.137 -27.493 165.286 1.00 54.50 366 THR A C 1
ATOM 2953 O O . THR A 1 366 ? -23.776 -26.563 164.558 1.00 54.50 366 THR A O 1
ATOM 2956 N N . THR A 1 367 ? -23.438 -28.627 165.365 1.00 59.75 367 THR A N 1
ATOM 2957 C CA . THR A 1 367 ? -22.314 -29.001 164.499 1.00 59.75 367 THR A CA 1
ATOM 2958 C C . THR A 1 367 ? -22.754 -29.575 163.153 1.00 59.75 367 THR A C 1
ATOM 2960 O O . THR A 1 367 ? -22.124 -29.241 162.149 1.00 59.75 367 THR A O 1
ATOM 2963 N N . ASP A 1 368 ? -23.843 -30.351 163.088 1.00 55.44 368 ASP A N 1
ATOM 2964 C CA . ASP A 1 368 ? -24.307 -30.950 161.824 1.00 55.44 368 ASP A CA 1
ATOM 2965 C C . ASP A 1 368 ? -24.862 -29.892 160.871 1.00 55.44 368 ASP A C 1
ATOM 2967 O O . ASP A 1 368 ? -24.501 -29.877 159.695 1.00 55.44 368 ASP A O 1
ATOM 2971 N N . LEU A 1 369 ? -25.613 -28.915 161.388 1.00 62.84 369 LEU A N 1
ATOM 2972 C CA . LEU A 1 369 ? -26.072 -27.760 160.606 1.00 62.84 369 LEU A CA 1
ATOM 2973 C C . LEU A 1 369 ? -24.894 -27.014 159.946 1.00 62.84 369 LEU A C 1
ATOM 2975 O O . LEU A 1 369 ? -24.985 -26.589 158.798 1.00 62.84 369 LEU A O 1
ATOM 2979 N N . LYS A 1 370 ? -23.738 -26.914 160.621 1.00 65.94 370 LYS A N 1
ATOM 2980 C CA . LYS A 1 370 ? -22.520 -26.277 160.075 1.00 65.94 370 LYS A CA 1
ATOM 2981 C C . LYS A 1 370 ? -21.765 -27.147 159.062 1.00 65.94 370 LYS A C 1
ATOM 2983 O O . LYS A 1 370 ? -20.954 -26.614 158.299 1.00 65.94 370 LYS A O 1
ATOM 2988 N N . LEU A 1 371 ? -22.009 -28.457 159.041 1.00 72.38 371 LEU A N 1
ATOM 2989 C CA . LEU A 1 371 ? -21.531 -29.366 157.996 1.00 72.38 371 LEU A CA 1
ATOM 2990 C C . LEU A 1 371 ? -22.477 -29.367 156.789 1.00 72.38 371 LEU A C 1
ATOM 2992 O O . LEU A 1 371 ? -21.997 -29.333 155.657 1.00 72.38 371 LEU A O 1
ATOM 2996 N N . GLN A 1 372 ? -23.791 -29.322 157.023 1.00 71.00 372 GLN A N 1
ATOM 2997 C CA . GLN A 1 372 ? -24.823 -29.194 155.994 1.00 71.00 372 GLN A CA 1
ATOM 2998 C C . GLN A 1 372 ? -24.724 -27.857 155.254 1.00 71.00 372 GLN A C 1
ATOM 3000 O O . GLN A 1 372 ? -24.690 -27.879 154.031 1.00 71.00 372 GLN A O 1
ATOM 3005 N N . ILE A 1 373 ? -24.555 -26.723 155.947 1.00 72.62 373 ILE A N 1
ATOM 3006 C CA . ILE A 1 373 ? -24.314 -25.415 155.303 1.00 72.62 373 ILE A CA 1
ATOM 3007 C C . ILE A 1 373 ? -23.097 -25.495 154.371 1.00 72.62 373 ILE A C 1
ATOM 3009 O O . ILE A 1 373 ? -23.221 -25.215 153.185 1.00 72.62 373 ILE A O 1
ATOM 3013 N N . ARG A 1 374 ? -21.953 -26.015 154.841 1.00 75.38 374 ARG A N 1
ATOM 3014 C CA . ARG A 1 374 ? -20.764 -26.202 153.985 1.00 75.38 374 ARG A CA 1
ATOM 3015 C C . ARG A 1 374 ? -20.932 -27.241 152.876 1.00 75.38 374 ARG A C 1
ATOM 3017 O O . ARG A 1 374 ? -20.130 -27.268 151.944 1.00 75.38 374 ARG A O 1
ATOM 3024 N N . LYS A 1 375 ? -21.910 -28.141 152.975 1.00 75.94 375 LYS A N 1
ATOM 3025 C CA . LYS A 1 375 ? -22.267 -29.078 151.902 1.00 75.94 375 LYS A CA 1
ATOM 3026 C C . LYS A 1 375 ? -23.093 -28.353 150.837 1.00 75.94 375 LYS A C 1
ATOM 3028 O O . LYS A 1 375 ? -22.686 -28.363 149.682 1.00 75.94 375 LYS A O 1
ATOM 3033 N N . LEU A 1 376 ? -24.129 -27.628 151.261 1.00 72.56 376 LEU A N 1
ATOM 3034 C CA . LEU A 1 376 ? -25.000 -26.800 150.424 1.00 72.56 376 LEU A CA 1
ATOM 3035 C C . LEU A 1 376 ? -24.234 -25.678 149.705 1.00 72.56 376 LEU A C 1
ATOM 3037 O O . LEU A 1 376 ? -24.488 -25.437 148.532 1.00 72.56 376 LEU A O 1
ATOM 3041 N N . GLU A 1 377 ? -23.246 -25.047 150.349 1.00 72.94 377 GLU A N 1
ATOM 3042 C CA . GLU A 1 377 ? -22.339 -24.073 149.714 1.00 72.94 377 GLU A CA 1
ATOM 3043 C C . GLU A 1 377 ? -21.583 -24.692 148.522 1.00 72.94 377 GLU A C 1
ATOM 3045 O O . GLU A 1 377 ? -21.558 -24.118 147.433 1.00 72.94 377 GLU A O 1
ATOM 3050 N N . ARG A 1 378 ? -21.022 -25.902 148.687 1.00 75.25 378 ARG A N 1
ATOM 3051 C CA . ARG A 1 378 ? -20.341 -26.619 147.591 1.00 75.25 378 ARG A CA 1
ATOM 3052 C C . ARG A 1 378 ? -21.309 -27.144 146.533 1.00 75.25 378 ARG A C 1
ATOM 3054 O O . ARG A 1 378 ? -20.928 -27.239 145.372 1.00 75.25 378 ARG A O 1
ATOM 3061 N N . GLU A 1 379 ? -22.532 -27.497 146.917 1.00 71.31 379 GLU A N 1
ATOM 3062 C CA . GLU A 1 379 ? -23.575 -27.942 145.988 1.00 71.31 379 GLU A CA 1
ATOM 3063 C C . GLU A 1 379 ? -24.077 -26.765 145.132 1.00 71.31 379 GLU A C 1
ATOM 3065 O O . GLU A 1 379 ? -24.152 -26.904 143.914 1.00 71.31 379 GLU A O 1
ATOM 3070 N N . LEU A 1 380 ? -24.265 -25.572 145.709 1.00 63.81 380 LEU A N 1
ATOM 3071 C CA . LEU A 1 380 ? -24.515 -24.324 144.971 1.00 63.81 380 LEU A CA 1
ATOM 3072 C C . LEU A 1 380 ? -23.370 -23.967 144.012 1.00 63.81 380 LEU A C 1
ATOM 3074 O O . LEU A 1 380 ? -23.609 -23.573 142.871 1.00 63.81 380 LEU A O 1
ATOM 3078 N N . GLU A 1 381 ? -22.120 -24.112 144.451 1.00 72.62 381 GLU A N 1
ATOM 3079 C CA . GLU A 1 381 ? -20.951 -23.800 143.621 1.00 72.62 381 GLU A CA 1
ATOM 3080 C C . GLU A 1 381 ? -20.671 -24.863 142.538 1.00 72.62 381 GLU A C 1
ATOM 3082 O O . GLU A 1 381 ? -20.028 -24.573 141.527 1.00 72.62 381 GLU A O 1
ATOM 3087 N N . ALA A 1 382 ? -21.211 -26.077 142.696 1.00 72.19 382 ALA A N 1
ATOM 3088 C CA . ALA A 1 382 ? -21.295 -27.079 141.636 1.00 72.19 382 ALA A CA 1
ATOM 3089 C C . ALA A 1 382 ? -22.430 -26.768 140.642 1.00 72.19 382 ALA A C 1
ATOM 3091 O O . ALA A 1 382 ? -22.206 -26.830 139.435 1.00 72.19 382 ALA A O 1
ATOM 3092 N N . VAL A 1 383 ? -23.613 -26.353 141.117 1.00 68.50 383 VAL A N 1
ATOM 3093 C CA . VAL A 1 383 ? -24.732 -25.930 140.251 1.00 68.50 383 VAL A CA 1
ATOM 3094 C C . VAL A 1 383 ? -24.322 -24.758 139.353 1.00 68.50 383 VAL A C 1
ATOM 3096 O O . VAL A 1 383 ? -24.515 -24.839 138.145 1.00 68.50 383 VAL A O 1
ATOM 3099 N N . LYS A 1 384 ? -23.627 -23.743 139.884 1.00 67.38 384 LYS A N 1
ATOM 3100 C CA . LYS A 1 384 ? -23.095 -22.624 139.077 1.00 67.38 384 LYS A CA 1
ATOM 3101 C C . LYS A 1 384 ? -22.080 -23.033 138.002 1.00 67.38 384 LYS A C 1
ATOM 3103 O O . LYS A 1 384 ? -21.912 -22.325 137.012 1.00 67.38 384 LYS A O 1
ATOM 3108 N N . LYS A 1 385 ? -21.393 -24.169 138.163 1.00 69.62 385 LYS A N 1
ATOM 3109 C CA . LYS A 1 385 ? -20.535 -24.734 137.105 1.00 69.62 385 LYS A CA 1
ATOM 3110 C C . LYS A 1 385 ? -21.364 -25.478 136.064 1.00 69.62 385 LYS A C 1
ATOM 3112 O O . LYS A 1 385 ? -21.130 -25.287 134.875 1.00 69.62 385 LYS A O 1
ATOM 3117 N N . ASN A 1 386 ? -22.388 -26.214 136.494 1.00 68.75 386 ASN A N 1
ATOM 3118 C CA . ASN A 1 386 ? -23.349 -26.834 135.585 1.00 68.75 386 ASN A CA 1
ATOM 3119 C C . ASN A 1 386 ? -24.116 -25.793 134.746 1.00 68.75 386 ASN A C 1
ATOM 3121 O O . ASN A 1 386 ? -24.422 -26.081 133.599 1.00 68.75 386 ASN A O 1
ATOM 3125 N N . GLU A 1 387 ? -24.379 -24.582 135.251 1.00 66.00 387 GLU A N 1
ATOM 3126 C CA . GLU A 1 387 ? -24.951 -23.471 134.461 1.00 66.00 387 GLU A CA 1
ATOM 3127 C C . GLU A 1 387 ? -24.007 -23.003 133.335 1.00 66.00 387 GLU A C 1
ATOM 3129 O O . GLU A 1 387 ? -24.445 -22.749 132.208 1.00 66.00 387 GLU A O 1
ATOM 3134 N N . ALA A 1 388 ? -22.698 -22.937 133.602 1.00 68.56 388 ALA A N 1
ATOM 3135 C CA . ALA A 1 388 ? -21.689 -22.595 132.599 1.00 68.56 388 ALA A CA 1
ATOM 3136 C C . ALA A 1 388 ? -21.513 -23.713 131.553 1.00 68.56 388 ALA A C 1
ATOM 3138 O O . ALA A 1 388 ? -21.433 -23.428 130.356 1.00 68.56 388 ALA A O 1
ATOM 3139 N N . ASP A 1 389 ? -21.515 -24.980 131.976 1.00 72.38 389 ASP A N 1
ATOM 3140 C CA . ASP A 1 389 ? -21.471 -26.119 131.053 1.00 72.38 389 ASP A CA 1
ATOM 3141 C C . ASP A 1 389 ? -22.790 -26.288 130.275 1.00 72.38 389 ASP A C 1
ATOM 3143 O O . ASP A 1 389 ? -22.743 -26.577 129.083 1.00 72.38 389 ASP A O 1
ATOM 3147 N N . ALA A 1 390 ? -23.956 -26.001 130.864 1.00 72.38 390 ALA A N 1
ATOM 3148 C CA . ALA A 1 390 ? -25.237 -25.948 130.151 1.00 72.38 390 ALA A CA 1
ATOM 3149 C C . ALA A 1 390 ? -25.248 -24.838 129.089 1.00 72.38 390 ALA A C 1
ATOM 3151 O O . ALA A 1 390 ? -25.640 -25.079 127.950 1.00 72.38 390 ALA A O 1
ATOM 3152 N N . SER A 1 391 ? -24.725 -23.651 129.416 1.00 76.31 391 SER A N 1
ATOM 3153 C CA . SER A 1 391 ? -24.535 -22.562 128.444 1.00 76.31 391 SER A CA 1
ATOM 3154 C C . SER A 1 391 ? -23.629 -22.993 127.283 1.00 76.31 391 SER A C 1
ATOM 3156 O O . SER A 1 391 ? -23.882 -22.662 126.125 1.00 76.31 391 SER A O 1
ATOM 3158 N N . ARG A 1 392 ? -22.585 -23.779 127.574 1.00 80.69 392 ARG A N 1
ATOM 3159 C CA . ARG A 1 392 ? -21.668 -24.331 126.570 1.00 80.69 392 ARG A CA 1
ATOM 3160 C C . ARG A 1 392 ? -22.308 -25.434 125.722 1.00 80.69 392 ARG A C 1
ATOM 3162 O O . ARG A 1 392 ? -22.039 -25.488 124.525 1.00 80.69 392 ARG A O 1
ATOM 3169 N N . ILE A 1 393 ? -23.145 -26.283 126.317 1.00 82.75 393 ILE A N 1
ATOM 3170 C CA . ILE A 1 393 ? -23.935 -27.303 125.616 1.00 82.75 393 ILE A CA 1
ATOM 3171 C C . ILE A 1 393 ? -24.907 -26.625 124.647 1.00 82.75 393 ILE A C 1
ATOM 3173 O O . ILE A 1 393 ? -24.871 -26.945 123.468 1.00 82.75 393 ILE A O 1
ATOM 3177 N N . LEU A 1 394 ? -25.647 -25.603 125.084 1.00 83.94 394 LEU A N 1
ATOM 3178 C CA . LEU A 1 394 ? -26.600 -24.851 124.255 1.00 83.94 394 LEU A CA 1
ATOM 3179 C C . LEU A 1 394 ? -25.910 -24.152 123.057 1.00 83.94 394 LEU A C 1
ATOM 3181 O O . LEU A 1 394 ? -26.448 -24.092 121.949 1.00 83.94 394 LEU A O 1
ATOM 3185 N N . VAL A 1 395 ? -24.671 -23.672 123.229 1.00 85.69 395 VAL A N 1
ATOM 3186 C CA . VAL A 1 395 ? -23.844 -23.174 122.109 1.00 85.69 395 VAL A CA 1
ATOM 3187 C C . VAL A 1 395 ? -23.432 -24.305 121.158 1.00 85.69 395 VAL A C 1
ATOM 3189 O O . VAL A 1 395 ? -23.506 -24.127 119.943 1.00 85.69 395 VAL A O 1
ATOM 3192 N N . LEU A 1 396 ? -23.031 -25.472 121.671 1.00 84.06 396 LEU A N 1
ATOM 3193 C CA . LEU A 1 396 ? -22.687 -26.636 120.842 1.00 84.06 396 LEU A CA 1
ATOM 3194 C C . LEU A 1 396 ? -23.906 -27.216 120.107 1.00 84.06 396 LEU A C 1
ATOM 3196 O O . LEU A 1 396 ? -23.766 -27.643 118.965 1.00 84.06 396 LEU A O 1
ATOM 3200 N N . GLU A 1 397 ? -25.089 -27.186 120.718 1.00 84.62 397 GLU A N 1
ATOM 3201 C CA . GLU A 1 397 ? -26.364 -27.578 120.112 1.00 84.62 397 GLU A CA 1
ATOM 3202 C C . GLU A 1 397 ? -26.746 -26.621 118.981 1.00 84.62 397 GLU A C 1
ATOM 3204 O O . GLU A 1 397 ? -26.998 -27.087 117.874 1.00 84.62 397 GLU A O 1
ATOM 3209 N N . ASN A 1 398 ? -26.658 -25.299 119.182 1.00 89.12 398 ASN A N 1
ATOM 3210 C CA . ASN A 1 398 ? -26.834 -24.330 118.091 1.00 89.12 398 ASN A CA 1
ATOM 3211 C C . ASN A 1 398 ? -25.819 -24.537 116.955 1.00 89.12 398 ASN A C 1
ATOM 3213 O O . ASN A 1 398 ? -26.200 -24.545 115.788 1.00 89.12 398 ASN A O 1
ATOM 3217 N N . MET A 1 399 ? -24.537 -24.761 117.269 1.00 91.00 399 MET A N 1
ATOM 3218 C CA . MET A 1 399 ? -23.517 -25.046 116.250 1.00 91.00 399 MET A CA 1
ATOM 3219 C C . MET A 1 399 ? -23.783 -26.362 115.501 1.00 91.00 399 MET A C 1
ATOM 3221 O O . MET A 1 399 ? -23.482 -26.458 114.311 1.00 91.00 399 MET A O 1
ATOM 3225 N N . LEU A 1 400 ? -24.354 -27.369 116.167 1.00 89.00 400 LEU A N 1
ATOM 3226 C CA . LEU A 1 400 ? -24.757 -28.636 115.557 1.00 89.00 400 LEU A CA 1
ATOM 3227 C C . LEU A 1 400 ? -26.025 -28.473 114.705 1.00 89.00 400 LEU A C 1
ATOM 3229 O O . LEU A 1 400 ? -26.097 -29.026 113.607 1.00 89.00 400 LEU A O 1
ATOM 3233 N N . GLU A 1 401 ? -27.006 -27.693 115.157 1.00 90.31 401 GLU A N 1
ATOM 3234 C CA . GLU A 1 401 ? -28.176 -27.323 114.360 1.00 90.31 401 GLU A CA 1
ATOM 3235 C C . GLU A 1 401 ? -27.778 -26.534 113.114 1.00 90.31 401 GLU A C 1
ATOM 3237 O O . GLU A 1 401 ? -28.219 -26.884 112.023 1.00 90.31 401 GLU A O 1
ATOM 3242 N N . ASP A 1 402 ? -26.901 -25.536 113.224 1.00 90.50 402 ASP A N 1
ATOM 3243 C CA . ASP A 1 402 ? -26.426 -24.759 112.076 1.00 90.50 402 ASP A CA 1
ATOM 3244 C C . ASP A 1 402 ? -25.566 -25.594 111.122 1.00 90.50 402 ASP A C 1
ATOM 3246 O O . ASP A 1 402 ? -25.739 -25.496 109.905 1.00 90.50 402 ASP A O 1
ATOM 3250 N N . ALA A 1 403 ? -24.728 -26.502 111.631 1.00 90.00 403 ALA A N 1
ATOM 3251 C CA . ALA A 1 403 ? -24.034 -27.480 110.795 1.00 90.00 403 ALA A CA 1
ATOM 3252 C C . ALA A 1 403 ? -25.020 -28.396 110.042 1.00 90.00 403 ALA A C 1
ATOM 3254 O O . ALA A 1 403 ? -24.835 -28.650 108.850 1.00 90.00 403 ALA A O 1
ATOM 3255 N N . ASN A 1 404 ? -26.099 -28.845 110.692 1.00 90.69 404 ASN A N 1
ATOM 3256 C CA . ASN A 1 404 ? -27.143 -29.657 110.063 1.00 90.69 404 ASN A CA 1
ATOM 3257 C C . ASN A 1 404 ? -28.003 -28.854 109.067 1.00 90.69 404 ASN A C 1
ATOM 3259 O O . ASN A 1 404 ? -28.308 -29.359 107.987 1.00 90.69 404 ASN A O 1
ATOM 3263 N N . ARG A 1 405 ? -28.339 -27.591 109.365 1.00 92.56 405 ARG A N 1
ATOM 3264 C CA . ARG A 1 405 ? -29.036 -26.661 108.454 1.00 92.56 405 ARG A CA 1
ATOM 3265 C C . ARG A 1 405 ? -28.195 -26.382 107.208 1.00 92.56 405 ARG A C 1
ATOM 3267 O O . ARG A 1 405 ? -28.723 -26.409 106.099 1.00 92.56 405 ARG A O 1
ATOM 3274 N N . MET A 1 406 ? -26.889 -26.159 107.371 1.00 88.44 406 MET A N 1
ATOM 3275 C CA . MET A 1 406 ? -25.954 -25.981 106.255 1.00 88.44 406 MET A CA 1
ATOM 3276 C C . MET A 1 406 ? -25.795 -27.268 105.442 1.00 88.44 406 MET A C 1
ATOM 3278 O O . MET A 1 406 ? -25.868 -27.218 104.217 1.00 88.44 406 MET A O 1
ATOM 3282 N N . LYS A 1 407 ? -25.667 -28.430 106.095 1.00 92.88 407 LYS A N 1
ATOM 3283 C CA . LYS A 1 407 ? -25.645 -29.733 105.418 1.00 92.88 407 LYS A CA 1
ATOM 3284 C C . LYS A 1 407 ? -26.910 -29.957 104.578 1.00 92.88 407 LYS A C 1
ATOM 3286 O O . LYS A 1 407 ? -26.792 -30.273 103.399 1.00 92.88 407 LYS A O 1
ATOM 3291 N N . ALA A 1 408 ? -28.097 -29.735 105.145 1.00 92.06 408 ALA A N 1
ATOM 3292 C CA . ALA A 1 408 ? -29.368 -29.906 104.440 1.00 92.06 408 ALA A CA 1
ATOM 3293 C C . ALA A 1 408 ? -29.514 -28.950 103.238 1.00 92.06 408 ALA A C 1
ATOM 3295 O O . ALA A 1 408 ? -30.040 -29.348 102.198 1.00 92.06 408 ALA A O 1
ATOM 3296 N N . ARG A 1 409 ? -28.999 -27.714 103.344 1.00 93.19 409 ARG A N 1
ATOM 3297 C CA . ARG A 1 409 ? -28.887 -26.785 102.204 1.00 93.19 409 ARG A CA 1
ATOM 3298 C C . ARG A 1 409 ? -27.969 -27.348 101.120 1.00 93.19 409 ARG A C 1
ATOM 3300 O O . ARG A 1 409 ? -28.419 -27.498 99.992 1.00 93.19 409 ARG A O 1
ATOM 3307 N N . TYR A 1 410 ? -26.746 -27.762 101.459 1.00 93.12 410 TYR A N 1
ATOM 3308 C CA . TYR A 1 410 ? -25.820 -28.348 100.482 1.00 93.12 410 TYR A CA 1
ATOM 3309 C C . TYR A 1 410 ? -26.356 -29.631 99.827 1.00 93.12 410 TYR A C 1
ATOM 3311 O O . TYR A 1 410 ? -26.143 -29.830 98.635 1.00 93.12 410 TYR A O 1
ATOM 3319 N N . GLU A 1 411 ? -27.080 -30.485 100.557 1.00 92.62 411 GLU A N 1
ATOM 3320 C CA . GLU A 1 411 ? -27.739 -31.672 99.994 1.00 92.62 411 GLU A CA 1
ATOM 3321 C C . GLU A 1 411 ? -28.884 -31.286 99.036 1.00 92.62 411 GLU A C 1
ATOM 3323 O O . GLU A 1 411 ? -29.000 -31.861 97.952 1.00 92.62 411 GLU A O 1
ATOM 3328 N N . SER A 1 412 ? -29.682 -30.267 99.376 1.00 92.88 412 SER A N 1
ATOM 3329 C CA . SER A 1 412 ? -30.711 -29.701 98.490 1.00 92.88 412 SER A CA 1
ATOM 3330 C C . SER A 1 412 ? -30.112 -29.088 97.219 1.00 92.88 412 SER A C 1
ATOM 3332 O O . SER A 1 412 ? -30.558 -29.403 96.113 1.00 92.88 412 SER A O 1
ATOM 3334 N N . ASP A 1 413 ? -29.079 -28.258 97.359 1.00 92.56 413 ASP A N 1
ATOM 3335 C CA . ASP A 1 413 ? -28.416 -27.559 96.255 1.00 92.56 413 ASP A CA 1
ATOM 3336 C C . ASP A 1 413 ? -27.687 -28.546 95.334 1.00 92.56 413 ASP A C 1
ATOM 3338 O O . ASP A 1 413 ? -27.797 -28.451 94.111 1.00 92.56 413 ASP A O 1
ATOM 3342 N N . TYR A 1 414 ? -27.030 -29.567 95.900 1.00 93.81 414 TYR A N 1
ATOM 3343 C CA . TYR A 1 414 ? -26.432 -30.667 95.141 1.00 93.81 414 TYR A CA 1
ATOM 3344 C C . TYR A 1 414 ? -27.486 -31.444 94.343 1.00 93.81 414 TYR A C 1
ATOM 3346 O O . TYR A 1 414 ? -27.287 -31.710 93.158 1.00 93.81 414 TYR A O 1
ATOM 3354 N N . LEU A 1 415 ? -28.633 -31.775 94.949 1.00 94.12 415 LEU A N 1
ATOM 3355 C CA . LEU A 1 415 ? -29.739 -32.426 94.240 1.00 94.12 415 LEU A CA 1
ATOM 3356 C C . LEU A 1 415 ? -30.374 -31.513 93.181 1.00 94.12 415 LEU A C 1
ATOM 3358 O O . LEU A 1 415 ? -30.844 -32.012 92.160 1.00 94.12 415 LEU A O 1
ATOM 3362 N N . SER A 1 416 ? -30.391 -30.195 93.389 1.00 94.06 416 SER A N 1
ATOM 3363 C CA . SER A 1 416 ? -30.850 -29.222 92.392 1.00 94.06 416 SER A CA 1
ATOM 3364 C C . SER A 1 416 ? -29.913 -29.192 91.181 1.00 94.06 416 SER A C 1
ATOM 3366 O O . SER A 1 416 ? -30.338 -29.510 90.070 1.00 94.06 416 SER A O 1
ATOM 3368 N N . ALA A 1 417 ? -28.615 -28.967 91.406 1.00 92.25 417 ALA A N 1
ATOM 3369 C CA . ALA A 1 417 ? -27.587 -28.972 90.366 1.00 92.25 417 ALA A CA 1
ATOM 3370 C C . ALA A 1 417 ? -27.460 -30.338 89.660 1.00 92.25 417 ALA A C 1
ATOM 3372 O O . ALA A 1 417 ? -27.147 -30.405 88.473 1.00 92.25 417 ALA A O 1
ATOM 3373 N N . HIS A 1 418 ? -27.739 -31.449 90.353 1.00 89.44 418 HIS A N 1
ATOM 3374 C CA . HIS A 1 418 ? -27.782 -32.774 89.735 1.00 89.44 418 HIS A CA 1
ATOM 3375 C C . HIS A 1 418 ? -28.993 -32.943 88.801 1.00 89.44 418 HIS A C 1
ATOM 3377 O O . HIS A 1 418 ? -28.840 -33.489 87.709 1.00 89.44 418 HIS A O 1
ATOM 3383 N N . ARG A 1 419 ? -30.179 -32.438 89.178 1.00 92.44 419 ARG A N 1
ATOM 3384 C CA . ARG A 1 419 ? -31.355 -32.403 88.285 1.00 92.44 419 ARG A CA 1
ATOM 3385 C C . ARG A 1 419 ? -31.109 -31.497 87.080 1.00 92.44 419 ARG A C 1
ATOM 3387 O O . ARG A 1 419 ? -31.385 -31.914 85.961 1.00 92.44 419 ARG A O 1
ATOM 3394 N N . GLU A 1 420 ? -30.544 -30.310 87.290 1.00 92.69 420 GLU A N 1
ATOM 3395 C CA . GLU A 1 420 ? -30.161 -29.391 86.212 1.00 92.69 420 GLU A CA 1
ATOM 3396 C C . GLU A 1 420 ? -29.159 -30.049 85.255 1.00 92.69 420 GLU A C 1
ATOM 3398 O O . GLU A 1 420 ? -29.378 -30.058 84.047 1.00 92.69 420 GLU A O 1
ATOM 3403 N N . LYS A 1 421 ? -28.118 -30.710 85.779 1.00 92.69 421 LYS A N 1
ATOM 3404 C CA . LYS A 1 421 ? -27.168 -31.482 84.968 1.00 92.69 421 LYS A CA 1
ATOM 3405 C C . LYS A 1 421 ? -27.850 -32.595 84.165 1.00 92.69 421 LYS A C 1
ATOM 3407 O O . LYS A 1 421 ? -27.465 -32.811 83.021 1.00 92.69 421 LYS A O 1
ATOM 3412 N N . LEU A 1 422 ? -28.832 -33.300 84.730 1.00 90.88 422 LEU A N 1
ATOM 3413 C CA . LEU A 1 422 ? -29.590 -34.331 84.009 1.00 90.88 422 LEU A CA 1
ATOM 3414 C C . LEU A 1 422 ? -30.470 -33.734 82.899 1.00 90.88 422 LEU A C 1
ATOM 3416 O O . LEU A 1 422 ? -30.563 -34.330 81.829 1.00 90.88 422 LEU A O 1
ATOM 3420 N N . VAL A 1 423 ? -31.059 -32.552 83.111 1.00 90.25 423 VAL A N 1
ATOM 3421 C CA . VAL A 1 423 ? -31.785 -31.810 82.064 1.00 90.25 423 VAL A CA 1
ATOM 3422 C C . VAL A 1 423 ? -30.823 -31.349 80.968 1.00 90.25 423 VAL A C 1
ATOM 3424 O O . VAL A 1 423 ? -31.036 -31.678 79.810 1.00 90.25 423 VAL A O 1
ATOM 3427 N N . LEU A 1 424 ? -29.706 -30.704 81.312 1.00 88.31 424 LEU A N 1
ATOM 3428 C CA . LEU A 1 424 ? -28.686 -30.294 80.341 1.00 88.31 424 LEU A CA 1
ATOM 3429 C C . LEU A 1 424 ? -28.080 -31.487 79.585 1.00 88.31 424 LEU A C 1
ATOM 3431 O O . LEU A 1 424 ? -27.763 -31.371 78.403 1.00 88.31 424 LEU A O 1
ATOM 3435 N N . GLN A 1 425 ? -27.931 -32.646 80.234 1.00 88.44 425 GLN A N 1
ATOM 3436 C CA . GLN A 1 425 ? -27.483 -33.868 79.571 1.00 88.44 425 GLN A CA 1
ATOM 3437 C C . GLN A 1 425 ? -28.551 -34.411 78.610 1.00 88.44 425 GLN A C 1
ATOM 3439 O O . GLN A 1 425 ? -28.201 -34.724 77.474 1.00 88.44 425 GLN A O 1
ATOM 3444 N N . ARG A 1 426 ? -29.833 -34.453 79.009 1.00 83.69 426 ARG A N 1
ATOM 3445 C CA . ARG A 1 426 ? -30.956 -34.763 78.106 1.00 83.69 426 ARG A CA 1
ATOM 3446 C C . ARG A 1 426 ? -30.945 -33.829 76.899 1.00 83.69 426 ARG A C 1
ATOM 3448 O O . ARG A 1 426 ? -31.024 -34.308 75.778 1.00 83.69 426 ARG A O 1
ATOM 3455 N N . ASP A 1 427 ? -30.803 -32.526 77.113 1.00 81.06 427 ASP A N 1
ATOM 3456 C CA . ASP A 1 427 ? -30.873 -31.516 76.052 1.00 81.06 427 ASP A CA 1
ATOM 3457 C C . ASP A 1 427 ? -29.687 -31.646 75.084 1.00 81.06 427 ASP A C 1
ATOM 3459 O O . ASP A 1 427 ? -29.854 -31.573 73.867 1.00 81.06 427 ASP A O 1
ATOM 3463 N N . LEU A 1 428 ? -28.488 -31.943 75.599 1.00 81.31 428 LEU A N 1
ATOM 3464 C CA . LEU A 1 428 ? -27.326 -32.287 74.777 1.00 81.31 428 LEU A CA 1
ATOM 3465 C C . LEU A 1 428 ? -27.506 -33.616 74.028 1.00 81.31 428 LEU A C 1
ATOM 3467 O O . LEU A 1 428 ? -27.029 -33.736 72.901 1.00 81.31 428 LEU A O 1
ATOM 3471 N N . GLU A 1 429 ? -28.178 -34.610 74.608 1.00 81.69 429 GLU A N 1
ATOM 3472 C CA . GLU A 1 429 ? -28.527 -35.872 73.941 1.00 81.69 429 GLU A CA 1
ATOM 3473 C C . GLU A 1 429 ? -29.648 -35.685 72.897 1.00 81.69 429 GLU A C 1
ATOM 3475 O O . GLU A 1 429 ? -29.624 -36.335 71.851 1.00 81.69 429 GLU A O 1
ATOM 3480 N N . GLU A 1 430 ? -30.569 -34.743 73.096 1.00 74.75 430 GLU A N 1
ATOM 3481 C CA . GLU A 1 430 ? -31.634 -34.373 72.155 1.00 74.75 430 GLU A CA 1
ATOM 3482 C C . GLU A 1 430 ? -31.081 -33.591 70.950 1.00 74.75 430 GLU A C 1
ATOM 3484 O O . GLU A 1 430 ? -31.400 -33.909 69.802 1.00 74.75 430 GLU A O 1
ATOM 3489 N N . ILE A 1 431 ? -30.157 -32.653 71.196 1.00 72.75 431 ILE A N 1
ATOM 3490 C CA . ILE A 1 431 ? -29.379 -31.955 70.161 1.00 72.75 431 ILE A CA 1
ATOM 3491 C C . ILE A 1 431 ? -28.487 -32.947 69.395 1.00 72.75 431 ILE A C 1
ATOM 3493 O O . ILE A 1 431 ? -28.465 -32.929 68.166 1.00 72.75 431 ILE A O 1
ATOM 3497 N N . ARG A 1 432 ? -27.782 -33.857 70.086 1.00 70.38 432 ARG A N 1
ATOM 3498 C CA . ARG A 1 432 ? -26.926 -34.881 69.446 1.00 70.38 432 ARG A CA 1
ATOM 3499 C C . ARG A 1 432 ? -27.708 -35.945 68.676 1.00 70.38 432 ARG A C 1
ATOM 3501 O O . ARG A 1 432 ? -27.166 -36.501 67.726 1.00 70.38 432 ARG A O 1
ATOM 3508 N N . SER A 1 433 ? -28.946 -36.239 69.073 1.00 69.44 433 SER A N 1
ATOM 3509 C CA . SER A 1 433 ? -29.849 -37.137 68.338 1.00 69.44 433 SER A CA 1
ATOM 3510 C C . SER A 1 433 ? -30.702 -36.423 67.282 1.00 69.44 433 SER A C 1
ATOM 3512 O O . SER A 1 433 ? -31.450 -37.088 66.567 1.00 69.44 433 SER A O 1
ATOM 3514 N N . GLY A 1 434 ? -30.571 -35.097 67.151 1.00 59.94 434 GLY A N 1
ATOM 3515 C CA . GLY A 1 434 ? -31.204 -34.294 66.103 1.00 59.94 434 GLY A CA 1
ATOM 3516 C C . GLY A 1 434 ? -32.726 -34.168 66.213 1.00 59.94 434 GLY A C 1
ATOM 3517 O O . GLY A 1 434 ? -33.364 -33.841 65.219 1.00 59.94 434 GLY A O 1
ATOM 3518 N N . LYS A 1 435 ? -33.323 -34.445 67.380 1.00 58.16 435 LYS A N 1
ATOM 3519 C CA . LYS A 1 435 ? -34.790 -34.523 67.539 1.00 58.16 435 LYS A CA 1
ATOM 3520 C C . LYS A 1 435 ? -35.484 -33.202 67.876 1.00 58.16 435 LYS A C 1
ATOM 3522 O O . LYS A 1 435 ? -36.689 -33.101 67.671 1.00 58.16 435 LYS A O 1
ATOM 3527 N N . SER A 1 436 ? -34.752 -32.209 68.380 1.00 55.44 436 SER A N 1
ATOM 3528 C CA . SER A 1 436 ? -35.322 -30.918 68.801 1.00 55.44 436 SER A CA 1
ATOM 3529 C C . SER A 1 436 ? -35.615 -29.953 67.642 1.00 55.44 436 SER A C 1
ATOM 3531 O O . SER A 1 436 ? -36.379 -29.004 67.813 1.00 55.44 436 SER A O 1
ATOM 3533 N N . LEU A 1 437 ? -35.076 -30.211 66.444 1.00 54.03 437 LEU A N 1
ATOM 3534 C CA . LEU A 1 437 ? -35.646 -29.705 65.193 1.00 54.03 437 LEU A CA 1
ATOM 3535 C C . LEU A 1 437 ? -36.590 -30.775 64.640 1.00 54.03 437 LEU A C 1
ATOM 3537 O O . LEU A 1 437 ? -36.184 -31.919 64.455 1.00 54.03 437 LEU A O 1
ATOM 3541 N N . GLY A 1 438 ? -37.832 -30.379 64.344 1.00 54.56 438 GLY A N 1
ATOM 3542 C CA . GLY A 1 438 ? -38.929 -31.287 63.979 1.00 54.56 438 GLY A CA 1
ATOM 3543 C C . GLY A 1 438 ? -38.722 -32.136 62.719 1.00 54.56 438 GLY A C 1
ATOM 3544 O O . GLY A 1 438 ? -39.502 -33.056 62.506 1.00 54.56 438 GLY A O 1
ATOM 3545 N N . ASP A 1 439 ? -37.674 -31.872 61.932 1.00 59.91 439 ASP A N 1
ATOM 3546 C CA . ASP A 1 439 ? -37.112 -32.858 61.008 1.00 59.91 439 ASP A CA 1
ATOM 3547 C C . ASP A 1 439 ? -35.582 -32.729 60.880 1.00 59.91 439 ASP A C 1
ATOM 3549 O O . ASP A 1 439 ? -35.036 -32.174 59.923 1.00 59.91 439 ASP A O 1
ATOM 3553 N N . GLY A 1 440 ? -34.857 -33.237 61.879 1.00 62.09 440 GLY A N 1
ATOM 3554 C CA . GLY A 1 440 ? -33.394 -33.308 61.839 1.00 62.09 440 GLY A CA 1
ATOM 3555 C C . GLY A 1 440 ? -32.822 -34.235 60.757 1.00 62.09 440 GLY A C 1
ATOM 3556 O O . GLY A 1 440 ? -31.623 -34.156 60.485 1.00 62.09 440 GLY A O 1
ATOM 3557 N N . ALA A 1 441 ? -33.635 -35.094 60.128 1.00 66.44 441 ALA A N 1
ATOM 3558 C CA . ALA A 1 441 ? -33.192 -35.982 59.057 1.00 66.44 441 ALA A CA 1
ATOM 3559 C C . ALA A 1 441 ? -33.268 -35.276 57.697 1.00 66.44 441 ALA A C 1
ATOM 3561 O O . ALA A 1 441 ? -32.241 -35.145 57.026 1.00 66.44 441 ALA A O 1
ATOM 3562 N N . GLU A 1 442 ? -34.433 -34.748 57.318 1.00 70.81 442 GLU A N 1
ATOM 3563 C CA . GLU A 1 442 ? -34.602 -33.985 56.078 1.00 70.81 442 GLU A CA 1
ATOM 3564 C C . GLU A 1 442 ? -33.785 -32.689 56.099 1.00 70.81 442 GLU A C 1
ATOM 3566 O O . GLU A 1 442 ? -33.144 -32.373 55.099 1.00 70.81 442 GLU A O 1
ATOM 3571 N N . ALA A 1 443 ? -33.673 -31.987 57.235 1.00 75.06 443 ALA A N 1
ATOM 3572 C CA . ALA A 1 443 ? -32.800 -30.812 57.334 1.00 75.06 443 ALA A CA 1
ATOM 3573 C C . ALA A 1 443 ? -31.315 -31.161 57.108 1.00 75.06 443 ALA A C 1
ATOM 3575 O O . ALA A 1 443 ? -30.596 -30.423 56.430 1.00 75.06 443 ALA A O 1
ATOM 3576 N N . ALA A 1 444 ? -30.844 -32.303 57.625 1.00 77.69 444 ALA A N 1
ATOM 3577 C CA . ALA A 1 444 ? -29.477 -32.768 57.394 1.00 77.69 444 ALA A CA 1
ATOM 3578 C C . ALA A 1 444 ? -29.256 -33.259 55.952 1.00 77.69 444 ALA A C 1
ATOM 3580 O O . ALA A 1 444 ? -28.165 -33.077 55.409 1.00 77.69 444 ALA A O 1
ATOM 3581 N N . ILE A 1 445 ? -30.272 -33.853 55.317 1.00 80.19 445 ILE A N 1
ATOM 3582 C CA . ILE A 1 445 ? -30.241 -34.247 53.902 1.00 80.19 445 ILE A CA 1
ATOM 3583 C C . ILE A 1 445 ? -30.226 -33.004 53.005 1.00 80.19 445 ILE A C 1
ATOM 3585 O O . ILE A 1 445 ? -29.359 -32.909 52.144 1.00 80.19 445 ILE A O 1
ATOM 3589 N N . ALA A 1 446 ? -31.087 -32.015 53.252 1.00 81.38 446 ALA A N 1
ATOM 3590 C CA . ALA A 1 446 ? -31.142 -30.766 52.494 1.00 81.38 446 ALA A CA 1
ATOM 3591 C C . ALA A 1 446 ? -29.836 -29.960 52.605 1.00 81.38 446 ALA A C 1
ATOM 3593 O O . ALA A 1 446 ? -29.347 -29.440 51.605 1.00 81.38 446 ALA A O 1
ATOM 3594 N N . LEU A 1 447 ? -29.217 -29.902 53.792 1.00 82.44 447 LEU A N 1
ATOM 3595 C CA . LEU A 1 447 ? -27.900 -29.278 53.964 1.00 82.44 447 LEU A CA 1
ATOM 3596 C C . LEU A 1 447 ? -26.781 -30.051 53.248 1.00 82.44 447 LEU A C 1
ATOM 3598 O O . LEU A 1 447 ? -25.883 -29.423 52.694 1.00 82.44 447 LEU A O 1
ATOM 3602 N N . ARG A 1 448 ? -26.830 -31.390 53.214 1.00 86.81 448 ARG A N 1
ATOM 3603 C CA . ARG A 1 448 ? -25.880 -32.216 52.442 1.00 86.81 448 ARG A CA 1
ATOM 3604 C C . ARG A 1 448 ? -26.071 -32.066 50.937 1.00 86.81 448 ARG A C 1
ATOM 3606 O O . ARG A 1 448 ? -25.081 -31.959 50.226 1.00 86.81 448 ARG A O 1
ATOM 3613 N N . GLN A 1 449 ? -27.314 -32.036 50.463 1.00 89.06 449 GLN A N 1
ATOM 3614 C CA . GLN A 1 449 ? -27.629 -31.816 49.056 1.00 89.06 449 GLN A CA 1
ATOM 3615 C C . GLN A 1 449 ? -27.141 -30.433 48.623 1.00 89.06 449 GLN A C 1
ATOM 3617 O O . GLN A 1 449 ? -26.382 -30.342 47.668 1.00 89.06 449 GLN A O 1
ATOM 3622 N N . ARG A 1 450 ? -27.466 -29.382 49.384 1.00 89.75 450 ARG A N 1
ATOM 3623 C CA . ARG A 1 450 ? -27.015 -28.017 49.092 1.00 89.75 450 ARG A CA 1
ATOM 3624 C C . ARG A 1 450 ? -25.495 -27.861 49.169 1.00 89.75 450 ARG A C 1
ATOM 3626 O O . ARG A 1 450 ? -24.926 -27.094 48.403 1.00 89.75 450 ARG A O 1
ATOM 3633 N N . LEU A 1 451 ? -24.829 -28.599 50.062 1.00 92.44 451 LEU A N 1
ATOM 3634 C CA . LEU A 1 451 ? -23.368 -28.664 50.099 1.00 92.44 451 LEU A CA 1
ATOM 3635 C C . LEU A 1 451 ? -22.815 -29.318 48.825 1.00 92.44 451 LEU A C 1
ATOM 3637 O O . LEU A 1 451 ? -21.923 -28.742 48.212 1.00 92.44 451 LEU A O 1
ATOM 3641 N N . ASN A 1 452 ? -23.362 -30.463 48.401 1.00 94.44 452 ASN A N 1
ATOM 3642 C CA . ASN A 1 452 ? -22.995 -31.104 47.136 1.00 94.44 452 ASN A CA 1
ATOM 3643 C C . ASN A 1 452 ? -23.231 -30.170 45.941 1.00 94.44 452 ASN A C 1
ATOM 3645 O O . ASN A 1 452 ? -22.317 -29.994 45.151 1.00 94.44 452 ASN A O 1
ATOM 3649 N N . GLU A 1 453 ? -24.389 -29.510 45.858 1.00 94.00 453 GLU A N 1
ATOM 3650 C CA . GLU A 1 453 ? -24.705 -28.521 44.818 1.00 94.00 453 GLU A CA 1
ATOM 3651 C C . GLU A 1 453 ? -23.645 -27.407 44.776 1.00 94.00 453 GLU A C 1
ATOM 3653 O O . GLU A 1 453 ? -23.076 -27.152 43.719 1.00 94.00 453 GLU A O 1
ATOM 3658 N N . THR A 1 454 ? -23.270 -26.820 45.923 1.00 92.50 454 THR A N 1
ATOM 3659 C CA . THR A 1 454 ? -22.185 -25.818 45.956 1.00 92.50 454 THR A CA 1
ATOM 3660 C C . THR A 1 454 ? -20.798 -26.387 45.647 1.00 92.50 454 THR A C 1
ATOM 3662 O O . THR A 1 454 ? -19.935 -25.645 45.188 1.00 92.50 454 THR A O 1
ATOM 3665 N N . VAL A 1 455 ? -20.552 -27.680 45.884 1.00 95.69 455 VAL A N 1
ATOM 3666 C CA . VAL A 1 455 ? -19.291 -28.342 45.513 1.00 95.69 455 VAL A CA 1
ATOM 3667 C C . VAL A 1 455 ? -19.252 -28.597 44.009 1.00 95.69 455 VAL A C 1
ATOM 3669 O O . VAL A 1 455 ? -18.246 -28.266 43.397 1.00 95.69 455 VAL A O 1
ATOM 3672 N N . ASP A 1 456 ? -20.335 -29.083 43.400 1.00 95.81 456 ASP A N 1
ATOM 3673 C CA . ASP A 1 456 ? -20.463 -29.273 41.950 1.00 95.81 456 ASP A CA 1
ATOM 3674 C C . ASP A 1 456 ? -20.387 -27.926 41.197 1.00 95.81 456 ASP A C 1
ATOM 3676 O O . ASP A 1 456 ? -19.713 -27.818 40.168 1.00 95.81 456 ASP A O 1
ATOM 3680 N N . GLU A 1 457 ? -20.993 -26.861 41.736 1.00 94.44 457 GLU A N 1
ATOM 3681 C CA . GLU A 1 457 ? -20.809 -25.483 41.256 1.00 94.44 457 GLU A CA 1
ATOM 3682 C C . GLU A 1 457 ? -19.330 -25.062 41.304 1.00 94.44 457 GLU A C 1
ATOM 3684 O O . GLU A 1 457 ? -18.791 -24.588 40.306 1.00 94.44 457 GLU A O 1
ATOM 3689 N N . LEU A 1 458 ? -18.636 -25.279 42.425 1.00 93.56 458 LEU A N 1
ATOM 3690 C CA . LEU A 1 458 ? -17.218 -24.926 42.578 1.00 93.56 458 LEU A CA 1
ATOM 3691 C C . LEU A 1 458 ? -16.328 -25.746 41.622 1.00 93.56 458 LEU A C 1
ATOM 3693 O O . LEU A 1 458 ? -15.419 -25.209 40.990 1.00 93.56 458 LEU A O 1
ATOM 3697 N N . ASP A 1 459 ? -16.636 -27.028 41.438 1.00 95.06 459 ASP A N 1
ATOM 3698 C CA . ASP A 1 459 ? -15.917 -27.939 40.549 1.00 95.06 459 ASP A CA 1
ATOM 3699 C C . ASP A 1 459 ? -16.144 -27.618 39.061 1.00 95.06 459 ASP A C 1
ATOM 3701 O O . ASP A 1 459 ? -15.236 -27.793 38.245 1.00 95.06 459 ASP A O 1
ATOM 3705 N N . THR A 1 460 ? -17.334 -27.140 38.679 1.00 95.62 460 THR A N 1
ATOM 3706 C CA . THR A 1 460 ? -17.583 -26.606 37.326 1.00 95.62 460 THR A CA 1
ATOM 3707 C C . THR A 1 460 ? -16.906 -25.251 37.121 1.00 95.62 460 THR A C 1
ATOM 3709 O O . THR A 1 460 ? -16.330 -25.028 36.055 1.00 95.62 460 THR A O 1
ATOM 3712 N N . LEU A 1 461 ? -16.869 -24.390 38.145 1.00 93.69 461 LEU A N 1
ATOM 3713 C CA . LEU A 1 461 ? -16.145 -23.117 38.106 1.00 93.69 461 LEU A CA 1
ATOM 3714 C C . LEU A 1 461 ? -14.630 -23.326 37.944 1.00 93.69 461 LEU A C 1
ATOM 3716 O O . LEU A 1 461 ? -14.003 -22.642 37.139 1.00 93.69 461 LEU A O 1
ATOM 3720 N N . HIS A 1 462 ? -14.044 -24.302 38.649 1.00 95.38 462 HIS A N 1
ATOM 3721 C CA . HIS A 1 462 ? -12.641 -24.690 38.478 1.00 95.38 462 HIS A CA 1
ATOM 3722 C C . HIS A 1 462 ? -12.353 -25.211 37.065 1.00 95.38 462 HIS A C 1
ATOM 3724 O O . HIS A 1 462 ? -11.380 -24.774 36.453 1.00 95.38 462 HIS A O 1
ATOM 3730 N N . LYS A 1 463 ? -13.202 -26.092 36.516 1.00 95.81 463 LYS A N 1
ATOM 3731 C CA . LYS A 1 463 ? -13.048 -26.602 35.139 1.00 95.81 463 LYS A CA 1
ATOM 3732 C C . LYS A 1 463 ? -13.073 -25.449 34.132 1.00 95.81 463 LYS A C 1
ATOM 3734 O O . LYS A 1 463 ? -12.097 -25.264 33.405 1.00 95.81 463 LYS A O 1
ATOM 3739 N N . ALA A 1 464 ? -14.095 -24.593 34.195 1.00 94.50 464 ALA A N 1
ATOM 3740 C CA . ALA A 1 464 ? -14.202 -23.399 33.357 1.00 94.50 464 ALA A CA 1
ATOM 3741 C C . ALA A 1 464 ? -13.009 -22.436 33.527 1.00 94.50 464 ALA A C 1
ATOM 3743 O O . ALA A 1 464 ? -12.533 -21.869 32.543 1.00 94.50 464 ALA A O 1
ATOM 3744 N N . HIS A 1 465 ? -12.475 -22.276 34.744 1.00 94.06 465 HIS A N 1
ATOM 3745 C CA . HIS A 1 465 ? -11.276 -21.470 34.979 1.00 94.06 465 HIS A CA 1
ATOM 3746 C C . HIS A 1 465 ? -10.041 -22.072 34.295 1.00 94.06 465 HIS A C 1
ATOM 3748 O O . HIS A 1 465 ? -9.327 -21.334 33.618 1.00 94.06 465 HIS A O 1
ATOM 3754 N N . THR A 1 466 ? -9.808 -23.385 34.411 1.00 94.44 466 THR A N 1
ATOM 3755 C CA . THR A 1 466 ? -8.677 -24.049 33.737 1.00 94.44 466 THR A CA 1
ATOM 3756 C C . THR A 1 466 ? -8.811 -24.033 32.212 1.00 94.44 466 THR A C 1
ATOM 3758 O O . THR A 1 466 ? -7.820 -23.838 31.512 1.00 94.44 466 THR A O 1
ATOM 3761 N N . GLU A 1 467 ? -10.030 -24.148 31.678 1.00 95.25 467 GLU A N 1
ATOM 3762 C CA . GLU A 1 467 ? -10.294 -24.011 30.241 1.00 95.25 467 GLU A CA 1
ATOM 3763 C C . GLU A 1 467 ? -10.004 -22.588 29.743 1.00 95.25 467 GLU A C 1
ATOM 3765 O O . GLU A 1 467 ? -9.351 -22.422 28.713 1.00 95.25 467 GLU A O 1
ATOM 3770 N N . LEU A 1 468 ? -10.421 -21.557 30.488 1.00 93.19 468 LEU A N 1
ATOM 3771 C CA . LEU A 1 468 ? -10.106 -20.156 30.184 1.00 93.19 468 LEU A CA 1
ATOM 3772 C C . LEU A 1 468 ? -8.609 -19.845 30.319 1.00 93.19 468 LEU A C 1
ATOM 3774 O O . LEU A 1 468 ? -8.077 -19.067 29.529 1.00 93.19 468 LEU A O 1
ATOM 3778 N N . GLU A 1 469 ? -7.917 -20.450 31.285 1.00 95.38 469 GLU A N 1
ATOM 3779 C CA . GLU A 1 469 ? -6.474 -20.279 31.475 1.00 95.38 469 GLU A CA 1
ATOM 3780 C C . GLU A 1 469 ? -5.683 -20.894 30.311 1.00 95.38 469 GLU A C 1
ATOM 3782 O O . GLU A 1 469 ? -4.815 -20.227 29.743 1.00 95.38 469 GLU A O 1
ATOM 3787 N N . VAL A 1 470 ? -6.054 -22.100 29.864 1.00 96.69 470 VAL A N 1
ATOM 3788 C CA . VAL A 1 470 ? -5.494 -22.725 28.652 1.00 96.69 470 VAL A CA 1
ATOM 3789 C C . VAL A 1 470 ? -5.805 -21.893 27.404 1.00 96.69 470 VAL A C 1
ATOM 3791 O O . VAL A 1 470 ? -4.895 -21.643 26.616 1.00 96.69 470 VAL A O 1
ATOM 3794 N N . GLN A 1 471 ? -7.041 -21.405 27.234 1.00 94.69 471 GLN A N 1
ATOM 3795 C CA . GLN A 1 471 ? -7.412 -20.536 26.105 1.00 94.69 471 GLN A CA 1
ATOM 3796 C C . GLN A 1 471 ? -6.609 -19.227 26.089 1.00 94.69 471 GLN A C 1
ATOM 3798 O O . GLN A 1 471 ? -6.155 -18.789 25.029 1.00 94.69 471 GLN A O 1
ATOM 3803 N N . HIS A 1 472 ? -6.394 -18.609 27.253 1.00 94.62 472 HIS A N 1
ATOM 3804 C CA . HIS A 1 472 ? -5.565 -17.415 27.386 1.00 94.62 472 HIS A CA 1
ATOM 3805 C C . HIS A 1 472 ? -4.089 -17.716 27.078 1.00 94.62 472 HIS A C 1
ATOM 3807 O O . HIS A 1 472 ? -3.429 -16.932 26.394 1.00 94.62 472 HIS A O 1
ATOM 3813 N N . GLU A 1 473 ? -3.562 -18.863 27.515 1.00 94.94 473 GLU A N 1
ATOM 3814 C CA . GLU A 1 473 ? -2.188 -19.263 27.205 1.00 94.94 473 GLU A CA 1
ATOM 3815 C C . GLU A 1 473 ? -1.996 -19.560 25.705 1.00 94.94 473 GLU A C 1
ATOM 3817 O O . GLU A 1 473 ? -0.983 -19.152 25.129 1.00 94.94 473 GLU A O 1
ATOM 3822 N N . THR A 1 474 ? -2.968 -20.193 25.033 1.00 94.88 474 THR A N 1
ATOM 3823 C CA . THR A 1 474 ? -2.928 -20.399 23.573 1.00 94.88 474 THR A CA 1
ATOM 3824 C C . THR A 1 474 ? -3.043 -19.084 22.809 1.00 94.88 474 THR A C 1
ATOM 3826 O O . THR A 1 474 ? -2.213 -18.831 21.939 1.00 94.88 474 THR A O 1
ATOM 3829 N N . GLN A 1 475 ? -3.969 -18.193 23.182 1.00 93.31 475 GLN A N 1
ATOM 3830 C CA . GLN A 1 475 ? -4.082 -16.863 22.565 1.00 93.31 475 GLN A CA 1
ATOM 3831 C C . GLN A 1 475 ? -2.814 -16.024 22.780 1.00 93.31 475 GLN A C 1
ATOM 3833 O O . GLN A 1 475 ? -2.378 -15.318 21.875 1.00 93.31 475 GLN A O 1
ATOM 3838 N N . SER A 1 476 ? -2.170 -16.126 23.946 1.00 95.62 476 SER A N 1
ATOM 3839 C CA . SER A 1 476 ? -0.888 -15.468 24.229 1.00 95.62 476 SER A CA 1
ATOM 3840 C C . SER A 1 476 ? 0.244 -15.995 23.333 1.00 95.62 476 SER A C 1
ATOM 3842 O O . SER A 1 476 ? 1.042 -15.210 22.808 1.00 95.62 476 SER A O 1
ATOM 3844 N N . LYS A 1 477 ? 0.286 -17.312 23.082 1.00 94.69 477 LYS A N 1
ATOM 3845 C CA . LYS A 1 477 ? 1.233 -17.951 22.150 1.00 94.69 477 LYS A CA 1
ATOM 3846 C C . LYS A 1 477 ? 0.976 -17.519 20.702 1.00 94.69 477 LYS A C 1
ATOM 3848 O O . LYS A 1 477 ? 1.907 -17.056 20.048 1.00 94.69 477 LYS A O 1
ATOM 3853 N N . GLU A 1 478 ? -0.268 -17.570 20.231 1.00 93.12 478 GLU A N 1
ATOM 3854 C CA . GLU A 1 478 ? -0.673 -17.100 18.894 1.00 93.12 478 GLU A CA 1
ATOM 3855 C C . GLU A 1 478 ? -0.344 -15.616 18.680 1.00 93.12 478 GLU A C 1
ATOM 3857 O O . GLU A 1 478 ? 0.253 -15.246 17.672 1.00 93.12 478 GLU A O 1
ATOM 3862 N N . LEU A 1 479 ? -0.652 -14.762 19.658 1.00 92.00 479 LEU A N 1
ATOM 3863 C CA . LEU A 1 479 ? -0.355 -13.328 19.628 1.00 92.00 479 LEU A CA 1
ATOM 3864 C C . LEU A 1 479 ? 1.160 -13.056 19.651 1.00 92.00 479 LEU A C 1
ATOM 3866 O O . LEU A 1 479 ? 1.621 -12.070 19.074 1.00 92.00 479 LEU A O 1
ATOM 3870 N N . THR A 1 480 ? 1.949 -13.930 20.279 1.00 92.81 480 THR A N 1
ATOM 3871 C CA . THR A 1 480 ? 3.419 -13.869 20.252 1.00 92.81 480 THR A CA 1
ATOM 3872 C C . THR A 1 480 ? 3.978 -14.278 18.888 1.00 92.81 480 THR A C 1
ATOM 3874 O O . THR A 1 480 ? 4.865 -13.591 18.385 1.00 92.81 480 THR A O 1
ATOM 3877 N N . ILE A 1 481 ? 3.419 -15.313 18.252 1.00 92.88 481 ILE A N 1
ATOM 3878 C CA . ILE A 1 481 ? 3.776 -15.733 16.885 1.00 92.88 481 ILE A CA 1
ATOM 3879 C C . ILE A 1 481 ? 3.406 -14.633 15.878 1.00 92.88 481 ILE A C 1
ATOM 3881 O O . ILE A 1 481 ? 4.258 -14.153 15.138 1.00 92.88 481 ILE A O 1
ATOM 3885 N N . ALA A 1 482 ? 2.182 -14.103 15.935 1.00 87.88 482 ALA A N 1
ATOM 3886 C CA . ALA A 1 482 ? 1.758 -12.991 15.083 1.00 87.88 482 ALA A CA 1
ATOM 3887 C C . ALA A 1 482 ? 2.637 -11.732 15.258 1.00 87.88 482 ALA A C 1
ATOM 3889 O O . ALA A 1 482 ? 2.855 -10.988 14.301 1.00 87.88 482 ALA A O 1
ATOM 3890 N N . LYS A 1 483 ? 3.187 -11.497 16.460 1.00 89.44 483 LYS A N 1
ATOM 3891 C CA . LYS A 1 483 ? 4.191 -10.446 16.702 1.00 89.44 483 LYS A CA 1
ATOM 3892 C C . LYS A 1 483 ? 5.551 -10.767 16.081 1.00 89.44 483 LYS A C 1
ATOM 3894 O O . LYS A 1 483 ? 6.158 -9.847 15.535 1.00 89.44 483 LYS A O 1
ATOM 3899 N N . SER A 1 484 ? 6.048 -12.006 16.161 1.00 86.06 484 SER A N 1
ATOM 3900 C CA . SER A 1 484 ? 7.311 -12.371 15.502 1.00 86.06 484 SER A CA 1
ATOM 3901 C C . SER A 1 484 ? 7.192 -12.292 13.985 1.00 86.06 484 SER A C 1
ATOM 3903 O O . SER A 1 484 ? 8.081 -11.733 13.349 1.00 86.06 484 SER A O 1
ATOM 3905 N N . ASP A 1 485 ? 6.074 -12.748 13.426 1.00 87.62 485 ASP A N 1
ATOM 3906 C CA . ASP A 1 485 ? 5.827 -12.779 11.985 1.00 87.62 485 ASP A CA 1
ATOM 3907 C C . ASP A 1 485 ? 5.675 -11.358 11.427 1.00 87.62 485 ASP A C 1
ATOM 3909 O O . ASP A 1 485 ? 6.312 -11.007 10.436 1.00 87.62 485 ASP A O 1
ATOM 3913 N N . LEU A 1 486 ? 4.927 -10.487 12.117 1.00 84.62 486 LEU A N 1
ATOM 3914 C CA . LEU A 1 486 ? 4.849 -9.062 11.783 1.00 84.62 486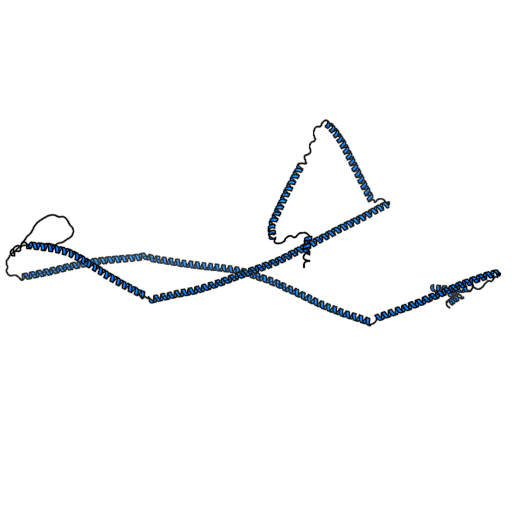 LEU A CA 1
ATOM 3915 C C . LEU A 1 486 ? 6.225 -8.380 11.861 1.00 84.62 486 LEU A C 1
ATOM 3917 O O . LEU A 1 486 ? 6.551 -7.546 11.019 1.00 84.62 486 LEU A O 1
ATOM 3921 N N . ASN A 1 487 ? 7.047 -8.728 12.854 1.00 86.12 487 ASN A N 1
ATOM 3922 C CA . ASN A 1 487 ? 8.393 -8.176 12.991 1.00 86.12 487 ASN A CA 1
ATOM 3923 C C . ASN A 1 487 ? 9.356 -8.700 11.907 1.00 86.12 487 ASN A C 1
ATOM 3925 O O . ASN A 1 487 ? 10.247 -7.963 11.487 1.00 86.12 487 ASN A O 1
ATOM 3929 N N . LEU A 1 488 ? 9.152 -9.930 11.423 1.00 83.69 488 LEU A N 1
ATOM 3930 C CA . LEU A 1 488 ? 9.876 -10.499 10.287 1.00 83.69 488 LEU A CA 1
ATOM 3931 C C . LEU A 1 488 ? 9.477 -9.794 8.984 1.00 83.69 488 LEU A C 1
ATOM 3933 O O . LEU A 1 488 ? 10.340 -9.246 8.311 1.00 83.69 488 LEU A O 1
ATOM 3937 N N . VAL A 1 489 ? 8.176 -9.665 8.705 1.00 84.81 489 VAL A N 1
ATOM 3938 C CA . VAL A 1 489 ? 7.651 -8.949 7.527 1.00 84.81 489 VAL A CA 1
ATOM 3939 C C . VAL A 1 489 ? 8.091 -7.481 7.507 1.00 84.81 489 VAL A C 1
ATOM 3941 O O . VAL A 1 489 ? 8.457 -6.964 6.454 1.00 84.81 489 VAL A O 1
ATOM 3944 N N . ASN A 1 490 ? 8.114 -6.800 8.658 1.00 82.00 490 ASN A N 1
ATOM 3945 C CA . ASN A 1 490 ? 8.647 -5.437 8.756 1.00 82.00 490 ASN A CA 1
ATOM 3946 C C . ASN A 1 490 ? 10.152 -5.377 8.445 1.00 82.00 490 ASN A C 1
ATOM 3948 O O . ASN A 1 490 ? 10.613 -4.394 7.865 1.00 82.00 490 ASN A O 1
ATOM 3952 N N . LYS A 1 491 ? 10.921 -6.410 8.813 1.00 85.12 491 LYS A N 1
ATOM 3953 C CA . LYS A 1 491 ? 12.340 -6.506 8.465 1.00 85.12 491 LYS A CA 1
ATOM 3954 C C . LYS A 1 491 ? 12.526 -6.781 6.972 1.00 85.12 491 LYS A C 1
ATOM 3956 O O . LYS A 1 491 ? 13.279 -6.057 6.335 1.00 85.12 491 LYS A O 1
ATOM 3961 N N . ASP A 1 492 ? 11.794 -7.733 6.403 1.00 83.88 492 ASP A N 1
ATOM 3962 C CA . ASP A 1 492 ? 11.854 -8.048 4.972 1.00 83.88 492 ASP A CA 1
ATOM 3963 C C . ASP A 1 492 ? 11.473 -6.820 4.121 1.00 83.88 492 ASP A C 1
ATOM 3965 O O . ASP A 1 492 ? 12.118 -6.528 3.118 1.00 83.88 492 ASP A O 1
ATOM 3969 N N . GLN A 1 493 ? 10.487 -6.024 4.557 1.00 87.00 493 GLN A N 1
ATOM 3970 C CA . GLN A 1 493 ? 10.160 -4.735 3.934 1.00 87.00 493 GLN A CA 1
ATOM 3971 C C . GLN A 1 493 ? 11.301 -3.711 4.040 1.00 87.00 493 GLN A C 1
ATOM 3973 O O . GLN A 1 493 ? 11.540 -2.975 3.084 1.00 87.00 493 GLN A O 1
ATOM 3978 N N . LEU A 1 494 ? 12.016 -3.648 5.169 1.00 86.38 494 LEU A N 1
ATOM 3979 C CA . LEU A 1 494 ? 13.185 -2.775 5.328 1.00 86.38 494 LEU A CA 1
ATOM 3980 C C . LEU A 1 494 ? 14.369 -3.229 4.462 1.00 86.38 494 LEU A C 1
ATOM 3982 O O . LEU A 1 494 ? 15.030 -2.373 3.877 1.00 86.38 494 LEU A O 1
ATOM 3986 N N . ASP A 1 495 ? 14.592 -4.537 4.328 1.00 88.75 495 ASP A N 1
ATOM 3987 C CA . ASP A 1 495 ? 15.663 -5.119 3.512 1.00 88.75 495 ASP A CA 1
ATOM 3988 C C . ASP A 1 495 ? 15.347 -5.017 1.996 1.00 88.75 495 ASP A C 1
ATOM 3990 O O . ASP A 1 495 ? 16.234 -4.772 1.178 1.00 88.75 495 ASP A O 1
ATOM 3994 N N . ILE A 1 496 ? 14.067 -5.066 1.600 1.00 89.12 496 ILE A N 1
ATOM 3995 C CA . ILE A 1 496 ? 13.620 -4.695 0.243 1.00 89.12 496 ILE A CA 1
ATOM 3996 C C . ILE A 1 496 ? 13.812 -3.188 -0.001 1.00 89.12 496 ILE A C 1
ATOM 3998 O O . ILE A 1 496 ? 14.263 -2.784 -1.074 1.00 89.12 496 ILE A O 1
ATOM 4002 N N . LEU A 1 497 ? 13.499 -2.335 0.981 1.00 86.31 497 LEU A N 1
ATOM 4003 C CA . LEU A 1 497 ? 13.674 -0.883 0.866 1.00 86.31 497 LEU A CA 1
ATOM 4004 C C . LEU A 1 497 ? 15.146 -0.445 0.874 1.00 86.31 497 LEU A C 1
ATOM 4006 O O . LEU A 1 497 ? 15.446 0.595 0.288 1.00 86.31 497 LEU A O 1
ATOM 4010 N N . SER A 1 498 ? 16.059 -1.186 1.508 1.00 88.94 498 SER A N 1
ATOM 4011 C CA . SER A 1 498 ? 17.501 -0.935 1.411 1.00 88.94 498 SER A CA 1
ATOM 4012 C C . SER A 1 498 ? 18.031 -1.367 0.044 1.00 88.94 498 SER A C 1
ATOM 4014 O O . SER A 1 498 ? 18.608 -0.533 -0.649 1.00 88.94 498 SER A O 1
ATOM 4016 N N . SER A 1 499 ? 17.713 -2.582 -0.415 1.00 91.81 499 SER A N 1
ATOM 4017 C CA . SER A 1 499 ? 18.092 -3.072 -1.748 1.00 91.81 499 SER A CA 1
ATOM 4018 C C . SER A 1 499 ? 17.577 -2.166 -2.879 1.00 91.81 499 SER A C 1
ATOM 4020 O O . SER A 1 499 ? 18.330 -1.811 -3.788 1.00 91.81 499 SER A O 1
ATOM 4022 N N . LEU A 1 500 ? 16.330 -1.686 -2.793 1.00 89.12 500 LEU A N 1
ATOM 4023 C CA . LEU A 1 500 ? 15.778 -0.732 -3.761 1.00 89.12 500 LEU A CA 1
ATOM 4024 C C . LEU A 1 500 ? 16.476 0.639 -3.700 1.00 89.12 500 LEU A C 1
ATOM 4026 O O . LEU A 1 500 ? 16.651 1.285 -4.730 1.00 89.12 500 LEU A O 1
ATOM 4030 N N . ARG A 1 501 ? 16.903 1.099 -2.514 1.00 91.69 501 ARG A N 1
ATOM 4031 C CA . ARG A 1 501 ? 17.700 2.333 -2.376 1.00 91.69 501 ARG A CA 1
ATOM 4032 C C . ARG A 1 501 ? 19.106 2.180 -2.944 1.00 91.69 501 ARG A C 1
ATOM 4034 O O . ARG A 1 501 ? 19.615 3.151 -3.494 1.00 91.69 501 ARG A O 1
ATOM 4041 N N . GLU A 1 502 ? 19.716 1.008 -2.808 1.00 92.31 502 GLU A N 1
ATOM 4042 C CA . GLU A 1 502 ? 21.022 0.696 -3.387 1.00 92.31 502 GLU A CA 1
ATOM 4043 C C . GLU A 1 502 ? 20.929 0.677 -4.916 1.00 92.31 502 GLU A C 1
ATOM 4045 O O . GLU A 1 502 ? 21.608 1.478 -5.553 1.00 92.31 502 GLU A O 1
ATOM 4050 N N . SER A 1 503 ? 19.989 -0.082 -5.492 1.00 93.12 503 SER A N 1
ATOM 4051 C CA . SER A 1 503 ? 19.721 -0.105 -6.941 1.00 93.12 503 SER A CA 1
ATOM 4052 C C . SER A 1 503 ? 19.429 1.290 -7.516 1.00 93.12 503 SER A C 1
ATOM 4054 O O . SER A 1 503 ? 20.078 1.705 -8.472 1.00 93.12 503 SER A O 1
ATOM 4056 N N . VAL A 1 504 ? 18.541 2.079 -6.895 1.00 92.50 504 VAL A N 1
ATOM 4057 C CA . VAL A 1 504 ? 18.252 3.457 -7.348 1.00 92.50 504 VAL A CA 1
ATOM 4058 C C . VAL A 1 504 ? 19.471 4.383 -7.205 1.00 92.50 504 VAL A C 1
ATOM 4060 O O . VAL A 1 504 ? 19.602 5.359 -7.946 1.00 92.50 504 VAL A O 1
ATOM 4063 N N . ASN A 1 505 ? 20.385 4.107 -6.271 1.00 94.00 505 ASN A N 1
ATOM 4064 C CA . ASN A 1 505 ? 21.625 4.867 -6.125 1.00 94.00 505 ASN A CA 1
ATOM 4065 C C . ASN A 1 505 ? 22.705 4.437 -7.138 1.00 94.00 505 ASN A C 1
ATOM 4067 O O . ASN A 1 505 ? 23.467 5.294 -7.586 1.00 94.00 505 ASN A O 1
ATOM 4071 N N . GLU A 1 506 ? 22.741 3.166 -7.546 1.00 94.50 506 GLU A N 1
ATOM 4072 C CA . GLU A 1 506 ? 23.553 2.675 -8.668 1.00 94.50 506 GLU A CA 1
ATOM 4073 C C . GLU A 1 506 ? 23.064 3.254 -10.004 1.00 94.50 506 GLU A C 1
ATOM 4075 O O . GLU A 1 506 ? 23.862 3.853 -10.727 1.00 94.50 506 GLU A O 1
ATOM 4080 N N . ASP A 1 507 ? 21.756 3.204 -10.284 1.00 93.00 507 ASP A N 1
ATOM 4081 C CA . ASP A 1 507 ? 21.144 3.830 -11.467 1.00 93.00 507 ASP A CA 1
ATOM 4082 C C . ASP A 1 507 ? 21.449 5.332 -11.521 1.00 93.00 507 ASP A C 1
ATOM 4084 O O . ASP A 1 507 ? 21.870 5.869 -12.548 1.00 93.00 507 ASP A O 1
ATOM 4088 N N . LYS A 1 508 ? 21.305 6.029 -10.387 1.00 94.50 508 LYS A N 1
ATOM 4089 C CA . LYS A 1 508 ? 21.658 7.447 -10.260 1.00 94.50 508 LYS A CA 1
ATOM 4090 C C . LYS A 1 508 ? 23.147 7.699 -10.516 1.00 94.50 508 LYS A C 1
ATOM 4092 O O . LYS A 1 508 ? 23.482 8.714 -11.125 1.00 94.50 508 LYS A O 1
ATOM 4097 N N . ALA A 1 509 ? 24.039 6.818 -10.062 1.00 93.88 509 ALA A N 1
ATOM 4098 C CA . ALA A 1 509 ? 25.471 6.934 -10.326 1.00 93.88 509 ALA A CA 1
ATOM 4099 C C . ALA A 1 509 ? 25.791 6.712 -11.816 1.00 93.88 509 ALA A C 1
ATOM 4101 O O . ALA A 1 509 ? 26.562 7.484 -12.384 1.00 93.88 509 ALA A O 1
ATOM 4102 N N . GLY A 1 510 ? 25.153 5.733 -12.466 1.00 93.81 510 GLY A N 1
ATOM 4103 C CA . GLY A 1 510 ? 25.257 5.509 -13.912 1.00 93.81 510 GLY A CA 1
ATOM 4104 C C . GLY A 1 510 ? 24.734 6.689 -14.737 1.00 93.81 510 GLY A C 1
ATOM 4105 O O . GLY A 1 510 ? 25.406 7.167 -15.648 1.00 93.81 510 GLY A O 1
ATOM 4106 N N . LEU A 1 511 ? 23.573 7.238 -14.373 1.00 93.69 511 LEU A N 1
ATOM 4107 C CA . LEU A 1 511 ? 23.033 8.446 -15.005 1.00 93.69 511 LEU A CA 1
ATOM 4108 C C . LEU A 1 511 ? 23.947 9.661 -14.799 1.00 93.69 511 LEU A C 1
ATOM 4110 O O . LEU A 1 511 ? 24.116 10.451 -15.725 1.00 93.69 511 LEU A O 1
ATOM 4114 N N . GLN A 1 512 ? 24.576 9.807 -13.627 1.00 94.81 512 GLN A N 1
ATOM 4115 C CA . GLN A 1 512 ? 25.550 10.875 -13.390 1.00 94.81 512 GLN A CA 1
ATOM 4116 C C . GLN A 1 512 ? 26.794 10.718 -14.278 1.00 94.81 512 GLN A C 1
ATOM 4118 O O . GLN A 1 512 ? 27.235 11.706 -14.863 1.00 94.81 512 GLN A O 1
ATOM 4123 N N . THR A 1 513 ? 27.336 9.504 -14.445 1.00 95.50 513 THR A N 1
ATOM 4124 C CA . THR A 1 513 ? 28.510 9.295 -15.312 1.00 95.50 513 THR A CA 1
ATOM 4125 C C . THR A 1 513 ? 28.195 9.508 -16.793 1.00 95.50 513 THR A C 1
ATOM 4127 O O . THR A 1 513 ? 29.035 10.068 -17.500 1.00 95.50 513 THR A O 1
ATOM 4130 N N . GLU A 1 514 ? 26.991 9.166 -17.270 1.00 94.50 514 GLU A N 1
ATOM 4131 C CA . GLU A 1 514 ? 26.575 9.502 -18.641 1.00 94.50 514 GLU A CA 1
ATOM 4132 C C . GLU A 1 514 ? 26.318 11.011 -18.805 1.00 94.50 514 GLU A C 1
ATOM 4134 O O . GLU A 1 514 ? 26.717 11.591 -19.812 1.00 94.50 514 GLU A O 1
ATOM 4139 N N . ILE A 1 515 ? 25.750 11.694 -17.802 1.00 94.50 515 ILE A N 1
ATOM 4140 C CA . ILE A 1 515 ? 25.625 13.164 -17.792 1.00 94.50 515 ILE A CA 1
ATOM 4141 C C . ILE A 1 515 ? 27.003 13.837 -17.873 1.00 94.50 515 ILE A C 1
ATOM 4143 O O . ILE A 1 515 ? 27.178 14.778 -18.650 1.00 94.50 515 ILE A O 1
ATOM 4147 N N . ASP A 1 516 ? 27.988 13.367 -17.108 1.00 95.31 516 ASP A N 1
ATOM 4148 C CA . ASP A 1 516 ? 29.340 13.935 -17.100 1.00 95.31 516 ASP A CA 1
ATOM 4149 C C . ASP A 1 516 ? 30.072 13.655 -18.427 1.00 95.31 516 ASP A C 1
ATOM 4151 O O . ASP A 1 516 ? 30.690 14.554 -19.005 1.00 95.31 516 ASP A O 1
ATOM 4155 N N . ARG A 1 517 ? 29.907 12.451 -18.989 1.00 97.00 517 ARG A N 1
ATOM 4156 C CA . ARG A 1 517 ? 30.383 12.072 -20.330 1.00 97.00 517 ARG A CA 1
ATOM 4157 C C . ARG A 1 517 ? 29.763 12.930 -21.436 1.00 97.00 517 ARG A C 1
ATOM 4159 O O . ARG A 1 517 ? 30.488 13.410 -22.309 1.00 97.00 517 ARG A O 1
ATOM 4166 N N . LEU A 1 518 ? 28.450 13.155 -21.403 1.00 94.38 518 LEU A N 1
ATOM 4167 C CA . LEU A 1 518 ? 27.749 14.028 -22.348 1.00 94.38 518 LEU A CA 1
ATOM 4168 C C . LEU A 1 518 ? 28.205 15.483 -22.197 1.00 94.38 518 LEU A C 1
ATOM 4170 O O . LEU A 1 518 ? 28.410 16.162 -23.202 1.00 94.38 518 LEU A O 1
ATOM 4174 N N . GLN A 1 519 ? 28.438 15.965 -20.971 1.00 96.00 519 GLN A N 1
ATOM 4175 C CA . GLN A 1 519 ? 29.035 17.284 -20.743 1.00 96.00 519 GLN A CA 1
ATOM 4176 C C . GLN A 1 519 ? 30.439 17.395 -21.348 1.00 96.00 519 GLN A C 1
ATOM 4178 O O . GLN A 1 519 ? 30.747 18.430 -21.939 1.00 96.00 519 GLN A O 1
ATOM 4183 N N . ASP A 1 520 ? 31.284 16.370 -21.225 1.00 96.19 520 ASP A N 1
ATOM 4184 C CA . ASP A 1 520 ? 32.629 16.366 -21.812 1.00 96.19 520 ASP A CA 1
ATOM 4185 C C . ASP A 1 520 ? 32.599 16.309 -23.344 1.00 96.19 520 ASP A C 1
ATOM 4187 O O . ASP A 1 520 ? 33.308 17.085 -23.985 1.00 96.19 520 ASP A O 1
ATOM 4191 N N . GLN A 1 521 ? 31.701 15.526 -23.951 1.00 96.19 521 GLN A N 1
ATOM 4192 C CA . GLN A 1 521 ? 31.452 15.588 -25.400 1.00 96.19 521 GLN A CA 1
ATOM 4193 C C . GLN A 1 521 ? 30.979 16.984 -25.841 1.00 96.19 521 GLN A C 1
ATOM 4195 O O . GLN A 1 521 ? 31.428 17.508 -26.860 1.00 96.19 521 GLN A O 1
ATOM 4200 N N . LEU A 1 522 ? 30.111 17.634 -25.059 1.00 94.19 522 LEU A N 1
ATOM 4201 C CA . LEU A 1 522 ? 29.614 18.983 -25.345 1.00 94.19 522 LEU A CA 1
ATOM 4202 C C . LEU A 1 522 ? 30.732 20.039 -25.199 1.00 94.19 522 LEU A C 1
ATOM 4204 O O . LEU A 1 522 ? 30.785 20.987 -25.987 1.00 94.19 522 LEU A O 1
ATOM 4208 N N . LYS A 1 523 ? 31.664 19.871 -24.248 1.00 95.88 523 LYS A N 1
ATOM 4209 C CA . LYS A 1 523 ? 32.900 20.677 -24.148 1.00 95.88 523 LYS A CA 1
ATOM 4210 C C . LYS A 1 523 ? 33.796 20.451 -25.368 1.00 95.88 523 LYS A C 1
ATOM 4212 O O . LYS A 1 523 ? 34.236 21.424 -25.970 1.00 95.88 523 LYS A O 1
ATOM 4217 N N . GLU A 1 524 ? 34.014 19.201 -25.774 1.00 96.25 524 GLU A N 1
ATOM 4218 C CA . GLU A 1 524 ? 34.858 18.847 -26.921 1.00 96.25 524 GLU A CA 1
ATOM 4219 C C . GLU A 1 524 ? 34.300 19.403 -28.244 1.00 96.25 524 GLU A C 1
ATOM 4221 O O . GLU A 1 524 ? 35.045 19.961 -29.047 1.00 96.25 524 GLU A O 1
ATOM 4226 N N . ILE A 1 525 ? 32.983 19.324 -28.458 1.00 95.12 525 ILE A N 1
ATOM 4227 C CA . ILE A 1 525 ? 32.309 19.906 -29.630 1.00 95.12 525 ILE A CA 1
ATOM 4228 C C . ILE A 1 525 ? 32.378 21.441 -29.597 1.00 95.12 525 ILE A C 1
ATOM 4230 O O . ILE A 1 525 ? 32.662 22.059 -30.622 1.00 95.12 525 ILE A O 1
ATOM 4234 N N . LYS A 1 526 ? 32.186 22.077 -28.432 1.00 95.06 526 LYS A N 1
ATOM 4235 C CA . LYS A 1 526 ? 32.377 23.532 -28.279 1.00 95.06 526 LYS A CA 1
ATOM 4236 C C . LYS A 1 526 ? 33.809 23.960 -28.599 1.00 95.06 526 LYS A C 1
ATOM 4238 O O . LYS A 1 526 ? 33.993 24.968 -29.274 1.00 95.06 526 LYS A O 1
ATOM 4243 N N . GLU A 1 527 ? 34.802 23.194 -28.163 1.00 95.62 527 GLU A N 1
ATOM 4244 C CA . GLU A 1 527 ? 36.216 23.473 -28.414 1.00 95.62 527 GLU A CA 1
ATOM 4245 C C . GLU A 1 527 ? 36.598 23.244 -29.885 1.00 95.62 527 GLU A C 1
ATOM 4247 O O . GLU A 1 527 ? 37.285 24.072 -30.482 1.00 95.62 527 GLU A O 1
ATOM 4252 N N . LYS A 1 528 ? 36.069 22.193 -30.523 1.00 95.69 528 LYS A N 1
ATOM 4253 C CA . LYS A 1 528 ? 36.171 21.985 -31.978 1.00 95.69 528 LYS A CA 1
ATOM 4254 C C . LYS A 1 528 ? 35.563 23.154 -32.757 1.00 95.69 528 LYS A C 1
ATOM 4256 O O . LYS A 1 528 ? 36.215 23.672 -33.660 1.00 95.69 528 LYS A O 1
ATOM 4261 N N . ASN A 1 529 ? 34.381 23.632 -32.364 1.00 94.00 529 ASN A N 1
ATOM 4262 C CA . ASN A 1 529 ? 33.758 24.811 -32.971 1.00 94.00 529 ASN A CA 1
ATOM 4263 C C . ASN A 1 529 ? 34.585 26.090 -32.727 1.00 94.00 529 ASN A C 1
ATOM 4265 O O . ASN A 1 529 ? 34.718 26.904 -33.638 1.00 94.00 529 ASN A O 1
ATOM 4269 N N . ARG A 1 530 ? 35.187 26.264 -31.538 1.00 97.00 530 ARG A N 1
ATOM 4270 C CA . ARG A 1 530 ? 36.096 27.388 -31.237 1.00 97.00 530 ARG A CA 1
ATOM 4271 C C . ARG A 1 530 ? 37.318 27.372 -32.158 1.00 97.00 530 ARG A C 1
ATOM 4273 O O . ARG A 1 530 ? 37.599 28.379 -32.802 1.00 97.00 530 ARG A O 1
ATOM 4280 N N . MET A 1 531 ? 37.985 26.224 -32.287 1.00 94.06 531 MET A N 1
ATOM 4281 C CA . MET A 1 531 ? 39.127 26.056 -33.193 1.00 94.06 531 MET A CA 1
ATOM 4282 C C . MET A 1 531 ? 38.746 26.274 -34.663 1.00 94.06 531 MET A C 1
ATOM 4284 O O . MET A 1 531 ? 39.505 26.901 -35.395 1.00 94.06 531 MET A O 1
ATOM 4288 N N . GLN A 1 532 ? 37.571 25.813 -35.105 1.00 93.81 532 GLN A N 1
ATOM 4289 C CA . GLN A 1 532 ? 37.080 26.065 -36.466 1.00 93.81 532 GLN A CA 1
ATOM 4290 C C . GLN A 1 532 ? 36.812 27.555 -36.717 1.00 93.81 532 GLN A C 1
ATOM 4292 O O . GLN A 1 532 ? 37.196 28.070 -37.764 1.00 93.81 532 GLN A O 1
ATOM 4297 N N . LEU A 1 533 ? 36.219 28.275 -35.759 1.00 94.44 533 LEU A N 1
ATOM 4298 C CA . LEU A 1 533 ? 36.040 29.728 -35.853 1.00 94.44 533 LEU A CA 1
ATOM 4299 C C . LEU A 1 533 ? 37.386 30.468 -35.881 1.00 94.44 533 LEU A C 1
ATOM 4301 O O . LEU A 1 533 ? 37.545 31.413 -36.649 1.00 94.44 533 LEU A O 1
ATOM 4305 N N . GLU A 1 534 ? 38.377 30.023 -35.108 1.00 94.19 534 GLU A N 1
ATOM 4306 C CA . GLU A 1 534 ? 39.733 30.587 -35.129 1.00 94.19 534 GLU A CA 1
ATOM 4307 C C . GLU A 1 534 ? 40.459 30.312 -36.455 1.00 94.19 534 GLU A C 1
ATOM 4309 O O . GLU A 1 534 ? 41.084 31.220 -36.999 1.00 94.19 534 GLU A O 1
ATOM 4314 N N . GLN A 1 535 ? 40.299 29.121 -37.041 1.00 94.25 535 GLN A N 1
ATOM 4315 C CA . GLN A 1 535 ? 40.799 28.795 -38.384 1.00 94.25 535 GLN A CA 1
ATOM 4316 C C . GLN A 1 535 ? 40.112 29.631 -39.475 1.00 94.25 535 GLN A C 1
ATOM 4318 O O . GLN A 1 535 ? 40.789 30.171 -40.347 1.00 94.25 535 GLN A O 1
ATOM 4323 N N . ILE A 1 536 ? 38.787 29.799 -39.413 1.00 93.62 536 ILE A N 1
ATOM 4324 C CA . ILE A 1 536 ? 38.032 30.654 -40.342 1.00 93.62 536 ILE A CA 1
ATOM 4325 C C . ILE A 1 536 ? 38.488 32.114 -40.218 1.00 93.62 536 ILE A C 1
ATOM 4327 O O . ILE A 1 536 ? 38.733 32.763 -41.232 1.00 93.62 536 ILE A O 1
ATOM 4331 N N . ASN A 1 537 ? 38.670 32.624 -38.997 1.00 93.62 537 ASN A N 1
ATOM 4332 C CA . ASN A 1 537 ? 39.174 33.978 -38.764 1.00 93.62 537 ASN A CA 1
ATOM 4333 C C . ASN A 1 537 ? 40.618 34.154 -39.263 1.00 93.62 537 ASN A C 1
ATOM 4335 O O . ASN A 1 537 ? 40.927 35.184 -39.860 1.00 93.62 537 ASN A O 1
ATOM 4339 N N . ALA A 1 538 ? 41.487 33.154 -39.088 1.00 93.88 538 ALA A N 1
ATOM 4340 C CA . ALA A 1 538 ? 42.847 33.171 -39.626 1.00 93.88 538 ALA A CA 1
ATOM 4341 C C . ALA A 1 538 ? 42.855 33.198 -41.166 1.00 93.88 538 ALA A C 1
ATOM 4343 O O . ALA A 1 538 ? 43.525 34.044 -41.752 1.00 93.88 538 ALA A O 1
ATOM 4344 N N . LEU A 1 539 ? 42.048 32.355 -41.820 1.00 94.00 539 LEU A N 1
ATOM 4345 C CA . LEU A 1 539 ? 41.896 32.337 -43.281 1.00 94.00 539 LEU A CA 1
ATOM 4346 C C . LEU A 1 539 ? 41.249 33.624 -43.823 1.00 94.00 539 LEU A C 1
ATOM 4348 O O . LEU A 1 539 ? 41.575 34.067 -44.924 1.00 94.00 539 LEU A O 1
ATOM 4352 N N . LEU A 1 540 ? 40.353 34.262 -43.062 1.00 93.56 540 LEU A N 1
ATOM 4353 C CA . LEU A 1 540 ? 39.803 35.577 -43.401 1.00 93.56 540 LEU A CA 1
ATOM 4354 C C . LEU A 1 540 ? 40.860 36.683 -43.287 1.00 93.56 540 LEU A C 1
ATOM 4356 O O . LEU A 1 540 ? 40.931 37.527 -44.178 1.00 93.56 540 LEU A O 1
ATOM 4360 N N . LEU A 1 541 ? 41.706 36.665 -42.253 1.00 92.56 541 LEU A N 1
ATOM 4361 C CA . LEU A 1 541 ? 42.835 37.592 -42.117 1.00 92.56 541 LEU A CA 1
ATOM 4362 C C . LEU A 1 541 ? 43.875 37.383 -43.225 1.00 92.56 541 LEU A C 1
ATOM 4364 O O . LEU A 1 541 ? 44.314 38.355 -43.834 1.00 92.56 541 LEU A O 1
ATOM 4368 N N . GLU A 1 542 ? 44.219 36.137 -43.552 1.00 93.38 542 GLU A N 1
ATOM 4369 C CA . GLU A 1 542 ? 45.101 35.806 -44.676 1.00 93.38 542 GLU A CA 1
ATOM 4370 C C . GLU A 1 542 ? 44.510 36.289 -46.007 1.00 93.38 542 GLU A C 1
ATOM 4372 O O . GLU A 1 542 ? 45.191 36.964 -46.775 1.00 93.38 542 GLU A O 1
ATOM 4377 N N . LYS A 1 543 ? 43.215 36.051 -46.251 1.00 93.06 543 LYS A N 1
ATOM 4378 C CA . LYS A 1 543 ? 42.504 36.571 -47.426 1.00 93.06 543 LYS A CA 1
ATOM 4379 C C . LYS A 1 543 ? 42.526 38.101 -47.489 1.00 93.06 543 LYS A C 1
ATOM 4381 O O . LYS A 1 543 ? 42.735 38.643 -48.572 1.00 93.06 543 LYS A O 1
ATOM 4386 N N . VAL A 1 544 ? 42.326 38.798 -46.369 1.00 93.44 544 VAL A N 1
ATOM 4387 C CA . VAL A 1 544 ? 42.406 40.270 -46.302 1.00 93.44 544 VAL A CA 1
ATOM 4388 C C . VAL A 1 544 ? 43.831 40.753 -46.581 1.00 93.44 544 VAL A C 1
ATOM 4390 O O . VAL A 1 544 ? 44.000 41.698 -47.349 1.00 93.44 544 VAL A O 1
ATOM 4393 N N . ASN A 1 545 ? 44.853 40.078 -46.052 1.00 92.12 545 ASN A N 1
ATOM 4394 C CA . ASN A 1 545 ? 46.257 40.391 -46.328 1.00 92.12 545 ASN A CA 1
ATOM 4395 C C . ASN A 1 545 ? 46.597 40.177 -47.811 1.00 92.12 545 ASN A C 1
ATOM 4397 O O . ASN A 1 545 ? 47.101 41.093 -48.450 1.00 92.12 545 ASN A O 1
ATOM 4401 N N . LEU A 1 546 ? 46.227 39.035 -48.399 1.00 91.69 546 LEU A N 1
ATOM 4402 C CA . LEU A 1 546 ? 46.421 38.745 -49.826 1.00 91.69 546 LEU A CA 1
ATOM 4403 C C . LEU A 1 546 ? 45.639 39.709 -50.734 1.00 91.69 546 LEU A C 1
ATOM 4405 O O . LEU A 1 546 ? 46.119 40.082 -51.805 1.00 91.69 546 LEU A O 1
ATOM 4409 N N . GLN A 1 547 ? 44.450 40.156 -50.317 1.00 91.00 547 GLN A N 1
ATOM 4410 C CA . GLN A 1 547 ? 43.709 41.206 -51.020 1.00 91.00 547 GLN A CA 1
ATOM 4411 C C . GLN A 1 547 ? 44.399 42.570 -50.894 1.00 91.00 547 GLN A C 1
ATOM 4413 O O . GLN A 1 547 ? 44.472 43.284 -51.892 1.00 91.00 547 GLN A O 1
ATOM 4418 N N . SER A 1 548 ? 44.943 42.911 -49.724 1.00 90.50 548 SER A N 1
ATOM 4419 C CA . SER A 1 548 ? 45.720 44.134 -49.485 1.00 90.50 548 SER A CA 1
ATOM 4420 C C . SER A 1 548 ? 47.008 44.157 -50.315 1.00 90.50 548 SER A C 1
ATOM 4422 O O . SER A 1 548 ? 47.234 45.101 -51.069 1.00 90.50 548 SER A O 1
ATOM 4424 N N . ASP A 1 549 ? 47.792 43.076 -50.301 1.00 90.00 549 ASP A N 1
ATOM 4425 C CA . ASP A 1 549 ? 48.982 42.918 -51.142 1.00 90.00 549 ASP A CA 1
ATOM 4426 C C . ASP A 1 549 ? 48.621 42.932 -52.629 1.00 90.00 549 ASP A C 1
ATOM 4428 O O . ASP A 1 549 ? 49.275 43.608 -53.421 1.00 90.00 549 ASP A O 1
ATOM 4432 N N . GLY A 1 550 ? 47.535 42.264 -53.024 1.00 88.19 550 GLY A N 1
ATOM 4433 C CA . GLY A 1 550 ? 47.019 42.299 -54.390 1.00 88.19 550 GLY A CA 1
ATOM 4434 C C . GLY A 1 550 ? 46.503 43.679 -54.820 1.00 88.19 550 GLY A C 1
ATOM 4435 O O . GLY A 1 550 ? 46.488 43.972 -56.016 1.00 88.19 550 GLY A O 1
ATOM 4436 N N . ILE A 1 551 ? 46.069 44.538 -53.890 1.00 85.38 551 ILE A N 1
ATOM 4437 C CA . ILE A 1 551 ? 45.762 45.958 -54.137 1.00 85.38 551 ILE A CA 1
ATOM 4438 C C . ILE A 1 551 ? 47.068 46.747 -54.259 1.00 85.38 551 ILE A C 1
ATOM 4440 O O . ILE A 1 551 ? 47.273 47.398 -55.278 1.00 85.38 551 ILE A O 1
ATOM 4444 N N . GLY A 1 552 ? 47.988 46.625 -53.300 1.00 87.12 552 GLY A N 1
ATOM 4445 C CA . GLY A 1 552 ? 49.270 47.334 -53.294 1.00 87.12 552 GLY A CA 1
ATOM 4446 C C . GLY A 1 552 ? 50.186 46.965 -54.467 1.00 87.12 552 GLY A C 1
ATOM 4447 O O . GLY A 1 552 ? 50.950 47.803 -54.940 1.00 87.12 552 GLY A O 1
ATOM 4448 N N . GLN A 1 553 ? 50.101 45.741 -54.996 1.00 85.88 553 GLN A N 1
ATOM 4449 C CA . GLN A 1 553 ? 50.770 45.343 -56.239 1.00 85.88 553 GLN A CA 1
ATOM 4450 C C . GLN A 1 553 ? 50.146 46.024 -57.464 1.00 85.88 553 GLN A C 1
ATOM 4452 O O . GLN A 1 553 ? 50.887 46.544 -58.296 1.00 85.88 553 GLN A O 1
ATOM 4457 N N . ARG A 1 554 ? 48.808 46.093 -57.553 1.00 87.88 554 ARG A N 1
ATOM 4458 C CA . ARG A 1 554 ? 48.104 46.841 -58.612 1.00 87.88 554 ARG A CA 1
ATOM 4459 C C . ARG A 1 554 ? 48.362 48.342 -58.524 1.00 87.88 554 ARG A C 1
ATOM 4461 O O . ARG A 1 554 ? 48.587 48.964 -59.549 1.00 87.88 554 ARG A O 1
ATOM 4468 N N . GLU A 1 555 ? 48.412 48.916 -57.328 1.00 86.69 555 GLU A N 1
ATOM 4469 C CA . GLU A 1 555 ? 48.766 50.322 -57.117 1.00 86.69 555 GLU A CA 1
ATOM 4470 C C . GLU A 1 555 ? 50.217 50.601 -57.537 1.00 86.69 555 GLU A C 1
ATOM 4472 O O . GLU A 1 555 ? 50.469 51.532 -58.296 1.00 86.69 555 GLU A O 1
ATOM 4477 N N . LYS A 1 556 ? 51.170 49.733 -57.168 1.00 87.94 556 LYS A N 1
ATOM 4478 C CA . LYS A 1 556 ? 52.563 49.793 -57.653 1.00 87.94 556 LYS A CA 1
ATOM 4479 C C . LYS A 1 556 ? 52.697 49.505 -59.156 1.00 87.94 556 LYS A C 1
ATOM 4481 O O . LYS A 1 556 ? 53.737 49.821 -59.732 1.00 87.94 556 LYS A O 1
ATOM 4486 N N . MET A 1 557 ? 51.714 48.879 -59.802 1.00 81.88 557 MET A N 1
ATOM 4487 C CA . MET A 1 557 ? 51.676 48.708 -61.259 1.00 81.88 557 MET A CA 1
ATOM 4488 C C . MET A 1 557 ? 51.133 49.972 -61.930 1.00 81.88 557 MET A C 1
ATOM 4490 O O . MET A 1 557 ? 51.833 50.554 -62.750 1.00 81.88 557 MET A O 1
ATOM 4494 N N . LEU A 1 558 ? 49.969 50.461 -61.495 1.00 84.94 558 LEU A N 1
ATOM 4495 C CA . LEU A 1 558 ? 49.353 51.709 -61.956 1.00 84.94 558 LEU A CA 1
ATOM 4496 C C . LEU A 1 558 ? 50.266 52.922 -61.748 1.00 84.94 558 LEU A C 1
ATOM 4498 O O . LEU A 1 558 ? 50.308 53.807 -62.596 1.00 84.94 558 LEU A O 1
ATOM 4502 N N . GLN A 1 559 ? 51.024 52.971 -60.648 1.00 83.62 559 GLN A N 1
ATOM 4503 C CA . GLN A 1 559 ? 51.992 54.043 -60.443 1.00 83.62 559 GLN A CA 1
ATOM 4504 C C . GLN A 1 559 ? 53.148 53.943 -61.441 1.00 83.62 559 GLN A C 1
ATOM 4506 O O . GLN A 1 559 ? 53.467 54.951 -62.051 1.00 83.62 559 GLN A O 1
ATOM 4511 N N . ARG A 1 560 ? 53.685 52.747 -61.727 1.00 84.69 560 ARG A N 1
ATOM 4512 C CA . ARG A 1 560 ? 54.675 52.588 -62.809 1.00 84.69 560 ARG A CA 1
ATOM 4513 C C . ARG A 1 560 ? 54.098 52.937 -64.180 1.00 84.69 560 ARG A C 1
ATOM 4515 O O . ARG A 1 560 ? 54.812 53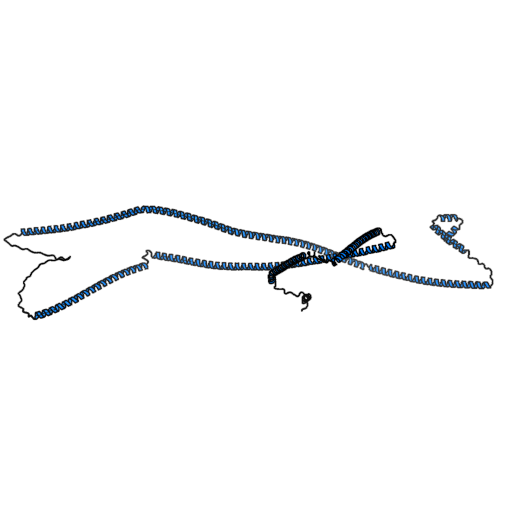.506 -64.993 1.00 84.69 560 ARG A O 1
ATOM 4522 N N . GLU A 1 561 ? 52.832 52.623 -64.455 1.00 80.38 561 GLU A N 1
ATOM 4523 C CA . GLU A 1 561 ? 52.163 53.028 -65.700 1.00 80.38 561 GLU A CA 1
ATOM 4524 C C . GLU A 1 561 ? 52.011 54.552 -65.804 1.00 80.38 561 GLU A C 1
ATOM 4526 O O . GLU A 1 561 ? 52.218 55.097 -66.887 1.00 80.38 561 GLU A O 1
ATOM 4531 N N . ARG A 1 562 ? 51.743 55.254 -64.692 1.00 81.88 562 ARG A N 1
ATOM 4532 C CA . ARG A 1 562 ? 51.820 56.724 -64.627 1.00 81.88 562 ARG A CA 1
ATOM 4533 C C . ARG A 1 562 ? 53.244 57.221 -64.833 1.00 81.88 562 ARG A C 1
ATOM 4535 O O . ARG A 1 562 ? 53.445 58.042 -65.712 1.00 81.88 562 ARG A O 1
ATOM 4542 N N . ASP A 1 563 ? 54.226 56.684 -64.111 1.00 80.25 563 ASP A N 1
ATOM 4543 C CA . ASP A 1 563 ? 55.632 57.090 -64.219 1.00 80.25 563 ASP A CA 1
ATOM 4544 C C . ASP A 1 563 ? 56.145 56.909 -65.668 1.00 80.25 563 ASP A C 1
ATOM 4546 O O . ASP A 1 563 ? 56.793 57.794 -66.225 1.00 80.25 563 ASP A O 1
ATOM 4550 N N . PHE A 1 564 ? 55.794 55.796 -66.328 1.00 77.06 564 PHE A N 1
ATOM 4551 C CA . PHE A 1 564 ? 56.066 55.560 -67.751 1.00 77.06 564 PHE A CA 1
ATOM 4552 C C . PHE A 1 564 ? 55.235 56.453 -68.684 1.00 77.06 564 PHE A C 1
ATOM 4554 O O . PHE A 1 564 ? 55.721 56.812 -69.758 1.00 77.06 564 PHE A O 1
ATOM 4561 N N . GLY A 1 565 ? 54.005 56.805 -68.310 1.00 76.75 565 GLY A N 1
ATOM 4562 C CA . GLY A 1 565 ? 53.146 57.746 -69.028 1.00 76.75 565 GLY A CA 1
ATOM 4563 C C . GLY A 1 565 ? 53.708 59.167 -69.013 1.00 76.75 565 GLY A C 1
ATOM 4564 O O . GLY A 1 565 ? 53.838 59.775 -70.073 1.00 76.75 565 GLY A O 1
ATOM 4565 N N . ASP A 1 566 ? 54.133 59.648 -67.848 1.00 73.25 566 ASP A N 1
ATOM 4566 C CA . ASP A 1 566 ? 54.748 60.958 -67.630 1.00 73.25 566 ASP A CA 1
ATOM 4567 C C . ASP A 1 566 ? 56.130 61.038 -68.297 1.00 73.25 566 ASP A C 1
ATOM 4569 O O . ASP A 1 566 ? 56.425 62.013 -68.992 1.00 73.25 566 ASP A O 1
ATOM 4573 N N . LEU A 1 567 ? 56.947 59.978 -68.204 1.00 70.00 567 LEU A N 1
ATOM 4574 C CA . LEU A 1 567 ? 58.186 59.850 -68.982 1.00 70.00 567 LEU A CA 1
ATOM 4575 C C . LEU A 1 567 ? 57.911 59.886 -70.493 1.00 70.00 567 LEU A C 1
ATOM 4577 O O . LEU A 1 567 ? 58.596 60.598 -71.225 1.00 70.00 567 LEU A O 1
ATOM 4581 N N . ARG A 1 568 ? 56.895 59.161 -70.980 1.00 71.19 568 ARG A N 1
ATOM 4582 C CA . ARG A 1 568 ? 56.521 59.147 -72.404 1.00 71.19 568 ARG A CA 1
ATOM 4583 C C . ARG A 1 568 ? 55.964 60.497 -72.865 1.00 71.19 568 ARG A C 1
ATOM 4585 O O . ARG A 1 568 ? 56.267 60.904 -73.984 1.00 71.19 568 ARG A O 1
ATOM 4592 N N . ALA A 1 569 ? 55.206 61.205 -72.030 1.00 63.41 569 ALA A N 1
ATOM 4593 C CA . ALA A 1 569 ? 54.716 62.554 -72.310 1.00 63.41 569 ALA A CA 1
ATOM 4594 C C . ALA A 1 569 ? 55.875 63.563 -72.375 1.00 63.41 569 ALA A C 1
ATOM 4596 O O . ALA A 1 569 ? 55.987 64.302 -73.352 1.00 63.41 569 ALA A O 1
ATOM 4597 N N . SER A 1 570 ? 56.785 63.515 -71.396 1.00 61.34 570 SER A N 1
ATOM 4598 C CA . SER A 1 570 ? 57.998 64.339 -71.340 1.00 61.34 570 SER A CA 1
ATOM 4599 C C . SER A 1 570 ? 58.902 64.123 -72.563 1.00 61.34 570 SER A C 1
ATOM 4601 O O . SER A 1 570 ? 59.308 65.088 -73.208 1.00 61.34 570 SER A O 1
ATOM 4603 N N . ILE A 1 571 ? 59.139 62.865 -72.953 1.00 58.06 571 ILE A N 1
ATOM 4604 C CA . ILE A 1 571 ? 59.915 62.503 -74.153 1.00 58.06 571 ILE A CA 1
ATOM 4605 C C . ILE A 1 571 ? 59.183 62.892 -75.452 1.00 58.06 571 ILE A C 1
ATOM 4607 O O . ILE A 1 571 ? 59.829 63.187 -76.455 1.00 58.06 571 ILE A O 1
ATOM 4611 N N . SER A 1 572 ? 57.845 62.930 -75.459 1.00 57.41 572 SER A N 1
ATOM 4612 C CA . SER A 1 572 ? 57.050 63.254 -76.654 1.00 57.41 572 SER A CA 1
ATOM 4613 C C . SER A 1 572 ? 57.050 64.743 -77.032 1.00 57.41 572 SER A C 1
ATOM 4615 O O . SER A 1 572 ? 56.505 65.074 -78.088 1.00 57.41 572 SER A O 1
ATOM 4617 N N . GLY A 1 573 ? 57.588 65.644 -76.199 1.00 59.88 573 GLY A N 1
ATOM 4618 C CA . GLY A 1 573 ? 57.680 67.078 -76.511 1.00 59.88 573 GLY A CA 1
ATOM 4619 C C . GLY A 1 573 ? 56.333 67.770 -76.767 1.00 59.88 573 GLY A C 1
ATOM 4620 O O . GLY A 1 573 ? 56.291 68.789 -77.454 1.00 59.88 573 GLY A O 1
ATOM 4621 N N . LYS A 1 574 ? 55.230 67.208 -76.256 1.00 57.34 574 LYS A N 1
ATOM 4622 C CA . LYS A 1 574 ? 53.887 67.799 -76.320 1.00 57.34 574 LYS A CA 1
ATOM 4623 C C . LYS A 1 574 ? 53.538 68.475 -75.000 1.00 57.34 574 LYS A C 1
ATOM 4625 O O . LYS A 1 574 ? 53.993 68.054 -73.941 1.00 57.34 574 LYS A O 1
ATOM 4630 N N . ASP A 1 575 ? 52.718 69.515 -75.100 1.00 60.47 575 ASP A N 1
ATOM 4631 C CA . ASP A 1 575 ? 52.205 70.290 -73.974 1.00 60.47 575 ASP A CA 1
ATOM 4632 C C . ASP A 1 575 ? 51.670 69.425 -72.824 1.00 60.47 575 ASP A C 1
ATOM 4634 O O . ASP A 1 575 ? 50.989 68.422 -73.047 1.00 60.47 575 ASP A O 1
ATOM 4638 N N . LEU A 1 576 ? 51.939 69.863 -71.587 1.00 59.31 576 LEU A N 1
ATOM 4639 C CA . LEU A 1 576 ? 51.392 69.234 -70.383 1.00 59.31 576 LEU A CA 1
ATOM 4640 C C . LEU A 1 576 ? 49.852 69.186 -70.464 1.00 59.31 576 LEU A C 1
ATOM 4642 O O . LEU A 1 576 ? 49.254 70.200 -70.839 1.00 59.31 576 LEU A O 1
ATOM 4646 N N . PRO A 1 577 ? 49.212 68.064 -70.075 1.00 68.75 577 PRO A N 1
ATOM 4647 C CA . PRO A 1 577 ? 47.758 67.933 -70.051 1.00 68.75 577 PRO A CA 1
ATOM 4648 C C . PRO A 1 577 ? 47.060 69.074 -69.310 1.00 68.75 577 PRO A C 1
ATOM 4650 O O . PRO A 1 577 ? 47.549 69.553 -68.283 1.00 68.75 577 PRO A O 1
ATOM 4653 N N . GLU A 1 578 ? 45.885 69.462 -69.804 1.00 65.12 578 GLU A N 1
ATOM 4654 C CA . GLU A 1 578 ? 45.138 70.622 -69.308 1.00 65.12 578 GLU A CA 1
ATOM 4655 C C . GLU A 1 578 ? 44.813 70.516 -67.808 1.00 65.12 578 GLU A C 1
ATOM 4657 O O . GLU A 1 578 ? 44.950 71.498 -67.086 1.00 65.12 578 GLU A O 1
ATOM 4662 N N . ASP A 1 579 ? 44.524 69.314 -67.298 1.00 70.12 579 ASP A N 1
ATOM 4663 C CA . ASP A 1 579 ? 44.306 69.058 -65.864 1.00 70.12 579 ASP A CA 1
ATOM 4664 C C . ASP A 1 579 ? 45.567 69.286 -65.011 1.00 70.12 579 ASP A C 1
ATOM 4666 O O . ASP A 1 579 ? 45.487 69.739 -63.866 1.00 70.12 579 ASP A O 1
ATOM 4670 N N . ILE A 1 580 ? 46.754 68.998 -65.560 1.00 69.62 580 ILE A N 1
ATOM 4671 C CA . ILE A 1 580 ? 48.038 69.233 -64.885 1.00 69.62 580 ILE A CA 1
ATOM 4672 C C . ILE A 1 580 ? 48.381 70.724 -64.936 1.00 69.62 580 ILE A C 1
ATOM 4674 O O . ILE A 1 580 ? 48.846 71.265 -63.935 1.00 69.62 580 ILE A O 1
ATOM 4678 N N . LYS A 1 581 ? 48.081 71.416 -66.044 1.00 70.75 581 LYS A N 1
ATOM 4679 C CA . LYS A 1 581 ? 48.172 72.884 -66.132 1.00 70.75 581 LYS A CA 1
ATOM 4680 C C . LYS A 1 581 ? 47.211 73.568 -65.160 1.00 70.75 581 LYS A C 1
ATOM 4682 O O . LYS A 1 581 ? 47.637 74.461 -64.437 1.00 70.75 581 LYS A O 1
ATOM 4687 N N . ALA A 1 582 ? 45.962 73.115 -65.069 1.00 75.38 582 ALA A N 1
ATOM 4688 C CA . ALA A 1 582 ? 44.970 73.615 -64.121 1.00 75.38 582 ALA A CA 1
ATOM 4689 C C . ALA A 1 582 ? 45.399 73.364 -62.666 1.00 75.38 582 ALA A C 1
ATOM 4691 O O . ALA A 1 582 ? 45.334 74.274 -61.843 1.00 75.38 582 ALA A O 1
ATOM 4692 N N . ARG A 1 583 ? 45.930 72.173 -62.349 1.00 77.06 583 ARG A N 1
ATOM 4693 C CA . ARG A 1 583 ? 46.505 71.878 -61.025 1.00 77.06 583 ARG A CA 1
ATOM 4694 C C . ARG A 1 583 ? 47.749 72.720 -60.721 1.00 77.06 583 ARG A C 1
ATOM 4696 O O . ARG A 1 583 ? 47.915 73.130 -59.577 1.00 77.06 583 ARG A O 1
ATOM 4703 N N . LEU A 1 584 ? 48.610 72.993 -61.704 1.00 74.12 584 LEU A N 1
ATOM 4704 C CA . LEU A 1 584 ? 49.762 73.888 -61.540 1.00 74.12 584 LEU A CA 1
ATOM 4705 C C . LEU A 1 584 ? 49.336 75.344 -61.349 1.00 74.12 584 LEU A C 1
ATOM 4707 O O . LEU A 1 584 ? 49.922 76.018 -60.511 1.00 74.12 584 LEU A O 1
ATOM 4711 N N . LEU A 1 585 ? 48.313 75.815 -62.066 1.00 78.94 585 LEU A N 1
ATOM 4712 C CA . LEU A 1 585 ? 47.740 77.149 -61.886 1.00 78.94 585 LEU A CA 1
ATOM 4713 C C . LEU A 1 585 ? 47.096 77.290 -60.506 1.00 78.94 585 LEU A C 1
ATOM 4715 O O . LEU A 1 585 ? 47.466 78.206 -59.784 1.00 78.94 585 LEU A O 1
ATOM 4719 N N . ALA A 1 586 ? 46.245 76.347 -60.092 1.00 81.56 586 ALA A N 1
ATOM 4720 C CA . ALA A 1 586 ? 45.650 76.338 -58.756 1.00 81.56 586 ALA A CA 1
ATOM 4721 C C . ALA A 1 586 ? 46.720 76.265 -57.652 1.00 81.56 586 ALA A C 1
ATOM 4723 O O . ALA A 1 586 ? 46.681 77.035 -56.702 1.00 81.56 586 ALA A O 1
ATOM 4724 N N . MET A 1 587 ? 47.744 75.417 -57.802 1.00 80.75 587 MET A N 1
ATOM 4725 C CA . MET A 1 587 ? 48.846 75.335 -56.835 1.00 80.75 587 MET A CA 1
ATOM 4726 C C . MET A 1 587 ? 49.752 76.579 -56.859 1.00 80.75 587 MET A C 1
ATOM 4728 O O . MET A 1 587 ? 50.328 76.935 -55.830 1.00 80.75 587 MET A O 1
ATOM 4732 N N . HIS A 1 588 ? 49.871 77.275 -57.993 1.00 82.12 588 HIS A N 1
ATOM 4733 C CA . HIS A 1 588 ? 50.553 78.568 -58.094 1.00 82.12 588 HIS A CA 1
ATOM 4734 C C . HIS A 1 588 ? 49.724 79.696 -57.461 1.00 82.12 588 HIS A C 1
ATOM 4736 O O . HIS A 1 588 ? 50.288 80.561 -56.797 1.00 82.12 588 HIS A O 1
ATOM 4742 N N . GLU A 1 589 ? 48.402 79.669 -57.610 1.00 85.12 589 GLU A N 1
ATOM 4743 C CA . GLU A 1 589 ? 47.451 80.586 -56.980 1.00 85.12 589 GLU A CA 1
ATOM 4744 C C . GLU A 1 589 ? 47.407 80.375 -55.460 1.00 85.12 589 GLU A C 1
ATOM 4746 O O . GLU A 1 589 ? 47.562 81.336 -54.713 1.00 85.12 589 GLU A O 1
ATOM 4751 N N . ASP A 1 590 ? 47.385 79.129 -54.980 1.00 84.88 590 ASP A N 1
ATOM 4752 C CA . ASP A 1 590 ? 47.594 78.786 -53.568 1.00 84.88 590 ASP A CA 1
ATOM 4753 C C . ASP A 1 590 ? 48.977 79.224 -53.066 1.00 84.88 590 ASP A C 1
ATOM 4755 O O . ASP A 1 590 ? 49.094 79.742 -51.957 1.00 84.88 590 ASP A O 1
ATOM 4759 N N . ASN A 1 591 ? 50.040 79.092 -53.869 1.00 81.62 591 ASN A N 1
ATOM 4760 C CA . ASN A 1 591 ? 51.363 79.611 -53.506 1.00 81.62 591 ASN A CA 1
ATOM 4761 C C . ASN A 1 591 ? 51.409 81.146 -53.480 1.00 81.62 591 ASN A C 1
ATOM 4763 O O . ASN A 1 591 ? 52.130 81.704 -52.654 1.00 81.62 591 ASN A O 1
ATOM 4767 N N . LEU A 1 592 ? 50.663 81.843 -54.341 1.00 86.00 592 LEU A N 1
ATOM 4768 C CA . LEU A 1 592 ? 50.505 83.299 -54.286 1.00 86.00 592 LEU A CA 1
ATOM 4769 C C . LEU A 1 592 ? 49.712 83.706 -53.042 1.00 86.00 592 LEU A C 1
ATOM 4771 O O . LEU A 1 592 ? 50.194 84.541 -52.283 1.00 86.00 592 LEU A O 1
ATOM 4775 N N . ASN A 1 593 ? 48.582 83.053 -52.773 1.00 86.19 593 ASN A N 1
ATOM 4776 C CA . ASN A 1 593 ? 47.759 83.253 -51.583 1.00 86.19 593 ASN A CA 1
ATOM 4777 C C . ASN A 1 593 ? 48.560 82.992 -50.299 1.00 86.19 593 ASN A C 1
ATOM 4779 O O . ASN A 1 593 ? 48.525 83.801 -49.377 1.00 86.19 593 ASN A O 1
ATOM 4783 N N . LEU A 1 594 ? 49.351 81.916 -50.238 1.00 85.19 594 LEU A N 1
ATOM 4784 C CA . LEU A 1 594 ? 50.243 81.623 -49.113 1.00 85.19 594 LEU A CA 1
ATOM 4785 C C . LEU A 1 594 ? 51.399 82.625 -49.017 1.00 85.19 594 LEU A C 1
ATOM 4787 O O . LEU A 1 594 ? 51.742 83.034 -47.911 1.00 85.19 594 LEU A O 1
ATOM 4791 N N . ARG A 1 595 ? 51.982 83.084 -50.132 1.00 87.56 595 ARG A N 1
ATOM 4792 C CA . ARG A 1 595 ? 53.001 84.151 -50.121 1.00 87.56 595 ARG A CA 1
ATOM 4793 C C . ARG A 1 595 ? 52.423 85.490 -49.674 1.00 87.56 595 ARG A C 1
ATOM 4795 O O . ARG A 1 595 ? 53.105 86.212 -48.953 1.00 87.56 595 ARG A O 1
ATOM 4802 N N . GLU A 1 596 ? 51.188 85.815 -50.036 1.00 86.62 596 GLU A N 1
ATOM 4803 C CA . GLU A 1 596 ? 50.501 87.027 -49.592 1.00 86.62 596 GLU A CA 1
ATOM 4804 C C . GLU A 1 596 ? 50.040 86.917 -48.135 1.00 86.62 596 GLU A C 1
ATOM 4806 O O . GLU A 1 596 ? 50.211 87.868 -47.376 1.00 86.62 596 GLU A O 1
ATOM 4811 N N . GLN A 1 597 ? 49.582 85.748 -47.681 1.00 86.00 597 GLN A N 1
ATOM 4812 C CA . GLN A 1 597 ? 49.335 85.477 -46.263 1.00 86.00 597 GLN A CA 1
ATOM 4813 C C . GLN A 1 597 ? 50.627 85.554 -45.444 1.00 86.00 597 GLN A C 1
ATOM 4815 O O . GLN A 1 597 ? 50.625 86.189 -44.394 1.00 86.00 597 GLN A O 1
ATOM 4820 N N . VAL A 1 598 ? 51.743 84.994 -45.924 1.00 85.38 598 VAL A N 1
ATOM 4821 C CA . VAL A 1 598 ? 53.065 85.107 -45.283 1.00 85.38 598 VAL A CA 1
ATOM 4822 C C . VAL A 1 598 ? 53.560 86.550 -45.307 1.00 85.38 598 VAL A C 1
ATOM 4824 O O . VAL A 1 598 ? 54.066 87.018 -44.294 1.00 85.38 598 VAL A O 1
ATOM 4827 N N . LYS A 1 599 ? 53.366 87.304 -46.395 1.00 89.81 599 LYS A N 1
ATOM 4828 C CA . LYS A 1 599 ? 53.697 88.736 -46.458 1.00 89.81 599 LYS A CA 1
ATOM 4829 C C . LYS A 1 599 ? 52.828 89.548 -45.496 1.00 89.81 599 LYS A C 1
ATOM 4831 O O . LYS A 1 599 ? 53.364 90.343 -44.738 1.00 89.81 599 LYS A O 1
ATOM 4836 N N . SER A 1 600 ? 51.521 89.297 -45.445 1.00 86.94 600 SER A N 1
ATOM 4837 C CA . SER A 1 600 ? 50.575 89.911 -44.504 1.00 86.94 600 SER A CA 1
ATOM 4838 C C . SER A 1 600 ? 50.915 89.553 -43.056 1.00 86.94 600 SER A C 1
ATOM 4840 O O . SER A 1 600 ? 50.893 90.418 -42.185 1.00 86.94 600 SER A O 1
ATOM 4842 N N . ALA A 1 601 ? 51.298 88.305 -42.783 1.00 82.81 601 ALA A N 1
ATOM 4843 C CA . ALA A 1 601 ? 51.769 87.848 -41.481 1.00 82.81 601 ALA A CA 1
ATOM 4844 C C . ALA A 1 601 ? 53.121 88.473 -41.116 1.00 82.81 601 ALA A C 1
ATOM 4846 O O . ALA A 1 601 ? 53.299 88.869 -39.972 1.00 82.81 601 ALA A O 1
ATOM 4847 N N . GLN A 1 602 ? 54.037 88.647 -42.069 1.00 86.56 602 GLN A N 1
ATOM 4848 C CA . GLN A 1 602 ? 55.329 89.304 -41.868 1.00 86.56 602 GLN A CA 1
ATOM 4849 C C . GLN A 1 602 ? 55.174 90.823 -41.708 1.00 86.56 602 GLN A C 1
ATOM 4851 O O . GLN A 1 602 ? 55.892 91.431 -40.924 1.00 86.56 602 GLN A O 1
ATOM 4856 N N . GLU A 1 603 ? 54.201 91.449 -42.370 1.00 88.12 603 GLU A N 1
ATOM 4857 C CA . GLU A 1 603 ? 53.805 92.839 -42.141 1.00 88.12 603 GLU A CA 1
ATOM 4858 C C . GLU A 1 603 ? 53.116 93.011 -40.788 1.00 88.12 603 GLU A C 1
ATOM 4860 O O . GLU A 1 603 ? 53.425 93.964 -40.082 1.00 88.12 603 GLU A O 1
ATOM 4865 N N . LYS A 1 604 ? 52.234 92.089 -40.381 1.00 87.12 604 LYS A N 1
ATOM 4866 C CA . LYS A 1 604 ? 51.650 92.047 -39.030 1.00 87.12 604 LYS A CA 1
ATOM 4867 C C . LYS A 1 604 ? 52.731 91.804 -37.978 1.00 87.12 604 LYS A C 1
ATOM 4869 O O . LYS A 1 604 ? 52.715 92.475 -36.958 1.00 87.12 604 LYS A O 1
ATOM 4874 N N . LEU A 1 605 ? 53.711 90.939 -38.242 1.00 86.00 605 LEU A N 1
ATOM 4875 C CA . LEU A 1 605 ? 54.864 90.684 -37.376 1.00 86.00 605 LEU A CA 1
ATOM 4876 C C . LEU A 1 605 ? 55.803 91.891 -37.324 1.00 86.00 605 LEU A C 1
ATOM 4878 O O . LEU A 1 605 ? 56.333 92.193 -36.264 1.00 86.00 605 LEU A O 1
ATOM 4882 N N . ASN A 1 606 ? 56.004 92.609 -38.428 1.00 85.94 606 ASN A N 1
ATOM 4883 C CA . ASN A 1 606 ? 56.814 93.825 -38.461 1.00 85.94 606 ASN A CA 1
ATOM 4884 C C . ASN A 1 606 ? 56.091 94.997 -37.792 1.00 85.94 606 ASN A C 1
ATOM 4886 O O . ASN A 1 606 ? 56.730 95.720 -37.038 1.00 85.94 606 ASN A O 1
ATOM 4890 N N . LYS A 1 607 ? 54.769 95.127 -37.958 1.00 87.44 607 LYS A N 1
ATOM 4891 C CA . LYS A 1 607 ? 53.917 96.053 -37.195 1.00 87.44 607 LYS A CA 1
ATOM 4892 C C . LYS A 1 607 ? 53.905 95.680 -35.711 1.00 87.44 607 LYS A C 1
ATOM 4894 O O . LYS A 1 607 ? 54.063 96.562 -34.884 1.00 87.44 607 LYS A O 1
ATOM 4899 N N . ALA A 1 608 ? 53.849 94.397 -35.354 1.00 83.19 608 ALA A N 1
ATOM 4900 C CA . ALA A 1 608 ? 53.966 93.923 -33.974 1.00 83.19 608 ALA A CA 1
ATOM 4901 C C . ALA A 1 608 ? 55.375 94.137 -33.397 1.00 83.19 608 ALA A C 1
ATOM 4903 O O . ALA A 1 608 ? 55.497 94.516 -32.244 1.00 83.19 608 ALA A O 1
ATOM 4904 N N . LYS A 1 609 ? 56.446 93.982 -34.186 1.00 85.44 609 LYS A N 1
ATOM 4905 C CA . LYS A 1 609 ? 57.831 94.313 -33.798 1.00 85.44 609 LYS A CA 1
ATOM 4906 C C . LYS A 1 609 ? 58.070 95.821 -33.722 1.00 85.44 609 LYS A C 1
ATOM 4908 O O . LYS A 1 609 ? 58.896 96.250 -32.926 1.00 85.44 609 LYS A O 1
ATOM 4913 N N . GLN A 1 610 ? 57.372 96.629 -34.518 1.00 85.25 610 GLN A N 1
ATOM 4914 C CA . GLN A 1 610 ? 57.362 98.088 -34.402 1.00 85.25 610 GLN A CA 1
ATOM 4915 C C . GLN A 1 610 ? 56.585 98.518 -33.160 1.00 85.25 610 GLN A C 1
ATOM 4917 O O . GLN A 1 610 ? 57.128 99.291 -32.386 1.00 85.25 610 GLN A O 1
ATOM 4922 N N . LEU A 1 611 ? 55.400 97.950 -32.912 1.00 83.00 611 LEU A N 1
ATOM 4923 C CA . LEU A 1 611 ? 54.617 98.157 -31.694 1.00 83.00 611 LEU A CA 1
ATOM 4924 C C . LEU A 1 611 ? 55.394 97.719 -30.455 1.00 83.00 611 LEU A C 1
ATOM 4926 O O . LEU A 1 611 ? 55.475 98.493 -29.513 1.00 83.00 611 LEU A O 1
ATOM 4930 N N . LEU A 1 612 ? 56.053 96.557 -30.482 1.00 83.25 612 LEU A N 1
ATOM 4931 C CA . LEU A 1 612 ? 56.960 96.103 -29.430 1.00 83.25 612 LEU A CA 1
ATOM 4932 C C . LEU A 1 612 ? 58.205 96.982 -29.319 1.00 83.25 612 LEU A C 1
ATOM 4934 O O . LEU A 1 612 ? 58.677 97.152 -28.213 1.00 83.25 612 LEU A O 1
ATOM 4938 N N . LYS A 1 613 ? 58.728 97.591 -30.392 1.00 85.62 613 LYS A N 1
ATOM 4939 C CA . LYS A 1 613 ? 59.816 98.584 -30.291 1.00 85.62 613 LYS A CA 1
ATOM 4940 C C . LYS A 1 613 ? 59.341 99.930 -29.749 1.00 85.62 613 LYS A C 1
ATOM 4942 O O . LYS A 1 613 ? 60.093 100.569 -29.026 1.00 85.62 613 LYS A O 1
ATOM 4947 N N . THR A 1 614 ? 58.124 100.374 -30.059 1.00 83.19 614 THR A N 1
ATOM 4948 C CA . THR A 1 614 ? 57.543 101.585 -29.463 1.00 83.19 614 THR A CA 1
ATOM 4949 C C . THR A 1 614 ? 57.115 101.341 -28.026 1.00 83.19 614 THR A C 1
ATOM 4951 O O . THR A 1 614 ? 57.311 102.220 -27.204 1.00 83.19 614 THR A O 1
ATOM 4954 N N . GLN A 1 615 ? 56.610 100.151 -27.695 1.00 80.38 615 GLN A N 1
ATOM 4955 C CA . GLN A 1 615 ? 56.307 99.740 -26.328 1.00 80.38 615 GLN A CA 1
ATOM 4956 C C . GLN A 1 615 ? 57.588 99.510 -25.537 1.00 80.38 615 GLN A C 1
ATOM 4958 O O . GLN A 1 615 ? 57.677 100.047 -24.458 1.00 80.38 615 GLN A O 1
ATOM 4963 N N . ASP A 1 616 ? 58.610 98.824 -26.049 1.00 79.50 616 ASP A N 1
ATOM 4964 C CA . ASP A 1 616 ? 59.922 98.679 -25.392 1.00 79.50 616 ASP A CA 1
ATOM 4965 C C . ASP A 1 616 ? 60.634 100.032 -25.247 1.00 79.50 616 ASP A C 1
ATOM 4967 O O . ASP A 1 616 ? 61.251 100.289 -24.220 1.00 79.50 616 ASP A O 1
ATOM 4971 N N . LYS A 1 617 ? 60.480 100.956 -26.207 1.00 82.25 617 LYS A N 1
ATOM 4972 C CA . LYS A 1 617 ? 60.922 102.349 -26.045 1.00 82.25 617 LYS A CA 1
ATOM 4973 C C . LYS A 1 617 ? 60.123 103.069 -24.954 1.00 82.25 617 LYS A C 1
ATOM 4975 O O . LYS A 1 617 ? 60.737 103.672 -24.087 1.00 82.25 617 LYS A O 1
ATOM 4980 N N . LEU A 1 618 ? 58.793 102.974 -24.947 1.00 77.69 618 LEU A N 1
ATOM 4981 C CA . LEU A 1 618 ? 57.936 103.563 -23.909 1.00 77.69 618 LEU A CA 1
ATOM 4982 C C . LEU A 1 618 ? 58.149 102.913 -22.535 1.00 77.69 618 LEU A C 1
ATOM 4984 O O . LEU A 1 618 ? 58.090 103.611 -21.535 1.00 77.69 618 LEU A O 1
ATOM 4988 N N . TYR A 1 619 ? 58.452 101.616 -22.471 1.00 73.62 619 TYR A N 1
ATOM 4989 C CA . TYR A 1 619 ? 58.787 100.868 -21.263 1.00 73.62 619 TYR A CA 1
ATOM 4990 C C . TYR A 1 619 ? 60.202 101.188 -20.797 1.00 73.62 619 TYR A C 1
ATOM 4992 O O . TYR A 1 619 ? 60.411 101.216 -19.598 1.00 73.62 619 TYR A O 1
ATOM 5000 N N . LYS A 1 620 ? 61.154 101.505 -21.683 1.00 75.62 620 LYS A N 1
ATOM 5001 C CA . LYS A 1 620 ? 62.482 102.019 -21.303 1.00 75.62 620 LYS A CA 1
ATOM 5002 C C . LYS A 1 620 ? 62.449 103.491 -20.915 1.00 75.62 620 LYS A C 1
ATOM 5004 O O . LYS A 1 620 ? 63.153 103.873 -19.994 1.00 75.62 620 LYS A O 1
ATOM 5009 N N . GLU A 1 621 ? 61.594 104.307 -21.523 1.00 73.00 621 GLU A N 1
ATOM 5010 C CA . GLU A 1 621 ? 61.328 105.682 -21.081 1.00 73.00 621 GLU A CA 1
ATOM 5011 C C . GLU A 1 621 ? 60.538 105.702 -19.761 1.00 73.00 621 GLU A C 1
ATOM 5013 O O . GLU A 1 621 ? 60.810 106.535 -18.898 1.00 73.00 621 GLU A O 1
ATOM 5018 N N . ALA A 1 622 ? 59.617 104.756 -19.553 1.00 64.56 622 ALA A N 1
ATOM 5019 C CA . ALA A 1 622 ? 58.915 104.556 -18.288 1.00 64.56 622 ALA A CA 1
ATOM 5020 C C . ALA A 1 622 ? 59.827 103.949 -17.215 1.00 64.56 622 ALA A C 1
ATOM 5022 O O . ALA A 1 622 ? 59.829 104.457 -16.106 1.00 64.56 622 ALA A O 1
ATOM 5023 N N . GLN A 1 623 ? 60.657 102.946 -17.522 1.00 62.25 623 GLN A N 1
ATOM 5024 C CA . GLN A 1 623 ? 61.639 102.382 -16.587 1.00 62.25 623 GLN A CA 1
ATOM 5025 C C . GLN A 1 623 ? 62.780 103.355 -16.289 1.00 62.25 623 GLN A C 1
ATOM 5027 O O . GLN A 1 623 ? 63.268 103.346 -15.170 1.00 62.25 623 GLN A O 1
ATOM 5032 N N . ALA A 1 624 ? 63.176 104.236 -17.213 1.00 61.34 624 ALA A N 1
ATOM 5033 C CA . ALA A 1 624 ? 64.121 105.315 -16.917 1.00 61.34 624 ALA A CA 1
ATOM 5034 C C . ALA A 1 624 ? 63.508 106.368 -15.977 1.00 61.34 624 ALA A C 1
ATOM 5036 O O . ALA A 1 624 ? 64.197 106.863 -15.091 1.00 61.34 624 ALA A O 1
ATOM 5037 N N . LYS A 1 625 ? 62.207 106.666 -16.114 1.00 58.97 625 LYS A N 1
ATOM 5038 C CA . LYS A 1 625 ? 61.462 107.507 -15.158 1.00 58.97 625 LYS A CA 1
ATOM 5039 C C . LYS A 1 625 ? 61.231 106.800 -13.816 1.00 58.97 625 LYS A C 1
ATOM 5041 O O . LYS A 1 625 ? 61.351 107.430 -12.771 1.00 58.97 625 LYS A O 1
ATOM 5046 N N . LEU A 1 626 ? 60.964 105.494 -13.833 1.00 53.12 626 LEU A N 1
ATOM 5047 C CA . LEU A 1 626 ? 60.812 104.662 -12.638 1.00 53.12 626 LEU A CA 1
ATOM 5048 C C . LEU A 1 626 ? 62.158 104.479 -11.921 1.00 53.12 626 LEU A C 1
ATOM 5050 O O . LEU A 1 626 ? 62.198 104.473 -10.702 1.00 53.12 626 LEU A O 1
ATOM 5054 N N . ALA A 1 627 ? 63.283 104.435 -12.639 1.00 56.97 627 ALA A N 1
ATOM 5055 C CA . ALA A 1 627 ? 64.629 104.394 -12.062 1.00 56.97 627 ALA A CA 1
ATOM 5056 C C . ALA A 1 627 ? 65.018 105.683 -11.307 1.00 56.97 627 ALA A C 1
ATOM 5058 O O . ALA A 1 627 ? 65.966 105.659 -10.527 1.00 56.97 627 ALA A O 1
ATOM 5059 N N . SER A 1 628 ? 64.272 106.783 -11.479 1.00 47.09 628 SER A N 1
ATOM 5060 C CA . SER A 1 628 ? 64.332 107.976 -10.619 1.00 47.09 628 SER A CA 1
ATOM 5061 C C . SER A 1 628 ? 63.081 108.146 -9.738 1.00 47.09 628 SER A C 1
ATOM 5063 O O . SER A 1 628 ? 62.783 109.256 -9.304 1.00 47.09 628 SER A O 1
ATOM 5065 N N . GLY A 1 629 ? 62.318 107.073 -9.509 1.00 44.59 629 GLY A N 1
ATOM 5066 C CA . GLY A 1 629 ? 61.015 107.117 -8.842 1.00 44.59 629 GLY A CA 1
ATOM 5067 C C . GLY A 1 629 ? 60.413 105.731 -8.609 1.00 44.59 629 GLY A C 1
ATOM 5068 O O . GLY A 1 629 ? 59.284 105.485 -9.023 1.00 44.59 629 GLY A O 1
ATOM 5069 N N . ILE A 1 630 ? 61.165 104.815 -7.983 1.00 39.84 630 ILE A N 1
ATOM 5070 C CA . ILE A 1 630 ? 60.685 103.455 -7.693 1.00 39.84 630 ILE A CA 1
ATOM 5071 C C . ILE A 1 630 ? 59.681 103.523 -6.537 1.00 39.84 630 ILE A C 1
ATOM 5073 O O . ILE A 1 630 ? 60.058 103.509 -5.366 1.00 39.84 630 ILE A O 1
ATOM 5077 N N . LEU A 1 631 ? 58.397 103.571 -6.883 1.00 32.59 631 LEU A N 1
ATOM 5078 C CA . LEU A 1 631 ? 57.283 103.375 -5.964 1.00 32.59 631 LEU A CA 1
ATOM 5079 C C . LEU A 1 631 ? 56.208 102.512 -6.641 1.00 32.59 631 LEU A C 1
ATOM 5081 O O . LEU A 1 631 ? 55.859 102.752 -7.796 1.00 32.59 631 LEU A O 1
ATOM 5085 N N . THR A 1 632 ? 55.639 101.589 -5.860 1.00 36.66 632 THR A N 1
ATOM 5086 C CA . THR A 1 632 ? 54.418 100.795 -6.125 1.00 36.66 632 THR A CA 1
ATOM 5087 C C . THR A 1 632 ? 54.432 99.712 -7.226 1.00 36.66 632 THR A C 1
ATOM 5089 O O . THR A 1 632 ? 55.089 99.806 -8.257 1.00 36.66 632 THR A O 1
ATOM 5092 N N . ASP A 1 633 ? 53.646 98.672 -6.928 1.00 35.53 633 ASP A N 1
ATOM 5093 C CA . ASP A 1 633 ? 52.966 97.710 -7.809 1.00 35.53 633 ASP A CA 1
ATOM 5094 C C . ASP A 1 633 ? 53.782 96.672 -8.608 1.00 35.53 633 ASP A C 1
ATOM 5096 O O . ASP A 1 633 ? 53.804 96.641 -9.838 1.00 35.53 633 ASP A O 1
ATOM 5100 N N . ILE A 1 634 ? 54.302 95.679 -7.869 1.00 37.53 634 ILE A N 1
ATOM 5101 C CA . ILE A 1 634 ? 54.334 94.270 -8.315 1.00 37.53 634 ILE A CA 1
ATOM 5102 C C . ILE A 1 634 ? 53.526 93.422 -7.313 1.00 37.53 634 ILE A C 1
ATOM 5104 O O . ILE A 1 634 ? 54.056 92.769 -6.415 1.00 37.53 634 ILE A O 1
ATOM 5108 N N . SER A 1 635 ? 52.204 93.512 -7.451 1.00 35.22 635 SER A N 1
ATOM 5109 C CA . SER A 1 635 ? 51.117 92.689 -6.885 1.00 35.22 635 SER A CA 1
ATOM 5110 C C . SER A 1 635 ? 49.831 93.202 -7.563 1.00 35.22 635 SER A C 1
ATOM 5112 O O . SER A 1 635 ? 49.736 94.398 -7.795 1.00 35.22 635 SER A O 1
ATOM 5114 N N . GLU A 1 636 ? 48.844 92.414 -7.989 1.00 37.81 636 GLU A N 1
ATOM 5115 C CA . GLU A 1 636 ? 48.531 90.996 -7.768 1.00 37.81 636 GLU A CA 1
ATOM 5116 C C . GLU A 1 636 ? 48.014 90.342 -9.070 1.00 37.81 636 GLU A C 1
ATOM 5118 O O . GLU A 1 636 ? 47.553 91.046 -9.964 1.00 37.81 636 GLU A O 1
ATOM 5123 N N . LEU A 1 637 ? 48.025 88.999 -9.152 1.00 39.97 637 LEU A N 1
ATOM 5124 C CA . LEU A 1 637 ? 46.935 88.166 -9.731 1.00 39.97 637 LEU A CA 1
ATOM 5125 C C . LEU A 1 637 ? 47.214 86.647 -9.577 1.00 39.97 637 LEU A C 1
ATOM 5127 O O . LEU A 1 637 ? 46.962 85.829 -10.460 1.00 39.97 637 LEU A O 1
ATOM 5131 N N . GLY A 1 638 ? 47.753 86.245 -8.421 1.00 49.91 638 GLY A N 1
ATOM 5132 C CA . GLY A 1 638 ? 48.164 84.867 -8.118 1.00 49.91 638 GLY A CA 1
ATOM 5133 C C . GLY A 1 638 ? 47.144 84.051 -7.313 1.00 49.91 638 GLY A C 1
ATOM 5134 O O . GLY A 1 638 ? 47.545 83.376 -6.372 1.00 49.91 638 GLY A O 1
ATOM 5135 N N . ALA A 1 639 ? 45.844 84.128 -7.630 1.00 50.75 639 ALA A N 1
ATOM 5136 C CA . ALA A 1 639 ? 44.771 83.677 -6.722 1.00 50.75 639 ALA A CA 1
ATOM 5137 C C . ALA A 1 639 ? 43.837 82.550 -7.238 1.00 50.75 639 ALA A C 1
ATOM 5139 O O . ALA A 1 639 ? 42.966 82.102 -6.500 1.00 50.75 639 ALA A O 1
ATOM 5140 N N . GLY A 1 640 ? 43.998 82.048 -8.472 1.00 49.59 640 GLY A N 1
ATOM 5141 C CA . GLY A 1 640 ? 43.082 81.040 -9.056 1.00 49.59 640 GLY A CA 1
ATOM 5142 C C . GLY A 1 640 ? 43.462 79.558 -8.862 1.00 49.59 640 GLY A C 1
ATOM 5143 O O . GLY A 1 640 ? 42.661 78.665 -9.136 1.00 49.59 640 GLY A O 1
ATOM 5144 N N . GLY A 1 641 ? 44.694 79.268 -8.427 1.00 52.66 641 GLY A N 1
ATOM 5145 C CA . GLY A 1 641 ? 45.282 77.916 -8.480 1.00 52.66 641 GLY A CA 1
ATOM 5146 C C . GLY A 1 641 ? 45.233 77.086 -7.190 1.00 52.66 641 GLY A C 1
ATOM 5147 O O . GLY A 1 641 ? 45.797 75.992 -7.173 1.00 52.66 641 GLY A O 1
ATOM 5148 N N . ALA A 1 642 ? 44.637 77.606 -6.111 1.00 57.12 642 ALA A N 1
ATOM 5149 C CA . ALA A 1 642 ? 44.622 76.958 -4.795 1.00 57.12 642 ALA A CA 1
ATOM 5150 C C . ALA A 1 642 ? 43.377 76.076 -4.593 1.00 57.12 642 ALA A C 1
ATOM 5152 O O . ALA A 1 642 ? 43.497 74.855 -4.502 1.00 57.12 642 ALA A O 1
ATOM 5153 N N . GLN A 1 643 ? 42.180 76.675 -4.625 1.00 56.88 643 GLN A N 1
ATOM 5154 C CA . GLN A 1 643 ? 40.898 75.980 -4.411 1.00 56.88 643 GLN A CA 1
ATOM 5155 C C . GLN A 1 643 ? 40.685 74.804 -5.382 1.00 56.88 643 GLN A C 1
ATOM 5157 O O . GLN A 1 643 ? 40.167 73.755 -5.006 1.00 56.88 643 GLN A O 1
ATOM 5162 N N . THR A 1 644 ? 41.145 74.946 -6.627 1.00 58.09 644 THR A N 1
ATOM 5163 C CA . THR A 1 644 ? 41.074 73.902 -7.661 1.00 58.09 644 THR A CA 1
ATOM 5164 C C . THR A 1 644 ? 41.972 72.696 -7.372 1.00 58.09 644 THR A C 1
ATOM 5166 O O . THR A 1 644 ? 41.624 71.582 -7.759 1.00 58.09 644 THR A O 1
ATOM 5169 N N . LYS A 1 645 ? 43.096 72.871 -6.664 1.00 66.69 645 LYS A N 1
ATOM 5170 C CA . LYS A 1 645 ? 43.931 71.751 -6.194 1.00 66.69 645 LYS A CA 1
ATOM 5171 C C . LYS A 1 645 ? 43.331 71.086 -4.961 1.00 66.69 645 LYS A C 1
ATOM 5173 O O . LYS A 1 645 ? 43.266 69.861 -4.909 1.00 66.69 645 LYS A O 1
ATOM 5178 N N . GLU A 1 646 ? 42.858 71.886 -4.010 1.00 73.38 646 GLU A N 1
ATOM 5179 C CA . GLU A 1 646 ? 42.292 71.398 -2.751 1.00 73.38 646 GLU A CA 1
ATOM 5180 C C . GLU A 1 646 ? 41.051 70.517 -2.978 1.00 73.38 646 GLU A C 1
ATOM 5182 O O . GLU A 1 646 ? 40.960 69.422 -2.416 1.00 73.38 646 GLU A O 1
ATOM 5187 N N . GLU A 1 647 ? 40.150 70.915 -3.883 1.00 72.25 647 GLU A N 1
ATOM 5188 C CA . GLU A 1 647 ? 38.978 70.106 -4.243 1.00 72.25 647 GLU A CA 1
ATOM 5189 C C . GLU A 1 647 ? 39.362 68.822 -5.002 1.00 72.25 647 GLU A C 1
ATOM 5191 O O . GLU A 1 647 ? 38.810 67.753 -4.734 1.00 72.25 647 GLU A O 1
ATOM 5196 N N . VAL A 1 648 ? 40.374 68.867 -5.878 1.00 73.94 648 VAL A N 1
ATOM 5197 C CA . VAL A 1 648 ? 40.918 67.661 -6.534 1.00 73.94 648 VAL A CA 1
ATOM 5198 C C . VAL A 1 648 ? 41.527 66.694 -5.511 1.00 73.94 648 VAL A C 1
ATOM 5200 O O . VAL A 1 648 ? 41.364 65.478 -5.636 1.00 73.94 648 VAL A O 1
ATOM 5203 N N . GLU A 1 649 ? 42.195 67.192 -4.471 1.00 77.06 649 GLU A N 1
ATOM 5204 C CA . GLU A 1 649 ? 42.711 66.364 -3.375 1.00 77.06 649 GLU A CA 1
ATOM 5205 C C . GLU A 1 649 ? 41.607 65.848 -2.443 1.00 77.06 649 GLU A C 1
ATOM 5207 O O . GLU A 1 649 ? 41.738 64.753 -1.886 1.00 77.06 649 GLU A O 1
ATOM 5212 N N . ARG A 1 650 ? 40.502 66.586 -2.284 1.00 81.56 650 ARG A N 1
ATOM 5213 C CA . ARG A 1 650 ? 39.310 66.129 -1.555 1.00 81.56 650 ARG A CA 1
ATOM 5214 C C . ARG A 1 650 ? 38.617 64.983 -2.297 1.00 81.56 650 ARG A C 1
ATOM 5216 O O . ARG A 1 650 ? 38.359 63.942 -1.697 1.00 81.56 650 ARG A O 1
ATOM 5223 N N . LEU A 1 651 ? 38.411 65.121 -3.607 1.00 77.44 651 LEU A N 1
ATOM 5224 C CA . LEU A 1 651 ? 37.830 64.075 -4.457 1.00 77.44 651 LEU A CA 1
ATOM 5225 C C . LEU A 1 651 ? 38.713 62.816 -4.509 1.00 77.44 651 LEU A C 1
ATOM 5227 O O . LEU A 1 651 ? 38.202 61.706 -4.362 1.00 77.44 651 LEU A O 1
ATOM 5231 N N . LYS A 1 652 ? 40.042 62.966 -4.617 1.00 83.50 652 LYS A N 1
ATOM 5232 C CA . LYS A 1 652 ? 40.989 61.836 -4.537 1.00 83.50 652 LYS A CA 1
ATOM 5233 C C . LYS A 1 652 ? 40.890 61.072 -3.212 1.00 83.50 652 LYS A C 1
ATOM 5235 O O . LYS A 1 652 ? 40.928 59.843 -3.227 1.00 83.50 652 LYS A O 1
ATOM 5240 N N . ARG A 1 653 ? 40.730 61.770 -2.078 1.00 84.31 653 ARG A N 1
ATOM 5241 C CA . ARG A 1 653 ? 40.520 61.134 -0.763 1.00 84.31 653 ARG A CA 1
ATOM 5242 C C . ARG A 1 653 ? 39.228 60.315 -0.725 1.00 84.31 653 ARG A C 1
ATOM 5244 O O . ARG A 1 653 ? 39.283 59.150 -0.344 1.00 84.31 653 ARG A O 1
ATOM 5251 N N . VAL A 1 654 ? 38.111 60.868 -1.204 1.00 86.31 654 VAL A N 1
ATOM 5252 C CA . VAL A 1 654 ? 36.817 60.157 -1.261 1.00 86.31 654 VAL A CA 1
ATOM 5253 C C . VAL A 1 654 ? 36.890 58.906 -2.148 1.00 86.31 654 VAL A C 1
ATOM 5255 O O . VAL A 1 654 ? 36.418 57.845 -1.747 1.00 86.31 654 VAL A O 1
ATOM 5258 N N . ILE A 1 655 ? 37.531 58.986 -3.319 1.00 82.50 655 ILE A N 1
ATOM 5259 C CA . ILE A 1 655 ? 37.705 57.830 -4.218 1.00 82.50 655 ILE A CA 1
ATOM 5260 C C . ILE A 1 655 ? 38.570 56.739 -3.559 1.00 82.50 655 ILE A C 1
ATOM 5262 O O . ILE A 1 655 ? 38.238 55.553 -3.644 1.00 82.50 655 ILE A O 1
ATOM 5266 N N . ASN A 1 656 ? 39.640 57.121 -2.853 1.00 87.69 656 ASN A N 1
ATOM 5267 C CA . ASN A 1 656 ? 40.497 56.179 -2.128 1.00 87.69 656 ASN A CA 1
ATOM 5268 C C . ASN A 1 656 ? 39.742 55.504 -0.966 1.00 87.69 656 ASN A C 1
ATOM 5270 O O . ASN A 1 656 ? 39.801 54.286 -0.823 1.00 87.69 656 ASN A O 1
ATOM 5274 N N . GLU A 1 657 ? 38.959 56.258 -0.187 1.00 87.75 657 GLU A N 1
ATOM 5275 C CA . GLU A 1 657 ? 38.088 55.690 0.850 1.00 87.75 657 GLU A CA 1
ATOM 5276 C C . GLU A 1 657 ? 37.065 54.700 0.288 1.00 87.75 657 GLU A C 1
ATOM 5278 O O . GLU A 1 657 ? 36.903 53.619 0.851 1.00 87.75 657 GLU A O 1
ATOM 5283 N N . MET A 1 658 ? 36.389 55.033 -0.816 1.00 83.88 658 MET A N 1
ATOM 5284 C CA . MET A 1 658 ? 35.435 54.123 -1.463 1.00 83.88 658 MET A CA 1
ATOM 5285 C C . MET A 1 658 ? 36.129 52.847 -1.948 1.00 83.88 658 MET A C 1
ATOM 5287 O O . MET A 1 658 ? 35.643 51.749 -1.692 1.00 83.88 658 MET A O 1
ATOM 5291 N N . THR A 1 659 ? 37.316 52.973 -2.546 1.00 87.31 659 THR A N 1
ATOM 5292 C CA . THR A 1 659 ? 38.139 51.823 -2.961 1.00 87.31 659 THR A CA 1
ATOM 5293 C C . THR A 1 659 ? 38.506 50.937 -1.767 1.00 87.31 659 THR A C 1
ATOM 5295 O O . THR A 1 659 ? 38.371 49.718 -1.830 1.00 87.31 659 THR A O 1
ATOM 5298 N N . GLN A 1 660 ? 38.893 51.536 -0.637 1.00 87.50 660 GLN A N 1
ATOM 5299 C CA . GLN A 1 660 ? 39.199 50.810 0.598 1.00 87.50 660 GLN A CA 1
ATOM 5300 C C . GLN A 1 660 ? 37.967 50.202 1.283 1.00 87.50 660 GLN A C 1
ATOM 5302 O O . GLN A 1 660 ? 38.122 49.263 2.064 1.00 87.50 660 GLN A O 1
ATOM 5307 N N . ARG A 1 661 ? 36.758 50.732 1.059 1.00 87.31 661 ARG A N 1
ATOM 5308 C CA . ARG A 1 661 ? 35.502 50.117 1.526 1.00 87.31 661 ARG A CA 1
ATOM 5309 C C . ARG A 1 661 ? 35.185 48.890 0.675 1.00 87.31 661 ARG A C 1
ATOM 5311 O O . ARG A 1 661 ? 35.105 47.801 1.233 1.00 87.31 661 ARG A O 1
ATOM 5318 N N . TYR A 1 662 ? 35.177 49.027 -0.652 1.00 85.12 662 TYR A N 1
ATOM 5319 C CA . TYR A 1 662 ? 34.960 47.903 -1.569 1.00 85.12 662 TYR A CA 1
ATOM 5320 C C . TYR A 1 662 ? 35.999 46.784 -1.411 1.00 85.12 662 TYR A C 1
ATOM 5322 O O . TYR A 1 662 ? 35.632 45.615 -1.466 1.00 85.12 662 TYR A O 1
ATOM 5330 N N . ALA A 1 663 ? 37.272 47.104 -1.151 1.00 88.06 663 ALA A N 1
ATOM 5331 C CA . ALA A 1 663 ? 38.295 46.095 -0.867 1.00 88.06 663 ALA A CA 1
ATOM 5332 C C . ALA A 1 663 ? 37.981 45.280 0.405 1.00 88.06 663 ALA A C 1
ATOM 5334 O O . ALA A 1 663 ? 38.069 44.055 0.385 1.00 88.06 663 ALA A O 1
ATOM 5335 N N . ARG A 1 664 ? 37.546 45.939 1.491 1.00 88.44 664 ARG A N 1
ATOM 5336 C CA . ARG A 1 664 ? 37.127 45.266 2.736 1.00 88.44 664 ARG A CA 1
ATOM 5337 C C . ARG A 1 664 ? 35.819 44.493 2.576 1.00 88.44 664 ARG A C 1
ATOM 5339 O O . ARG A 1 664 ? 35.675 43.421 3.147 1.00 88.44 664 ARG A O 1
ATOM 5346 N N . GLU A 1 665 ? 34.876 44.999 1.788 1.00 85.31 665 GLU A N 1
ATOM 5347 C CA . GLU A 1 665 ? 33.643 44.280 1.446 1.00 85.31 665 GLU A CA 1
ATOM 5348 C C . GLU A 1 665 ? 33.945 43.027 0.610 1.00 85.31 665 GLU A C 1
ATOM 5350 O O . GLU A 1 665 ? 33.386 41.967 0.880 1.00 85.31 665 GLU A O 1
ATOM 5355 N N . GLN A 1 666 ? 34.882 43.099 -0.342 1.00 85.06 666 GLN A N 1
ATOM 5356 C CA . GLN A 1 666 ? 35.374 41.934 -1.084 1.00 85.06 666 GLN A CA 1
ATOM 5357 C C . GLN A 1 666 ? 36.108 40.936 -0.182 1.00 85.06 666 GLN A C 1
ATOM 5359 O O . GLN A 1 666 ? 35.855 39.740 -0.289 1.00 85.06 666 GLN A O 1
ATOM 5364 N N . GLU A 1 667 ? 36.954 41.395 0.742 1.00 86.31 667 GLU A N 1
ATOM 5365 C CA . GLU A 1 667 ? 37.624 40.537 1.728 1.00 86.31 667 GLU A CA 1
ATOM 5366 C C . GLU A 1 667 ? 36.617 39.835 2.659 1.00 86.31 667 GLU A C 1
ATOM 5368 O O . GLU A 1 667 ? 36.719 38.629 2.884 1.00 86.31 667 GLU A O 1
ATOM 5373 N N . LEU A 1 668 ? 35.581 40.542 3.126 1.00 87.06 668 LEU A N 1
ATOM 5374 C CA . LEU A 1 668 ? 34.489 39.963 3.916 1.00 87.06 668 LEU A CA 1
ATOM 5375 C C . LEU A 1 668 ? 33.631 38.983 3.101 1.00 87.06 668 LEU A C 1
ATOM 5377 O O . LEU A 1 668 ? 33.284 37.921 3.615 1.00 87.06 668 LEU A O 1
ATOM 5381 N N . MET A 1 669 ? 33.326 39.280 1.833 1.00 84.19 669 MET A N 1
ATOM 5382 C CA . MET A 1 669 ? 32.619 38.348 0.943 1.00 84.19 669 MET A CA 1
ATOM 5383 C C . MET A 1 669 ? 33.451 37.096 0.654 1.00 84.19 669 MET A C 1
ATOM 5385 O O . MET A 1 669 ? 32.917 35.992 0.709 1.00 84.19 669 MET A O 1
ATOM 5389 N N . LEU A 1 670 ? 34.756 37.231 0.404 1.00 82.00 670 LEU A N 1
ATOM 5390 C CA . LEU A 1 670 ? 35.665 36.096 0.223 1.00 82.00 670 LEU A CA 1
ATOM 5391 C C . LEU A 1 670 ? 35.804 35.279 1.512 1.00 82.00 670 LEU A C 1
ATOM 5393 O O . LEU A 1 670 ? 35.781 34.054 1.452 1.00 82.00 670 LEU A O 1
ATOM 5397 N N . SER A 1 671 ? 35.858 35.929 2.677 1.00 83.81 671 SER A N 1
ATOM 5398 C CA . SER A 1 671 ? 35.843 35.270 3.989 1.00 83.81 671 SER A CA 1
ATOM 5399 C C . SER A 1 671 ? 34.534 34.508 4.240 1.00 83.81 671 SER A C 1
ATOM 5401 O O . SER A 1 671 ? 34.565 33.367 4.700 1.00 83.81 671 SER A O 1
ATOM 5403 N N . ALA A 1 672 ? 33.382 35.071 3.855 1.00 80.38 672 ALA A N 1
ATOM 5404 C CA . ALA A 1 672 ? 32.083 34.400 3.923 1.00 80.38 672 ALA A CA 1
ATOM 5405 C C . ALA A 1 672 ? 31.973 33.224 2.934 1.00 80.38 672 ALA A C 1
ATOM 5407 O O . ALA A 1 672 ? 31.515 32.144 3.298 1.00 80.38 672 ALA A O 1
ATOM 5408 N N . ILE A 1 673 ? 32.454 33.383 1.698 1.00 79.50 673 ILE A N 1
ATOM 5409 C CA . ILE A 1 673 ? 32.545 32.287 0.722 1.00 79.50 673 ILE A CA 1
ATOM 5410 C C . ILE A 1 673 ? 33.470 31.188 1.259 1.00 79.50 673 ILE A C 1
ATOM 5412 O O . ILE A 1 673 ? 33.138 30.006 1.161 1.00 79.50 673 ILE A O 1
ATOM 5416 N N . HIS A 1 674 ? 34.591 31.548 1.888 1.00 76.12 674 HIS A N 1
ATOM 5417 C CA . HIS A 1 674 ? 35.530 30.602 2.486 1.00 76.12 674 HIS A CA 1
ATOM 5418 C C . HIS A 1 674 ? 34.934 29.884 3.708 1.00 76.12 674 HIS A C 1
ATOM 5420 O O . HIS A 1 674 ? 35.086 28.673 3.826 1.00 76.12 674 HIS A O 1
ATOM 5426 N N . SER A 1 675 ? 34.179 30.565 4.576 1.00 75.06 675 SER A N 1
ATOM 5427 C CA . SER A 1 675 ? 33.507 29.931 5.723 1.00 75.06 675 SER A CA 1
ATOM 5428 C C . SER A 1 675 ? 32.300 29.067 5.328 1.00 75.06 675 SER A C 1
ATOM 5430 O O . SER A 1 675 ? 32.021 28.082 6.007 1.00 75.06 675 SER A O 1
ATOM 5432 N N . ILE A 1 676 ? 31.635 29.358 4.203 1.00 73.31 676 ILE A N 1
ATOM 5433 C CA . ILE A 1 676 ? 30.566 28.525 3.620 1.00 73.31 676 ILE A CA 1
ATOM 5434 C C . ILE A 1 676 ? 31.132 27.315 2.850 1.00 73.31 676 ILE A C 1
ATOM 5436 O O . ILE A 1 676 ? 30.526 26.241 2.839 1.00 73.31 676 ILE A O 1
ATOM 5440 N N . SER A 1 677 ? 32.297 27.457 2.210 1.00 63.16 677 SER A N 1
ATOM 5441 C CA . SER A 1 677 ? 32.946 26.379 1.446 1.00 63.16 677 SER A CA 1
ATOM 5442 C C . SER A 1 677 ? 33.853 25.478 2.286 1.00 63.16 677 SER A C 1
ATOM 5444 O O . SER A 1 677 ? 33.957 24.298 1.969 1.00 63.16 677 SER A O 1
ATOM 5446 N N . MET A 1 678 ? 34.444 25.961 3.383 1.00 63.62 678 MET A N 1
ATOM 5447 C CA . MET A 1 678 ? 35.288 25.151 4.273 1.00 63.62 678 MET A CA 1
ATOM 5448 C C . MET A 1 678 ? 34.584 23.906 4.846 1.00 63.62 678 MET A C 1
ATOM 5450 O O . MET A 1 678 ? 35.193 22.837 4.810 1.00 63.62 678 MET A O 1
ATOM 5454 N N . PRO A 1 679 ? 33.316 23.959 5.306 1.00 59.78 679 PRO A N 1
ATOM 5455 C CA . PRO A 1 679 ? 32.565 22.758 5.675 1.00 59.78 679 PRO A CA 1
ATOM 5456 C C . PRO A 1 679 ? 32.434 21.769 4.509 1.00 59.78 679 PRO A C 1
ATOM 5458 O O . PRO A 1 679 ? 32.692 20.583 4.685 1.00 59.78 679 PRO A O 1
ATOM 5461 N N . ARG A 1 680 ? 32.130 22.264 3.299 1.00 55.41 680 ARG A N 1
ATOM 5462 C CA . ARG A 1 680 ? 31.983 21.443 2.082 1.00 55.41 680 ARG A CA 1
ATOM 5463 C C . ARG A 1 680 ? 33.308 20.823 1.617 1.00 55.41 680 ARG A C 1
ATOM 5465 O O . ARG A 1 680 ? 33.318 19.708 1.113 1.00 55.41 680 ARG A O 1
ATOM 5472 N N . LEU A 1 681 ? 34.427 21.522 1.810 1.00 51.59 681 LEU A N 1
ATOM 5473 C CA . LEU A 1 681 ? 35.778 21.020 1.539 1.00 51.59 681 LEU A CA 1
ATOM 5474 C C . LEU A 1 681 ? 36.253 20.023 2.602 1.00 51.59 681 LEU A C 1
ATOM 5476 O O . LEU A 1 681 ? 36.960 19.076 2.269 1.00 51.59 681 LEU A O 1
ATOM 5480 N N . ARG A 1 682 ? 35.858 20.202 3.867 1.00 52.12 682 ARG A N 1
ATOM 5481 C CA . ARG A 1 682 ? 36.208 19.288 4.963 1.00 52.12 682 ARG A CA 1
ATOM 5482 C C . ARG A 1 682 ? 35.505 17.934 4.837 1.00 52.12 682 ARG A C 1
ATOM 5484 O O . ARG A 1 682 ? 36.139 16.923 5.121 1.00 52.12 682 ARG A O 1
ATOM 5491 N N . ASP A 1 683 ? 34.261 17.921 4.363 1.00 48.06 683 ASP A N 1
ATOM 5492 C CA . ASP A 1 683 ? 33.509 16.694 4.042 1.00 48.06 683 ASP A CA 1
ATOM 5493 C C . ASP A 1 683 ? 33.998 16.020 2.740 1.00 48.06 683 ASP A C 1
ATOM 5495 O O . ASP A 1 683 ? 33.841 14.819 2.549 1.00 48.06 683 ASP A O 1
ATOM 5499 N N . GLY A 1 684 ? 34.640 16.782 1.843 1.00 52.12 684 GLY A N 1
ATOM 5500 C CA . GLY A 1 684 ? 35.128 16.306 0.542 1.00 52.12 684 GLY A CA 1
ATOM 5501 C C . GLY A 1 684 ? 36.589 15.835 0.493 1.00 52.12 684 GLY A C 1
ATOM 5502 O O . GLY A 1 684 ? 37.085 15.551 -0.595 1.00 52.12 684 GLY A O 1
ATOM 5503 N N . SER A 1 685 ? 37.309 15.777 1.622 1.00 43.75 685 SER A N 1
ATOM 5504 C CA . SER A 1 685 ? 38.775 15.581 1.643 1.00 43.75 685 SER A CA 1
ATOM 5505 C C . SER A 1 685 ? 39.244 14.230 2.208 1.00 43.75 685 SER A C 1
ATOM 5507 O O . SER A 1 685 ? 40.246 14.139 2.920 1.00 43.75 685 SER A O 1
ATOM 5509 N N . LEU A 1 686 ? 38.565 13.144 1.826 1.00 49.38 686 LEU A N 1
ATOM 5510 C CA . LEU A 1 686 ? 39.142 11.794 1.846 1.00 49.38 686 LEU A CA 1
ATOM 5511 C C . LEU A 1 686 ? 39.555 11.373 0.430 1.00 49.38 686 LEU A C 1
ATOM 5513 O O . LEU A 1 686 ? 38.904 10.561 -0.216 1.00 49.38 686 LEU A O 1
ATOM 5517 N N . GLY A 1 687 ? 40.693 11.907 -0.026 1.00 49.53 687 GLY A N 1
ATOM 5518 C CA . GLY A 1 687 ? 41.440 11.324 -1.145 1.00 49.53 687 GLY A CA 1
ATOM 5519 C C . GLY A 1 687 ? 41.574 12.165 -2.416 1.00 49.53 687 GLY A C 1
ATOM 5520 O O . GLY A 1 687 ? 41.059 11.791 -3.461 1.00 49.53 687 GLY A O 1
ATOM 5521 N N . SER A 1 688 ? 42.448 13.176 -2.392 1.00 40.69 688 SER A N 1
ATOM 5522 C CA . SER A 1 688 ? 43.470 13.282 -3.448 1.00 40.69 688 SER A CA 1
ATOM 5523 C C . SER A 1 688 ? 44.675 14.096 -2.978 1.00 40.69 688 SER A C 1
ATOM 5525 O O . SER A 1 688 ? 44.546 15.233 -2.529 1.00 40.69 688 SER A O 1
ATOM 5527 N N . ARG A 1 689 ? 45.875 13.514 -3.073 1.00 42.69 689 ARG A N 1
ATOM 5528 C CA . ARG A 1 689 ? 47.135 14.177 -2.711 1.00 42.69 689 ARG A CA 1
ATOM 5529 C C . ARG A 1 689 ? 47.746 14.764 -3.982 1.00 42.69 689 ARG A C 1
ATOM 5531 O O . ARG A 1 689 ? 48.170 14.007 -4.853 1.00 42.69 689 ARG A O 1
ATOM 5538 N N . ALA A 1 690 ? 47.763 16.093 -4.090 1.00 48.31 690 ALA A N 1
ATOM 5539 C CA . ALA A 1 690 ? 48.162 16.800 -5.308 1.00 48.31 690 ALA A CA 1
ATOM 5540 C C . ALA A 1 690 ? 49.539 16.347 -5.840 1.00 48.31 690 ALA A C 1
ATOM 5542 O O . ALA A 1 690 ? 50.528 16.309 -5.106 1.00 48.31 690 ALA A O 1
ATOM 5543 N N . GLY A 1 691 ? 49.588 16.000 -7.130 1.00 53.88 691 GLY A N 1
ATOM 5544 C CA . GLY A 1 691 ? 50.823 15.667 -7.843 1.00 53.88 691 GLY A CA 1
ATOM 5545 C C . GLY A 1 691 ? 51.553 16.914 -8.366 1.00 53.88 691 GLY A C 1
ATOM 5546 O O . GLY A 1 691 ? 50.926 17.958 -8.541 1.00 53.88 691 GLY A O 1
ATOM 5547 N N . PRO A 1 692 ? 52.869 16.830 -8.636 1.00 50.91 692 PRO A N 1
ATOM 5548 C CA . PRO A 1 692 ? 53.654 17.974 -9.091 1.00 50.91 692 PRO A CA 1
ATOM 5549 C C . PRO A 1 692 ? 53.313 18.360 -10.537 1.00 50.91 692 PRO A C 1
ATOM 5551 O O . PRO A 1 692 ? 53.395 17.538 -11.446 1.00 50.91 692 PRO A O 1
ATOM 5554 N N . THR A 1 693 ? 53.012 19.637 -10.763 1.00 58.91 693 THR A N 1
ATOM 5555 C CA . THR A 1 693 ? 52.552 20.228 -12.037 1.00 58.91 693 THR A CA 1
ATOM 5556 C C . THR A 1 693 ? 53.648 20.403 -13.106 1.00 58.91 693 THR A C 1
ATOM 5558 O O . THR A 1 693 ? 53.541 21.252 -13.988 1.00 58.91 693 THR A O 1
ATOM 5561 N N . ALA A 1 694 ? 54.714 19.599 -13.059 1.00 61.78 694 ALA A N 1
ATOM 5562 C CA . ALA A 1 694 ? 55.841 19.671 -13.987 1.00 61.78 694 ALA A CA 1
ATOM 5563 C C . ALA A 1 694 ? 55.753 18.585 -15.075 1.00 61.78 694 ALA A C 1
ATOM 5565 O O . ALA A 1 694 ? 55.703 17.392 -14.774 1.00 61.78 694 ALA A O 1
ATOM 5566 N N . TRP A 1 695 ? 55.820 18.994 -16.346 1.00 59.81 695 TRP A N 1
ATOM 5567 C CA . TRP A 1 695 ? 55.667 18.131 -17.532 1.00 59.81 695 TRP A CA 1
ATOM 5568 C C . TRP A 1 695 ? 56.569 16.875 -17.519 1.00 59.81 695 TRP A C 1
ATOM 5570 O O . TRP A 1 695 ? 56.096 15.763 -17.755 1.00 59.81 695 TRP A O 1
ATOM 5580 N N . LEU A 1 696 ? 57.841 17.021 -17.122 1.00 60.19 696 LEU A N 1
ATOM 5581 C CA . LEU A 1 696 ? 58.793 15.906 -16.961 1.00 60.19 696 LEU A CA 1
ATOM 5582 C C . LEU A 1 696 ? 58.404 14.901 -15.857 1.00 60.19 696 LEU A C 1
ATOM 5584 O O . LEU A 1 696 ? 58.762 13.725 -15.942 1.00 60.19 696 LEU A O 1
ATOM 5588 N N . GLY A 1 697 ? 57.673 15.338 -14.827 1.00 61.34 697 GLY A N 1
ATOM 5589 C CA . GLY A 1 697 ? 57.116 14.458 -13.794 1.00 61.34 697 GLY A CA 1
ATOM 5590 C C . GLY A 1 697 ? 55.942 13.635 -14.325 1.00 61.34 697 GLY A C 1
ATOM 5591 O O . GLY A 1 697 ? 55.887 12.424 -14.105 1.00 61.34 697 GLY A O 1
ATOM 5592 N N . GLN A 1 698 ? 55.065 14.276 -15.104 1.00 62.56 698 GLN A N 1
ATOM 5593 C CA . GLN A 1 698 ? 53.943 13.633 -15.793 1.00 62.56 698 GLN A CA 1
ATOM 5594 C C . GLN A 1 698 ? 54.437 12.515 -16.730 1.00 62.56 698 GLN A C 1
ATOM 5596 O O . GLN A 1 698 ? 53.965 11.379 -16.669 1.00 62.56 698 GLN A O 1
ATOM 5601 N N . GLN A 1 699 ? 55.454 12.809 -17.547 1.00 61.62 699 GLN A N 1
ATOM 5602 C CA . GLN A 1 699 ? 55.974 11.878 -18.552 1.00 61.62 699 GLN A CA 1
ATOM 5603 C C . GLN A 1 699 ? 56.655 10.643 -17.929 1.00 61.62 699 GLN A C 1
ATOM 5605 O O . GLN A 1 699 ? 56.460 9.524 -18.408 1.00 61.62 699 GLN A O 1
ATOM 5610 N N . ARG A 1 700 ? 57.387 10.811 -16.814 1.00 65.00 700 ARG A N 1
ATOM 5611 C CA . ARG A 1 700 ? 57.980 9.686 -16.061 1.00 65.00 700 ARG A CA 1
ATOM 5612 C C . ARG A 1 700 ? 56.931 8.754 -15.453 1.00 65.00 700 ARG A C 1
ATOM 5614 O O . ARG A 1 700 ? 57.193 7.559 -15.345 1.00 65.00 700 ARG A O 1
ATOM 5621 N N . LYS A 1 701 ? 55.755 9.270 -15.081 1.00 60.75 701 LYS A N 1
ATOM 5622 C CA . LYS A 1 701 ? 54.650 8.449 -14.562 1.00 60.75 701 LYS A CA 1
ATOM 5623 C C . LYS A 1 701 ? 54.045 7.568 -15.658 1.00 60.75 701 LYS A C 1
ATOM 5625 O O . LYS A 1 701 ? 53.878 6.372 -15.444 1.00 60.75 701 LYS A O 1
ATOM 5630 N N . ASN A 1 702 ? 53.804 8.133 -16.842 1.00 61.56 702 ASN A N 1
ATOM 5631 C CA . ASN A 1 702 ? 53.157 7.419 -17.949 1.00 61.56 702 ASN A CA 1
ATOM 5632 C C . ASN A 1 702 ? 54.057 6.348 -18.596 1.00 61.56 702 ASN A C 1
ATOM 5634 O O . ASN A 1 702 ? 53.551 5.329 -19.052 1.00 61.56 702 ASN A O 1
ATOM 5638 N N . LEU A 1 703 ? 55.383 6.538 -18.608 1.00 60.38 703 LEU A N 1
ATOM 5639 C CA . LEU A 1 703 ? 56.336 5.541 -19.128 1.00 60.38 703 LEU A CA 1
ATOM 5640 C C . LEU A 1 703 ? 56.763 4.487 -18.084 1.00 60.38 703 LEU A C 1
ATOM 5642 O O . LEU A 1 703 ? 57.295 3.440 -18.448 1.00 60.38 703 LEU A O 1
ATOM 5646 N N . GLY A 1 704 ? 56.527 4.733 -16.790 1.00 49.47 704 GLY A N 1
ATOM 5647 C CA . GLY A 1 704 ? 57.055 3.911 -15.694 1.00 49.47 704 GLY A CA 1
ATOM 5648 C C . GLY A 1 704 ? 56.472 2.498 -15.563 1.00 49.47 704 GLY A C 1
ATOM 5649 O O . GLY A 1 704 ? 57.122 1.638 -14.971 1.00 49.47 704 GLY A O 1
ATOM 5650 N N . HIS A 1 705 ? 55.283 2.230 -16.116 1.00 54.16 705 HIS A N 1
ATOM 5651 C CA . HIS A 1 705 ? 54.630 0.913 -16.032 1.00 54.16 705 HIS A CA 1
ATOM 5652 C C . HIS A 1 705 ? 54.879 -0.014 -17.235 1.00 54.16 705 HIS A C 1
ATOM 5654 O O . HIS A 1 705 ? 54.500 -1.179 -17.176 1.00 54.16 705 HIS A O 1
ATOM 5660 N N . ALA A 1 706 ? 55.565 0.442 -18.289 1.00 53.69 706 ALA A N 1
ATOM 5661 C CA . ALA A 1 706 ? 55.851 -0.384 -19.470 1.00 53.69 706 ALA A CA 1
ATOM 5662 C C . ALA A 1 706 ? 57.115 -1.268 -19.344 1.00 53.69 706 ALA A C 1
ATOM 5664 O O . ALA A 1 706 ? 57.387 -2.071 -20.233 1.00 53.69 706 ALA A O 1
ATOM 5665 N N . LEU A 1 707 ? 57.913 -1.111 -18.276 1.00 52.44 707 LEU A N 1
ATOM 5666 C CA . LEU A 1 707 ? 59.265 -1.687 -18.166 1.00 52.44 707 LEU A CA 1
ATOM 5667 C C . LEU A 1 707 ? 59.577 -2.334 -16.801 1.00 52.44 707 LEU A C 1
ATOM 5669 O O . LEU A 1 707 ? 60.660 -2.153 -16.244 1.00 52.44 707 LEU A O 1
ATOM 5673 N N . LYS A 1 708 ? 58.649 -3.145 -16.277 1.00 39.16 708 LYS A N 1
ATOM 5674 C CA . LYS A 1 708 ? 58.969 -4.170 -15.268 1.00 39.16 708 LYS A CA 1
ATOM 5675 C C . LYS A 1 708 ? 58.303 -5.510 -15.585 1.00 39.16 708 LYS A C 1
ATOM 5677 O O . LYS A 1 708 ? 57.090 -5.647 -15.462 1.00 39.16 708 LYS A O 1
ATOM 5682 N N . ARG A 1 709 ? 59.141 -6.475 -15.973 1.00 39.03 709 ARG A N 1
ATOM 5683 C CA . ARG A 1 709 ? 59.014 -7.863 -15.511 1.00 39.03 709 ARG A CA 1
ATOM 5684 C C . ARG A 1 709 ? 59.608 -7.963 -14.102 1.00 39.03 709 ARG A C 1
ATOM 5686 O O . ARG A 1 709 ? 60.390 -7.046 -13.754 1.00 39.03 709 ARG A O 1
#

InterPro domains:
  IPR008636 Hook, C-terminal [PF05622] (81-474)
  IPR036872 CH domain superfamily [G3DSA:1.10.418.10] (1-43)

Secondary structure (DSSP, 8-state):
-HHHHHHHHHHSTTHHHHHHHHTTS-HHHHHHHHHHHHHHHHHHHHHHTT---------HHHHHHHHHHHHHHHHHHHHHHHHHHHHHHHHHHHHHHHHHHHHHHHHHHHHHHHHHHHHHHHHT-HHHHHHHHHHHHHHHHHHHHHHHHHHHHHHHHHHHHHHHHHHHHHHHHHHHHHHHHHHHHHHHHHHHHHHHHHHHHHHHHHHHHHHHHHHHHHHHHHHHHHHHHHHHHHHHHHHHHHHHHHHHHHHHHHHHHHHHHHHHHHHHHHHHHHHHHHHHHHHHHHHHHHHHHHHHHHHHHHHHHHHHHHHHHT-------------------------------------------S-TTS---TTHHHHHHHHHHHHHHHHHHHHHHHHHHHHHHHHHHHHHHHHHHHHHHHHHHHHHHHHHHHHHHHHHTT-SSTTHHHHHHHHHHHHHHHHHHHHHHHHHHHHHHHHHHHHHHHHHHHHHHHHHHHHHHHHHHHHHHHHHHHHHHHHHHHHHHHHHHHHHHHHHHHHHHHHHHHHHHHHHHHHHHHHHHHHHHHHHHHHHHHHHHHHTTPPPPHHHHHHHHHHHHHHHHHHHHHHHHHHHHHHHHHHHHHHHHHHHHHHHHHTT---S-------SSSHHHHHHHHHHHHHHHHHHHHHHHHHHHHHHHHHHHHHHHHHT-SS--PPP--HHHHHHHHHTTSS--

Foldseek 3Di:
DVLVVLLVCCVDPPNVVVVVVLVPDDPVVVVVSVVSNVVVVVVVVVPPPPDDDDDDDDDPVVVVVVVVVVVVVVVVVVVVVVVVVVVVVVVVVVVVVVVVVVVVVVVVVVVVVVVVVVVVVVCVPVVVVVVVVVVVVVVVVVVVVVVVVVVVVVVVVVVVVVVVVVVVVVVVVVVVVVVVVVVVVVVVVVVVVVVVVVVVVVVVVVVVVVVVVVVVVVVVVVVVVVVVVVVVVVVVVVVVVVVVVVVVCPVVVVVVVVVVVVVVVVVVVVVVVVVVVVVVVVVVVVVVVVVVVVVVVVVVVVVVVVVVVVVVVVDDDDDDDDDDDDDDDDDDDDDDDDDDDDDDDDDDDDDDDDDDDDDPPPDDDPVVVVVVVVVVVVVVVVVVVVVVVVVVVVVVVVVVVVVVVVVVVVVVVVVVVVVVVVVVVVVVVCVVVQVVPVCSPVVVVVVVVVVVVVVVVVVVVVVVVVVVVVVVVVVVVVVVVVVVVVVVVVVVVVVVVVVVVVVVVVVVVVVVVVVVVVVVVVVVVVVVVVVVVVVVVVVVVVVVVVVVVVVVVVVVVVVVVVVVVVVCCVVVPDDDDPVVVVVVVVVVVVVVVVVVVVVVVVVVVVVVVVVVVVVVVVVVVVVVVCVVPVDDDPDDDPPDPDVVVVVVVVVVVVVVVVVVVVVVVVVVVVVVVCVVCVVVVVVVPPDDDDDDPDPVSVVCVVCVPPDDD

pLDDT: mean 78.82, std 19.04, range [26.41, 98.19]